Protein 8JYR (pdb70)

Secondary structure (DSSP, 8-state):
--EEE-B--TTPPPS-HHHHHHHHHHHHTT--EEESBEEEES--TT---GGGTT--EESS-EEEES---S----TT--EE--SS-BTTTEEEEEE-------S------TT--EE-S-EEEEE--TT--SGGG--GGGTB-TT-S---EEE----SSPPPPPPTTSGGG-BSSSSGGGB---/--EEEE---EEE-TT--EEEEEEEESS-GGGS-EEEEEE-TTS-EEEEEEE-TTT--EEE-GGGBTTEEEEEEGGGTEEEEEE-S--GGG-EEEEEEEEETTTTTEEEEE---EEEEE--PPPBPPEEEEE----SSEEEEEEEEEEEBSS--EEEEGGGTB-TTEEEPPPEEETTEEEEEEEEEEEGGGTTTS--EEEEEEGGGTEEEEEE-----/-PPEEEE-SEEEEETTS-EEEEEEESS--EETTEE-EEEEEE-TTS--EEEEETTTEEPTTS-TTEEEEEETTEEEEEESS--GGG-EEEEEEE-SSSS-EE---EEEEEE---B--EEEEEPPPHHHHHHTEEEEEEEEEEEBSS--EEEEEETTEEE-TTEEEEEPPPPTTT--EEEEEEEEEEHHHHTT--EEEEEEE-TT-SSPEEEEEE-

Radius of gyration: 31.45 Å; Cα contacts (8 Å, |Δi|>4): 1665; chains: 3; bounding box: 67×98×58 Å

Foldseek 3Di:
DAEFEADDCAADDDPDLVVVLVVLLVGQQVHAEYAYEAEAECAEQVRDQVSNQNHAEYAAAYHAEHYQHAAHRQLNHAEQANPDADVSAARYAHYQAAPVGGFHQFHNNLRHQEYAEHEYHHYNTANYPQPVQAPCVRHYDPNHPSHDYDHDPHHDDDADFADPCAPSSHFRHNDPSTHHDD/DWAWAKDAAAEAEAQAKDKIKIAIDDDQLQVWKKWKWWAAPPGDIGTAWIFRQPPTDIGGDPVCVPQWDWHDDNVRSMIMIMGGNDDQVRFTWMKMFTQDVVVVRDRDYIYPTYGYGHHPADFDAWDKDWAADDPDFKDKTKIKTWFGDDDDKDKDKPVPPQDPQKDKDDWDDDPRGTITMMMHMDTVVCPPVPKIKMWMGDVVVPDIDIDIHDHDD/DKAWAKPPQEDEEAAQDKDKIKIFIPWFLDDPNFRQKWKWWAAPPGDTDTAAGRFFHGDPPHDPLWGKDDGIGMIMIMRGRDALQRQTWMKMWGPSDVDIDIYPIYGYQYDDDFDFWDKDKDWADPVQVVVFKTKIKMKGDFGPDPDKDKWKAFQNHTDDPQKDKDKDRQDSHRRGIMMMIMHMDTSVVVVVTFKIKMWMDDPVDPGTDIDIGTD

Organism: Homo sapiens (NCBI:txid9606)

B-factor: mean 38.2, std 12.33, range [20.76, 114.98]

Sequence (614 aa):
TQVCTGTDMKLRLPASPETHLDMLRHLYQGCQVVQGNLELTYLPTNASLSFLQDIQEVQGYVLIAHNQVRQVPLQRLRIVRGTQLFEDNYALAVLDNGDSPGGLRELQLRSLTEILKGGVLIQRNPQLCYQDTILWKDIFHKNNQLALTLIDTNRSRACHPCSPMCKGSRCWGESSEDCQSLEIQLQQSGPELVKPGASVKVSCKASGYAFTSYNMYWVKQSHGKSLEWIGYIDPKHGGTSYNQKFKGKATMTVDKSSNTANMHLNSLTSEDSAVYYCARMNYGSGYAMDYWGQGTSVTVSSAKTTPPSVYPLAPQTNSMVTLGCLVKGYFPEPVTVTWNSGSLSSGVHTFPAVLQSDLYTLSSSVTVPSSTWPSETVTCNVAHPASSTKVDKKIVPRDNIVLTQSPASLAVSLGQRATISCRASESVDSYGNSFMHWYQQKPGQPPKLLIFLASNLESGVPPRFSGSGSRTDFTLTIDPVEADDAATYYCQQNNEDLRTFGGGTKLEIKRADAAPTVSIFPPSSEQLTSGGASVVCFLNNFYPKDINVKWKIDGSERQNGVLNSWTDQDSKDSTYSMSSTLTLTKDEYERHNSYTCEATHKTSTSPIVKSFNR

Solvent-accessible surface area: 26521 Å² total; per-residue (Å²): 128,94,78,15,94,17,21,94,42,89,66,166,122,26,102,33,114,126,83,12,42,47,71,0,91,132,51,0,102,21,0,47,18,0,88,13,2,0,0,0,0,66,2,60,63,127,14,80,9,75,6,0,87,48,0,60,18,0,51,0,2,1,0,4,0,60,0,51,7,66,116,3,31,2,51,112,1,110,6,2,75,4,102,87,25,7,60,89,4,0,0,2,0,0,4,37,0,8,162,120,89,17,0,2,100,33,8,28,3,68,38,3,52,60,0,18,29,0,0,0,0,0,22,125,4,25,18,0,1,11,2,80,30,9,54,16,139,77,4,25,53,117,20,1,0,4,15,0,38,54,41,33,56,117,71,87,51,98,44,118,109,14,13,141,154,10,178,60,74,67,0,3,0,86,36,62,118,1,32,10,66,109,177,31,109,10,114,6,35,40,79,60,57,16,125,73,56,43,69,11,109,0,24,0,104,2,52,54,40,61,9,44,61,60,1,0,0,0,0,20,21,12,186,82,127,28,5,49,5,0,0,0,4,1,0,87,43,22,0,25,9,58,15,117,149,10,142,56,44,3,63,7,53,36,59,104,113,38,62,16,0,14,0,69,0,50,73,4,53,78,126,8,38,8,43,2,9,0,0,12,0,28,49,67,12,4,25,0,0,14,76,27,0,79,13,1,52,3,31,11,23,80,15,170,60,42,65,19,51,16,20,14,2,15,28,143,142,80,90,99,3,10,0,0,0,2,0,54,15,0,4,8,62,55,18,76,22,45,2,42,98,39,96,35,94,89,38,45,32,60,2,64,24,43,88,106,107,80,67,32,22,15,3,0,0,0,35,6,59,35,90,38,15,81,93,103,77,4,27,0,6,1,21,0,87,53,27,107,49,139,65,96,50,108,1,82,70,86,191,126,0,87,11,78,19,45,56,77,76,32,50,10,36,96,53,98,146,0,63,0,19,0,118,12,76,60,46,0,41,17,114,87,56,17,4,0,0,0,0,9,16,39,59,88,93,36,3,91,4,1,0,34,32,4,73,62,66,31,109,76,10,52,117,36,7,57,10,63,41,47,161,52,72,0,31,0,15,0,58,55,1,79,19,59,1,8,0,20,0,11,0,0,0,0,4,24,25,42,3,27,21,0,58,11,0,80,1,49,0,78,81,77,62,22,51,8,81,10,22,10,2,25,12,10,82,62,6,40,115,82,35,19,0,1,0,0,0,0,0,4,55,0,0,22,88,121,32,75,32,75,4,48,13,71,64,73,79,71,134,118,45,35,60,63,11,81,22,80,23,54,44,171,54,3,7,16,1,2,4,0,11,0,50,9,83,62,99,48,8,88,175,71,73,34,0,12,0,23,2,58,10,149,52,53,143,72,55,52,72,78,60,20,106,129

Structure (mmCIF, N/CA/C/O backbone):
data_8JYR
#
_entry.id   8JYR
#
_cell.length_a   53.979
_cell.length_b   112.291
_cell.length_c   60.537
_cell.angle_alpha   90.000
_cell.angle_beta   90.761
_cell.angle_gamma   90.000
#
_symmetry.space_group_name_H-M   'P 1 21 1'
#
loop_
_entity.id
_entity.type
_entity.pdbx_description
1 polymer 'Receptor tyrosine-protein kinase erbB-2'
2 polymer 'H2Mab-119 VH-CH1'
3 polymer 'H2Mab-119 light chain'
4 non-polymer 2-acetamido-2-deoxy-beta-D-glucopyranose
5 water water
#
loop_
_atom_site.group_PDB
_atom_site.id
_atom_site.type_symbol
_atom_site.label_atom_id
_atom_site.label_alt_id
_atom_site.label_comp_id
_atom_site.label_asym_id
_atom_site.label_entity_id
_atom_site.label_seq_id
_atom_site.pdbx_PDB_ins_code
_atom_site.Cartn_x
_atom_site.Cartn_y
_atom_site.Cartn_z
_atom_site.occupancy
_atom_site.B_iso_or_equiv
_atom_site.auth_seq_id
_atom_site.auth_comp_id
_atom_site.auth_asym_id
_atom_site.auth_atom_id
_atom_site.pdbx_PDB_model_num
ATOM 1 N N . THR A 1 1 ? -23.98382 9.76169 -15.08377 1.000 68.79420 23 THR A N 1
ATOM 2 C CA . THR A 1 1 ? -23.12026 8.94217 -15.90480 1.000 52.47580 23 THR A CA 1
ATOM 3 C C . THR A 1 1 ? -22.33351 7.97246 -15.00698 1.000 56.34031 23 THR A C 1
ATOM 4 O O . THR A 1 1 ? -22.34922 8.10186 -13.78257 1.000 54.77510 23 THR A O 1
ATOM 8 N N . GLN A 1 2 ? -21.65441 7.00267 -15.61773 1.000 48.70048 24 GLN A N 1
ATOM 9 C CA . GLN A 1 2 ? -20.80945 6.07712 -14.87460 1.000 44.24263 24 GLN A CA 1
ATOM 10 C C . GLN A 1 2 ? -19.43830 6.66718 -14.59281 1.000 37.19166 24 GLN A C 1
ATOM 11 O O . GLN A 1 2 ? -18.72838 7.09415 -15.50795 1.000 35.31137 24 GLN A O 1
ATOM 17 N N . VAL A 1 3 ? -19.04996 6.65828 -13.30935 1.000 40.75425 25 VAL A N 1
ATOM 18 C CA . VAL A 1 3 ? -17.77091 7.22720 -12.87947 1.000 38.98633 25 VAL A CA 1
ATOM 19 C C . VAL A 1 3 ? -16.86807 6.09584 -12.42252 1.000 35.81400 25 VAL A C 1
ATOM 20 O O . VAL A 1 3 ? -17.32672 5.04856 -11.95949 1.000 36.05951 25 VAL A O 1
ATOM 24 N N . CYS A 1 4 ? -15.57915 6.33064 -12.54147 1.000 32.15982 26 CYS A N 1
ATOM 25 C CA . CYS A 1 4 ? -14.55719 5.43499 -12.03699 1.000 35.44674 26 CYS A CA 1
ATOM 26 C C . CYS A 1 4 ? -13.45632 6.28659 -11.42898 1.000 42.08776 26 CYS A C 1
ATOM 27 O O . CYS A 1 4 ? -13.37676 7.50241 -11.64477 1.000 34.39357 26 CYS A O 1
ATOM 30 N N . THR A 1 5 ? -12.62548 5.64016 -10.63879 1.000 28.05000 27 THR A N 1
ATOM 31 C CA . THR A 1 5 ? -11.49403 6.29756 -9.99010 1.000 28.24179 27 THR A CA 1
ATOM 32 C C . THR A 1 5 ? -10.27443 6.13712 -10.88833 1.000 41.89200 27 THR A C 1
ATOM 33 O O . THR A 1 5 ? -10.07618 5.07012 -11.47045 1.000 47.69502 27 THR A O 1
ATOM 37 N N . GLY A 1 6 ? -9.43884 7.16757 -10.97679 1.000 30.19211 28 GLY A N 1
ATOM 38 C CA . GLY A 1 6 ? -8.23778 7.08185 -11.79756 1.000 33.75995 28 GLY A CA 1
ATOM 39 C C . GLY A 1 6 ? -7.07641 6.46774 -11.01728 1.000 37.16591 28 GLY A C 1
ATOM 40 O O . GLY A 1 6 ? -7.19899 6.09932 -9.85922 1.000 38.49487 28 GLY A O 1
ATOM 41 N N . THR A 1 7 ? -5.90813 6.42973 -11.65086 1.000 32.46425 29 THR A N 1
ATOM 42 C CA . THR A 1 7 ? -4.70196 5.82689 -11.08552 1.000 30.68388 29 THR A CA 1
ATOM 43 C C . THR A 1 7 ? -3.65449 6.89566 -10.78052 1.000 32.16796 29 THR A C 1
ATOM 44 O O . THR A 1 7 ? -3.79107 8.08103 -11.11560 1.000 33.54577 29 THR A O 1
ATOM 48 N N . ASP A 1 8 ? -2.59185 6.49867 -10.10655 1.000 28.37524 30 ASP A N 1
ATOM 49 C CA . ASP A 1 8 ? -1.45893 7.40463 -9.94867 1.000 27.97167 30 ASP A CA 1
ATOM 50 C C . ASP A 1 8 ? -0.14885 6.60301 -10.07919 1.000 29.00630 30 ASP A C 1
ATOM 51 O O . ASP A 1 8 ? 0.72903 6.64333 -9.21673 1.000 35.35923 30 ASP A O 1
ATOM 56 N N . MET A 1 9 ? -0.04704 5.79394 -11.13642 1.000 25.13126 31 MET A N 1
ATOM 57 C CA . MET A 1 9 ? 1.12816 4.94620 -11.35577 1.000 30.72758 31 MET A CA 1
ATOM 58 C C . MET A 1 9 ? 2.26332 5.69564 -12.05811 1.000 31.12670 31 MET A C 1
ATOM 59 O O . MET A 1 9 ? 3.41123 5.23173 -12.00032 1.000 31.77534 31 MET A O 1
ATOM 64 N N . LYS A 1 10 ? 1.95666 6.78399 -12.78109 1.000 28.58092 32 LYS A N 1
ATOM 65 C CA . LYS A 1 10 ? 2.95416 7.55985 -13.55919 1.000 25.96713 32 LYS A CA 1
ATOM 66 C C . LYS A 1 10 ? 3.66496 6.58482 -14.50086 1.000 24.56868 32 LYS A C 1
ATOM 67 O O . LYS A 1 10 ? 2.98425 5.79009 -15.16974 1.000 29.89463 32 LYS A O 1
ATOM 73 N N . LEU A 1 11 ? 5.00046 6.61344 -14.58798 1.000 27.92515 33 LEU A N 1
ATOM 74 C CA . LEU A 1 11 ? 5.72264 5.82795 -15.58259 1.000 30.22919 33 LEU A CA 1
ATOM 75 C C . LEU A 1 11 ? 6.25857 4.50100 -15.04018 1.000 31.58195 33 LEU A C 1
ATOM 76 O O . LEU A 1 11 ? 7.07947 3.87071 -15.69936 1.000 31.22083 33 LEU A O 1
ATOM 81 N N . ARG A 1 12 ? 5.84699 4.06531 -13.84583 1.000 30.55851 34 ARG A N 1
ATOM 82 C CA . ARG A 1 12 ? 6.37102 2.83039 -13.27762 1.000 30.07201 34 ARG A CA 1
ATOM 83 C C . ARG A 1 12 ? 6.03415 1.60865 -14.15388 1.000 29.29630 34 ARG A C 1
ATOM 84 O O . ARG A 1 12 ? 4.94010 1.49307 -14.69504 1.000 30.93886 34 ARG A O 1
ATOM 92 N N . LEU A 1 13 ? 6.97470 0.71658 -14.28626 1.000 32.59866 35 LEU A N 1
ATOM 93 C CA . LEU A 1 13 ? 6.75138 -0.49296 -15.06669 1.000 36.80823 35 LEU A CA 1
ATOM 94 C C . LEU A 1 13 ? 5.77181 -1.38304 -14.29865 1.000 34.04581 35 LEU A C 1
ATOM 95 O O . LEU A 1 13 ? 5.97440 -1.61330 -13.09711 1.000 31.68375 35 LEU A O 1
ATOM 100 N N . PRO A 1 14 ? 4.76090 -1.96288 -14.94629 1.000 34.03126 36 PRO A N 1
ATOM 101 C CA . PRO A 1 14 ? 3.82737 -2.84413 -14.22388 1.000 38.79217 36 PRO A CA 1
ATOM 102 C C . PRO A 1 14 ? 4.48474 -4.13496 -13.74076 1.000 36.16644 36 PRO A C 1
ATOM 103 O O . PRO A 1 14 ? 5.48875 -4.61941 -14.28522 1.000 37.20045 36 PRO A O 1
ATOM 107 N N . ALA A 1 15 ? 3.85143 -4.76209 -12.73110 1.000 38.10630 37 ALA A N 1
ATOM 108 C CA . ALA A 1 15 ? 4.36060 -5.99664 -12.19990 1.000 39.93313 37 ALA A CA 1
ATOM 109 C C . ALA A 1 15 ? 4.22935 -7.14312 -13.20702 1.000 34.21518 37 ALA A C 1
ATOM 110 O O . ALA A 1 15 ? 5.05239 -8.05010 -13.21335 1.000 38.37972 37 ALA A O 1
ATOM 112 N N . SER A 1 16 ? 3.21058 -7.09241 -14.06628 1.000 37.37110 38 SER A N 1
ATOM 113 C CA . SER A 1 16 ? 2.86630 -8.18030 -14.97613 1.000 36.33856 38 SER A CA 1
ATOM 114 C C . SER A 1 16 ? 2.04539 -7.62745 -16.11986 1.000 37.72085 38 SER A C 1
ATOM 115 O O . SER A 1 16 ? 1.12823 -6.83779 -15.86226 1.000 37.12339 38 SER A O 1
ATOM 118 N N . PRO A 1 17 ? 2.32539 -7.99047 -17.37707 1.000 38.30909 39 PRO A N 1
ATOM 119 C CA . PRO A 1 17 ? 1.45140 -7.49771 -18.44778 1.000 39.93755 39 PRO A CA 1
ATOM 120 C C . PRO A 1 17 ? 0.00193 -7.92692 -18.25628 1.000 34.48276 39 PRO A C 1
ATOM 121 O O . PRO A 1 17 ? -0.90228 -7.10089 -18.52473 1.000 38.83039 39 PRO A O 1
ATOM 125 N N . GLU A 1 18 ? -0.23484 -9.17658 -17.81289 1.000 38.96176 40 GLU A N 1
ATOM 126 C CA . GLU A 1 18 ? -1.60424 -9.65263 -17.65544 1.000 42.28663 40 GLU A CA 1
ATOM 127 C C . GLU A 1 18 ? -2.33515 -8.90277 -16.53467 1.000 44.43865 40 GLU A C 1
ATOM 128 O O . GLU A 1 18 ? -3.47676 -8.47313 -16.72113 1.000 44.10440 40 GLU A O 1
ATOM 134 N N . THR A 1 19 ? -1.71047 -8.75781 -15.35119 1.000 40.46514 41 THR A N 1
ATOM 135 C CA . THR A 1 19 ? -2.43246 -8.11610 -14.24771 1.000 39.83336 41 THR A CA 1
ATOM 136 C C . THR A 1 19 ? -2.66367 -6.65277 -14.55051 1.000 41.01382 41 THR A C 1
ATOM 137 O O . THR A 1 19 ? -3.70381 -6.09646 -14.17695 1.000 36.27839 41 THR A O 1
ATOM 141 N N . HIS A 1 20 ? -1.72150 -6.03355 -15.27807 1.000 36.95246 42 HIS A N 1
ATOM 142 C CA . HIS A 1 20 ? -1.84892 -4.66114 -15.72701 1.000 32.40254 42 HIS A CA 1
ATOM 143 C C . HIS A 1 20 ? -3.08175 -4.45170 -16.60837 1.000 34.59912 42 HIS A C 1
ATOM 144 O O . HIS A 1 20 ? -3.91109 -3.56531 -16.34386 1.000 34.19262 42 HIS A O 1
ATOM 151 N N . LEU A 1 21 ? -3.19747 -5.23168 -17.69572 1.000 38.89654 43 LEU A N 1
ATOM 152 C CA . LEU A 1 21 ? -4.32261 -5.01649 -18.59988 1.000 40.06435 43 LEU A CA 1
ATOM 153 C C . LEU A 1 21 ? -5.63247 -5.39419 -17.91864 1.000 38.64723 43 LEU A C 1
ATOM 154 O O . LEU A 1 21 ? -6.63325 -4.68318 -18.06771 1.000 42.61659 43 LEU A O 1
ATOM 159 N N . ASP A 1 22 ? -5.61828 -6.46987 -17.12456 1.000 36.93143 44 ASP A N 1
ATOM 160 C CA . ASP A 1 22 ? -6.80466 -6.84819 -16.35006 1.000 35.23909 44 ASP A CA 1
ATOM 161 C C . ASP A 1 22 ? -7.21339 -5.72307 -15.39629 1.000 42.75865 44 ASP A C 1
ATOM 162 O O . ASP A 1 22 ? -8.40749 -5.45574 -15.21806 1.000 38.71098 44 ASP A O 1
ATOM 167 N N . MET A 1 23 ? -6.24033 -5.05413 -14.77946 1.000 37.43359 45 MET A N 1
ATOM 168 C CA . MET A 1 23 ? -6.60097 -3.97134 -13.86927 1.000 38.25218 45 MET A CA 1
ATOM 169 C C . MET A 1 23 ? -7.22990 -2.82657 -14.64746 1.000 41.16929 45 MET A C 1
ATOM 170 O O . MET A 1 23 ? -8.25646 -2.27662 -14.24712 1.000 34.12293 45 MET A O 1
ATOM 175 N N . LEU A 1 24 ? -6.64777 -2.47243 -15.79510 1.000 34.20790 46 LEU A N 1
ATOM 176 C CA . LEU A 1 24 ? -7.19220 -1.33697 -16.53419 1.000 34.14764 46 LEU A CA 1
ATOM 177 C C . LEU A 1 24 ? -8.57528 -1.67395 -17.09559 1.000 33.93958 46 LEU A C 1
ATOM 178 O O . LEU A 1 24 ? -9.50088 -0.84868 -17.03394 1.000 33.08535 46 LEU A O 1
ATOM 183 N N . ARG A 1 25 ? -8.74764 -2.90268 -17.60543 1.000 33.16206 47 ARG A N 1
ATOM 184 C CA . ARG A 1 25 ? -10.04338 -3.27807 -18.14316 1.000 37.25578 47 ARG A CA 1
ATOM 185 C C . ARG A 1 25 ? -11.11504 -3.22928 -17.06278 1.000 37.22067 47 ARG A C 1
ATOM 186 O O . ARG A 1 25 ? -12.20661 -2.69345 -17.28150 1.000 39.24582 47 ARG A O 1
ATOM 194 N N . HIS A 1 26 ? -10.83958 -3.81043 -15.89295 1.000 36.45051 48 HIS A N 1
ATOM 195 C CA . HIS A 1 26 ? -11.85535 -3.79598 -14.85005 1.000 36.34076 48 HIS A CA 1
ATOM 196 C C . HIS A 1 26 ? -12.12906 -2.39486 -14.32979 1.000 36.07413 48 HIS A C 1
ATOM 197 O O . HIS A 1 26 ? -13.27496 -2.09227 -13.97327 1.000 41.06905 48 HIS A O 1
ATOM 204 N N . LEU A 1 27 ? -11.10685 -1.53321 -14.29290 1.000 33.00894 49 LEU A N 1
ATOM 205 C CA . LEU A 1 27 ? -11.29859 -0.16091 -13.82344 1.000 35.72037 49 LEU A CA 1
ATOM 206 C C . LEU A 1 27 ? -12.16488 0.64512 -14.77520 1.000 41.48925 49 LEU A C 1
ATOM 207 O O . LEU A 1 27 ? -13.12001 1.30050 -14.33349 1.000 36.93164 49 LEU A O 1
ATOM 212 N N . TYR A 1 28 ? -11.90021 0.56303 -16.09940 1.000 31.32290 50 TYR A N 1
ATOM 213 C CA . TYR A 1 28 ? -12.51157 1.50899 -17.00872 1.000 31.15630 50 TYR A CA 1
ATOM 214 C C . TYR A 1 28 ? -13.65679 0.98682 -17.84992 1.000 36.88191 50 TYR A C 1
ATOM 215 O O . TYR A 1 28 ? -14.30211 1.80824 -18.52255 1.000 36.33971 50 TYR A O 1
ATOM 224 N N . GLN A 1 29 ? -13.87933 -0.33069 -17.91176 1.000 36.16884 51 GLN A N 1
ATOM 225 C CA . GLN A 1 29 ? -15.01509 -0.86213 -18.65411 1.000 37.66821 51 GLN A CA 1
ATOM 226 C C . GLN A 1 29 ? -16.29177 -0.11713 -18.29860 1.000 41.96232 51 GLN A C 1
ATOM 227 O O . GLN A 1 29 ? -16.64957 -0.03486 -17.13114 1.000 38.53089 51 GLN A O 1
ATOM 233 N N . GLY A 1 30 ? -16.96589 0.43971 -19.30912 1.000 40.80843 52 GLY A N 1
ATOM 234 C CA . GLY A 1 30 ? -18.18051 1.20923 -19.10993 1.000 38.10963 52 GLY A CA 1
ATOM 235 C C . GLY A 1 30 ? -17.99447 2.59977 -18.51464 1.000 40.66416 52 GLY A C 1
ATOM 236 O O . GLY A 1 30 ? -18.98127 3.33939 -18.38271 1.000 43.93640 52 GLY A O 1
ATOM 237 N N . CYS A 1 31 ? -16.78808 2.96359 -18.12436 1.000 37.20177 53 CYS A N 1
ATOM 238 C CA . CYS A 1 31 ? -16.56346 4.23429 -17.43522 1.000 36.16332 53 CYS A CA 1
ATOM 239 C C . CYS A 1 31 ? -16.71732 5.41554 -18.38970 1.000 34.10085 53 CYS A C 1
ATOM 240 O O . CYS A 1 31 ? -16.19558 5.40566 -19.50874 1.000 33.27142 53 CYS A O 1
ATOM 243 N N . GLN A 1 32 ? -17.39944 6.46180 -17.92246 1.000 35.27400 54 GLN A N 1
ATOM 244 C CA . GLN A 1 32 ? -17.55315 7.69072 -18.70344 1.000 31.56386 54 GLN A CA 1
ATOM 245 C C . GLN A 1 32 ? -16.79482 8.86998 -18.14406 1.000 32.81177 54 GLN A C 1
ATOM 246 O O . GLN A 1 32 ? -16.31556 9.69711 -18.91668 1.000 31.92046 54 GLN A O 1
ATOM 252 N N . VAL A 1 33 ? -16.64866 8.95893 -16.82806 1.000 27.99788 55 VAL A N 1
ATOM 253 C CA . VAL A 1 33 ? -15.96150 10.06246 -16.16553 1.000 29.74838 55 VAL A CA 1
ATOM 254 C C . VAL A 1 33 ? -14.89225 9.45609 -15.26488 1.000 29.47242 55 VAL A C 1
ATOM 255 O O . VAL A 1 33 ? -15.20895 8.70872 -14.33690 1.000 34.06104 55 VAL A O 1
ATOM 259 N N . VAL A 1 34 ? -13.63988 9.81044 -15.51294 1.000 28.61974 56 VAL A N 1
ATOM 260 C CA . VAL A 1 34 ? -12.52513 9.30726 -14.71918 1.000 26.02724 56 VAL A CA 1
ATOM 261 C C . VAL A 1 34 ? -12.25202 10.35262 -13.66017 1.000 29.05442 56 VAL A C 1
ATOM 262 O O . VAL A 1 34 ? -11.84244 11.46981 -13.98212 1.000 27.56475 56 VAL A O 1
ATOM 266 N N . GLN A 1 35 ? -12.50974 10.01207 -12.39257 1.000 24.58771 57 GLN A N 1
ATOM 267 C CA . GLN A 1 35 ? -12.27028 10.94482 -11.28606 1.000 24.35281 57 GLN A CA 1
ATOM 268 C C . GLN A 1 35 ? -10.85002 10.72861 -10.82759 1.000 31.03056 57 GLN A C 1
ATOM 269 O O . GLN A 1 35 ? -10.56468 10.06430 -9.81864 1.000 29.82705 57 GLN A O 1
ATOM 275 N N . GLY A 1 36 ? -9.94268 11.24371 -11.60786 1.000 25.49668 58 GLY A N 1
ATOM 276 C CA . GLY A 1 36 ? -8.55342 10.97879 -11.37544 1.000 28.57499 58 GLY A CA 1
ATOM 277 C C . GLY A 1 36 ? -7.81691 11.01266 -12.68276 1.000 24.47912 58 GLY A C 1
ATOM 278 O O . GLY A 1 36 ? -8.32170 11.56913 -13.68894 1.000 24.92120 58 GLY A O 1
ATOM 279 N N . ASN A 1 37 ? -6.65113 10.38064 -12.67131 1.000 22.31624 59 ASN A N 1
ATOM 280 C CA . ASN A 1 37 ? -5.79789 10.41326 -13.85883 1.000 22.92900 59 ASN A CA 1
ATOM 281 C C . ASN A 1 37 ? -6.03060 9.19519 -14.73938 1.000 26.86568 59 ASN A C 1
ATOM 282 O O . ASN A 1 37 ? -6.19274 8.07637 -14.25066 1.000 26.88944 59 ASN A O 1
ATOM 287 N N . LEU A 1 38 ? -6.07063 9.42856 -16.04456 1.000 20.84039 60 LEU A N 1
ATOM 288 C CA . LEU A 1 38 ? -6.15042 8.32542 -17.02082 1.000 23.32787 60 LEU A CA 1
ATOM 289 C C . LEU A 1 38 ? -4.73123 8.02607 -17.48672 1.000 27.18139 60 LEU A C 1
ATOM 290 O O . LEU A 1 38 ? -4.16774 8.76422 -18.30047 1.000 25.62453 60 LEU A O 1
ATOM 295 N N . GLU A 1 39 ? -4.15254 6.92143 -16.99385 1.000 24.81958 61 GLU A N 1
ATOM 296 C CA . GLU A 1 39 ? -2.77787 6.60620 -17.34434 1.000 25.43259 61 GLU A CA 1
ATOM 297 C C . GLU A 1 39 ? -2.78202 5.30478 -18.13293 1.000 29.02974 61 GLU A C 1
ATOM 298 O O . GLU A 1 39 ? -3.21515 4.26648 -17.62289 1.000 25.40387 61 GLU A O 1
ATOM 304 N N . LEU A 1 40 ? -2.25924 5.34437 -19.33872 1.000 24.35978 62 LEU A N 1
ATOM 305 C CA . LEU A 1 40 ? -2.32436 4.21408 -20.26426 1.000 26.10505 62 LEU A CA 1
ATOM 306 C C . LEU A 1 40 ? -0.88023 3.97530 -20.68684 1.000 28.97952 62 LEU A C 1
ATOM 307 O O . LEU A 1 40 ? -0.31698 4.77338 -21.43701 1.000 25.64574 62 LEU A O 1
ATOM 312 N N . THR A 1 41 ? -0.23386 2.95576 -20.12137 1.000 26.62491 63 THR A N 1
ATOM 313 C CA . THR A 1 41 ? 1.21241 2.81421 -20.25671 1.000 26.27539 63 THR A CA 1
ATOM 314 C C . THR A 1 41 ? 1.58288 1.35526 -20.52738 1.000 31.56606 63 THR A C 1
ATOM 315 O O . THR A 1 41 ? 0.88196 0.42372 -20.10021 1.000 31.68782 63 THR A O 1
ATOM 319 N N . TYR A 1 42 ? 2.70644 1.15968 -21.24753 1.000 26.34251 64 TYR A N 1
ATOM 320 C CA . TYR A 1 42 ? 3.29411 -0.19127 -21.45253 1.000 26.14769 64 TYR A CA 1
ATOM 321 C C . TYR A 1 42 ? 2.34206 -1.18045 -22.12057 1.000 28.19750 64 TYR A C 1
ATOM 322 O O . TYR A 1 42 ? 2.45891 -2.38778 -21.94100 1.000 32.80389 64 TYR A O 1
ATOM 331 N N . LEU A 1 43 ? 1.48970 -0.70186 -22.97594 1.000 30.53055 65 LEU A N 1
ATOM 332 C CA . LEU A 1 43 ? 0.51719 -1.59290 -23.59420 1.000 28.02616 65 LEU A CA 1
ATOM 333 C C . LEU A 1 43 ? 1.07971 -2.15351 -24.91558 1.000 35.21060 65 LEU A C 1
ATOM 334 O O . LEU A 1 43 ? 1.57538 -1.37732 -25.76928 1.000 32.54210 65 LEU A O 1
ATOM 339 N N . PRO A 1 44 ? 1.01903 -3.46218 -25.12586 1.000 33.53965 66 PRO A N 1
ATOM 340 C CA . PRO A 1 44 ? 1.63929 -4.07473 -26.29745 1.000 37.46983 66 PRO A CA 1
ATOM 341 C C . PRO A 1 44 ? 0.71631 -3.94737 -27.50084 1.000 38.07716 66 PRO A C 1
ATOM 342 O O . PRO A 1 44 ? -0.45336 -3.59228 -27.37720 1.000 37.80356 66 PRO A O 1
ATOM 346 N N . THR A 1 45 ? 1.25702 -4.31451 -28.66243 1.000 40.04177 67 THR A N 1
ATOM 347 C CA . THR A 1 45 ? 0.54849 -4.11280 -29.91956 1.000 44.03137 67 THR A CA 1
ATOM 348 C C . THR A 1 45 ? -0.76707 -4.87901 -29.95308 1.000 47.04718 67 THR A C 1
ATOM 349 O O . THR A 1 45 ? -1.73150 -4.41483 -30.57228 1.000 42.74021 67 THR A O 1
ATOM 353 N N . ASN A 1 46 ? -0.83748 -6.05560 -29.32820 1.000 41.57247 68 ASN A N 1
ATOM 354 C CA . ASN A 1 46 ? -2.06082 -6.84068 -29.42824 1.000 43.46688 68 ASN A CA 1
ATOM 355 C C . ASN A 1 46 ? -3.07573 -6.49196 -28.34173 1.000 43.83816 68 ASN A C 1
ATOM 356 O O . ASN A 1 46 ? -4.06430 -7.22555 -28.18494 1.000 46.23161 68 ASN A O 1
ATOM 361 N N . ALA A 1 47 ? -2.83136 -5.44057 -27.55836 1.000 44.03871 69 ALA A N 1
ATOM 362 C CA . ALA A 1 47 ? -3.71859 -5.08095 -26.45915 1.000 39.82851 69 ALA A CA 1
ATOM 363 C C . ALA A 1 47 ? -5.11186 -4.69816 -26.95916 1.000 47.81934 69 ALA A C 1
ATOM 364 O O . ALA A 1 47 ? -5.25430 -3.84574 -27.85015 1.000 42.19221 69 ALA A O 1
ATOM 366 N N . SER A 1 48 ? -6.14079 -5.31809 -26.36318 1.000 42.07258 70 SER A N 1
ATOM 367 C CA . SER A 1 48 ? -7.54222 -4.99189 -26.62601 1.000 41.87761 70 SER A CA 1
ATOM 368 C C . SER A 1 48 ? -7.95861 -3.84779 -25.71545 1.000 43.69894 70 SER A C 1
ATOM 369 O O . SER A 1 48 ? -7.93806 -3.99017 -24.49496 1.000 43.11687 70 SER A O 1
ATOM 372 N N . LEU A 1 49 ? -8.30027 -2.69713 -26.29882 1.000 37.95254 71 LEU A N 1
ATOM 373 C CA . LEU A 1 49 ? -8.52040 -1.49744 -25.48284 1.000 36.09716 71 LEU A CA 1
ATOM 374 C C . LEU A 1 49 ? -9.94099 -0.94574 -25.62071 1.000 33.99995 71 LEU A C 1
ATOM 375 O O . LEU A 1 49 ? -10.19827 0.21392 -25.21570 1.000 34.37797 71 LEU A O 1
ATOM 380 N N . SER A 1 50 ? -10.86994 -1.75694 -26.14180 1.000 38.62117 72 SER A N 1
ATOM 381 C CA . SER A 1 50 ? -12.23500 -1.30466 -26.37323 1.000 46.31357 72 SER A CA 1
ATOM 382 C C . SER A 1 50 ? -12.88964 -0.85844 -25.07467 1.000 44.41970 72 SER A C 1
ATOM 383 O O . SER A 1 50 ? -13.88067 -0.12462 -25.10892 1.000 42.19488 72 SER A O 1
ATOM 386 N N . PHE A 1 51 ? -12.31985 -1.22381 -23.93368 1.000 41.66470 73 PHE A N 1
ATOM 387 C CA . PHE A 1 51 ? -12.95420 -0.84633 -22.68642 1.000 41.63020 73 PHE A CA 1
ATOM 388 C C . PHE A 1 51 ? -12.81408 0.64470 -22.39006 1.000 38.41853 73 PHE A C 1
ATOM 389 O O . PHE A 1 51 ? -13.47086 1.15177 -21.47084 1.000 42.93773 73 PHE A O 1
ATOM 397 N N . LEU A 1 52 ? -11.98570 1.36958 -23.14643 1.000 33.70502 74 LEU A N 1
ATOM 398 C CA . LEU A 1 52 ? -11.83791 2.80727 -22.96250 1.000 35.31776 74 LEU A CA 1
ATOM 399 C C . LEU A 1 52 ? -12.86698 3.63078 -23.72992 1.000 34.27231 74 LEU A C 1
ATOM 400 O O . LEU A 1 52 ? -12.89778 4.86605 -23.56213 1.000 35.06333 74 LEU A O 1
ATOM 405 N N . GLN A 1 53 ? -13.69126 2.99821 -24.56334 1.000 38.69941 75 GLN A N 1
ATOM 406 C CA . GLN A 1 53 ? -14.38333 3.73996 -25.60919 1.000 40.33038 75 GLN A CA 1
ATOM 407 C C . GLN A 1 53 ? -15.51080 4.61333 -25.06977 1.000 46.18341 75 GLN A C 1
ATOM 408 O O . GLN A 1 53 ? -16.02322 5.45569 -25.81205 1.000 40.01035 75 GLN A O 1
ATOM 414 N N . ASP A 1 54 ? -15.89952 4.47187 -23.79581 1.000 38.38508 76 ASP A N 1
ATOM 415 C CA . ASP A 1 54 ? -16.97155 5.31172 -23.28535 1.000 34.16258 76 ASP A CA 1
ATOM 416 C C . ASP A 1 54 ? -16.45716 6.53152 -22.52153 1.000 34.31698 76 ASP A C 1
ATOM 417 O O . ASP A 1 54 ? -17.27736 7.33505 -22.06202 1.000 3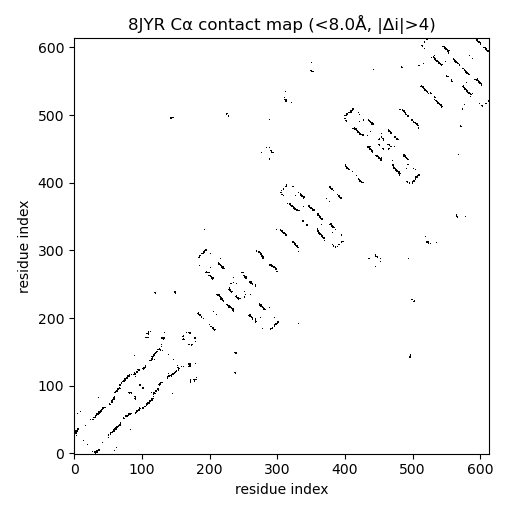6.16665 76 ASP A O 1
ATOM 422 N N . ILE A 1 55 ? -15.14573 6.65413 -22.31812 1.000 30.26445 77 ILE A N 1
ATOM 423 C CA . ILE A 1 55 ? -14.60125 7.76498 -21.53520 1.000 28.14433 77 ILE A CA 1
ATOM 424 C C . ILE A 1 55 ? -14.88462 9.07988 -22.25233 1.000 34.21251 77 ILE A C 1
ATOM 425 O O . ILE A 1 55 ? -14.50962 9.26809 -23.41830 1.000 32.24006 77 ILE A O 1
ATOM 430 N N . GLN A 1 56 ? -15.54235 9.99904 -21.54408 1.000 30.38942 78 GLN A N 1
ATOM 431 C CA . GLN A 1 56 ? -15.88846 11.31227 -22.05424 1.000 30.43486 78 GLN A CA 1
ATOM 432 C C . GLN A 1 56 ? -15.19891 12.43734 -21.29441 1.000 30.37887 78 GLN A C 1
ATOM 433 O O . GLN A 1 56 ? -15.11947 13.56299 -21.80941 1.000 29.58795 78 GLN A O 1
ATOM 439 N N . GLU A 1 57 ? -14.72498 12.16498 -20.07896 1.000 30.21349 79 GLU A N 1
ATOM 440 C CA . GLU A 1 57 ? -14.19245 13.20607 -19.20814 1.000 28.30260 79 GLU A CA 1
ATOM 441 C C . GLU A 1 57 ? -13.11026 12.59412 -18.35332 1.000 27.99552 79 GLU A C 1
ATOM 442 O O . GLU A 1 57 ? -13.24812 11.43538 -17.90441 1.000 25.18480 79 GLU A O 1
ATOM 448 N N . VAL A 1 58 ? -11.99206 13.30448 -18.24377 1.000 26.04703 80 VAL A N 1
ATOM 449 C CA . VAL A 1 58 ? -10.92392 12.95220 -17.28665 1.000 27.32430 80 VAL A CA 1
ATOM 450 C C . VAL A 1 58 ? -10.72146 14.15101 -16.36449 1.000 28.62389 80 VAL A C 1
ATOM 451 O O . VAL A 1 58 ? -10.47613 15.27424 -16.83860 1.000 27.58466 80 VAL A O 1
ATOM 455 N N . GLN A 1 59 ? -10.85458 13.92546 -15.04107 1.000 26.64701 81 GLN A N 1
ATOM 456 C CA . GLN A 1 59 ? -10.76619 15.04016 -14.09920 1.000 26.47385 81 GLN A CA 1
ATOM 457 C C . GLN A 1 59 ? -9.33764 15.41333 -13.80172 1.000 28.47834 81 GLN A C 1
ATOM 458 O O . GLN A 1 59 ? -9.07189 16.57659 -13.48019 1.000 25.74293 81 GLN A O 1
ATOM 464 N N . GLY A 1 60 ? -8.42788 14.44702 -13.87984 1.000 27.04698 82 GLY A N 1
ATOM 465 C CA . GLY A 1 60 ? -7.00808 14.68875 -13.65248 1.000 27.34630 82 GLY A CA 1
ATOM 466 C C . GLY A 1 60 ? -6.29549 14.93100 -14.96685 1.000 28.09425 82 GLY A C 1
ATOM 467 O O . GLY A 1 60 ? -6.75594 15.75201 -15.75574 1.000 26.77129 82 GLY A O 1
ATOM 468 N N . TYR A 1 61 ? -5.21829 14.20973 -15.22021 1.000 22.45141 83 TYR A N 1
ATOM 469 C CA . TYR A 1 61 ? -4.44008 14.33496 -16.45388 1.000 21.13417 83 TYR A CA 1
ATOM 470 C C . TYR A 1 61 ? -4.54075 13.03008 -17.23195 1.000 27.14343 83 TYR A C 1
ATOM 471 O O . TYR A 1 61 ? -4.99126 11.99147 -16.70934 1.000 24.49982 83 TYR A O 1
ATOM 480 N N . VAL A 1 62 ? -4.18229 13.09392 -18.51469 1.000 23.45053 84 VAL A N 1
ATOM 481 C CA . VAL A 1 62 ? -4.09319 11.91503 -19.37639 1.000 23.44878 84 VAL A CA 1
ATOM 482 C C . VAL A 1 62 ? -2.62639 11.69002 -19.65867 1.000 26.19612 84 VAL A C 1
ATOM 483 O O . VAL A 1 62 ? -1.95268 12.59281 -20.15780 1.000 26.64489 84 VAL A O 1
ATOM 487 N N . LEU A 1 63 ? -2.13559 10.49128 -19.38280 1.000 23.38044 85 LEU A N 1
ATOM 488 C CA . LEU A 1 63 ? -0.76196 10.10118 -19.68936 1.000 22.48755 85 LEU A CA 1
ATOM 489 C C . LEU A 1 63 ? -0.81094 8.88122 -20.58470 1.000 23.03247 85 LEU A C 1
ATOM 490 O O . LEU A 1 63 ? -1.40113 7.85245 -20.20631 1.000 24.15327 85 LEU A O 1
ATOM 495 N N . ILE A 1 64 ? -0.21993 8.99878 -21.77165 1.000 21.84151 86 ILE A N 1
ATOM 496 C CA . ILE A 1 64 ? -0.12303 7.87835 -22.72341 1.000 24.92477 86 ILE A CA 1
ATOM 497 C C . ILE A 1 64 ? 1.35817 7.68084 -22.96850 1.000 24.75834 86 ILE A C 1
ATOM 498 O O . ILE A 1 64 ? 1.96934 8.48503 -23.68876 1.000 26.79562 86 ILE A O 1
ATOM 503 N N . ALA A 1 65 ? 1.93448 6.60288 -22.42242 1.000 22.79444 87 ALA A N 1
ATOM 504 C CA . ALA A 1 65 ? 3.39953 6.49602 -22.41724 1.000 25.94872 87 ALA A CA 1
ATOM 505 C C . ALA A 1 65 ? 3.89411 5.06985 -22.54893 1.000 28.53474 87 ALA A C 1
ATOM 506 O O . ALA A 1 65 ? 3.30358 4.15177 -21.99768 1.000 27.04071 87 ALA A O 1
ATOM 508 N N . HIS A 1 66 ? 5.04116 4.90603 -23.22169 1.000 27.17269 88 HIS A N 1
ATOM 509 C CA . HIS A 1 66 ? 5.72340 3.62268 -23.30557 1.000 28.50250 88 HIS A CA 1
ATOM 510 C C . HIS A 1 66 ? 4.84869 2.52174 -23.88358 1.000 29.35373 88 HIS A C 1
ATOM 511 O O . HIS A 1 66 ? 5.06320 1.32937 -23.59847 1.000 30.15405 88 HIS A O 1
ATOM 518 N N . ASN A 1 67 ? 3.90363 2.87991 -24.75312 1.000 28.70495 89 ASN A N 1
ATOM 519 C CA . ASN A 1 67 ? 3.08220 1.87145 -25.41695 1.000 28.87983 89 ASN A CA 1
ATOM 520 C C . ASN A 1 67 ? 3.60080 1.50174 -26.80481 1.000 31.64241 89 ASN A C 1
ATOM 521 O O . ASN A 1 67 ? 4.12719 2.34689 -27.53797 1.000 32.93245 89 ASN A O 1
ATOM 526 N N . GLN A 1 68 ? 3.37706 0.22517 -27.21180 1.000 29.59747 90 GLN A N 1
ATOM 527 C CA . GLN A 1 68 ? 3.59388 -0.15668 -28.60481 1.000 32.01542 90 GLN A CA 1
ATOM 528 C C . GLN A 1 68 ? 2.28460 -0.19198 -29.38004 1.000 32.09635 90 GLN A C 1
ATOM 529 O O . GLN A 1 68 ? 2.29079 -0.24993 -30.61597 1.000 34.44636 90 GLN A O 1
ATOM 535 N N . VAL A 1 69 ? 1.16511 -0.18287 -28.66474 1.000 34.08025 91 VAL A N 1
ATOM 536 C CA . VAL A 1 69 ? -0.12312 -0.26079 -29.33597 1.000 36.14782 91 VAL A CA 1
ATOM 537 C C . VAL A 1 69 ? -0.26724 0.88573 -30.31970 1.000 34.86500 91 VAL A C 1
ATOM 538 O O . VAL A 1 69 ? 0.17407 2.01123 -30.06073 1.000 34.01451 91 VAL A O 1
ATOM 542 N N . ARG A 1 70 ? -0.89324 0.62371 -31.44867 1.000 35.79014 92 ARG A N 1
ATOM 543 C CA . ARG A 1 70 ? -0.84770 1.60819 -32.52965 1.000 35.87823 92 ARG A CA 1
ATOM 544 C C . ARG A 1 70 ? -1.95891 2.63526 -32.45581 1.000 43.47787 92 ARG A C 1
ATOM 545 O O . ARG A 1 70 ? -1.85931 3.68476 -33.10652 1.000 41.74838 92 ARG A O 1
ATOM 553 N N . GLN A 1 71 ? -3.02756 2.32889 -31.73650 1.000 42.36415 93 GLN A N 1
ATOM 554 C CA . GLN A 1 71 ? -4.16020 3.21828 -31.56089 1.000 39.85794 93 GLN A CA 1
ATOM 555 C C . GLN A 1 71 ? -4.62249 3.12315 -30.11777 1.000 40.82563 93 GLN A C 1
ATOM 556 O O . GLN A 1 71 ? -4.59795 2.03181 -29.52647 1.000 39.07651 93 GLN A O 1
ATOM 562 N N . VAL A 1 72 ? -5.11824 4.23913 -29.60808 1.000 37.05157 94 VAL A N 1
ATOM 563 C CA . VAL A 1 72 ? -5.78055 4.30482 -28.29644 1.000 41.19482 94 VAL A CA 1
ATOM 564 C C . VAL A 1 72 ? -7.18002 4.87436 -28.47230 1.000 39.02178 94 VAL A C 1
ATOM 565 O O . VAL A 1 72 ? -7.32999 6.03820 -28.86745 1.000 46.97268 94 VAL A O 1
ATOM 569 N N . PRO A 1 73 ? -8.19952 4.11002 -28.23624 1.000 34.44018 95 PRO A N 1
ATOM 570 C CA . PRO A 1 73 ? -9.54669 4.51575 -28.68027 1.000 42.16617 95 PRO A CA 1
ATOM 571 C C . PRO A 1 73 ? -10.20294 5.48456 -27.69872 1.000 34.56735 95 PRO A C 1
ATOM 572 O O . PRO A 1 73 ? -11.12849 5.12888 -26.95009 1.000 41.72592 95 PRO A O 1
ATOM 576 N N . LEU A 1 74 ? -9.74785 6.73515 -27.72678 1.000 29.87639 96 LEU A N 1
ATOM 577 C CA . LEU A 1 74 ? -10.30209 7.80273 -26.89419 1.000 30.34754 96 LEU A CA 1
ATOM 578 C C . LEU A 1 74 ? -11.07708 8.82718 -27.73256 1.000 29.12515 96 LEU A C 1
ATOM 579 O O . LEU A 1 74 ? -11.08774 10.01474 -27.40968 1.000 31.89269 96 LEU A O 1
ATOM 584 N N . GLN A 1 75 ? -11.77634 8.35665 -28.77724 1.000 31.65631 97 GLN A N 1
ATOM 585 C CA . GLN A 1 75 ? -12.48144 9.26331 -29.69247 1.000 32.98834 97 GLN A CA 1
ATOM 586 C C . GLN A 1 75 ? -13.65708 9.98277 -29.03081 1.000 40.35861 97 GLN A C 1
ATOM 587 O O . GLN A 1 75 ? -14.19954 10.91387 -29.63198 1.000 35.53814 97 GLN A O 1
ATOM 593 N N . ARG A 1 76 ? -14.07623 9.57909 -27.81591 1.000 32.77653 98 ARG A N 1
ATOM 594 C CA . ARG A 1 76 ? -15.20417 10.21313 -27.14813 1.000 33.90454 98 ARG A CA 1
ATOM 595 C C . ARG A 1 76 ? -14.76002 11.17607 -26.05048 1.000 31.04454 98 ARG A C 1
ATOM 596 O O . ARG A 1 76 ? -15.60291 11.84300 -25.44343 1.000 32.16982 98 ARG A O 1
ATOM 604 N N . LEU A 1 77 ? -13.47077 11.26361 -25.78623 1.000 27.93281 99 LEU A N 1
ATOM 605 C CA . LEU A 1 77 ? -12.96456 1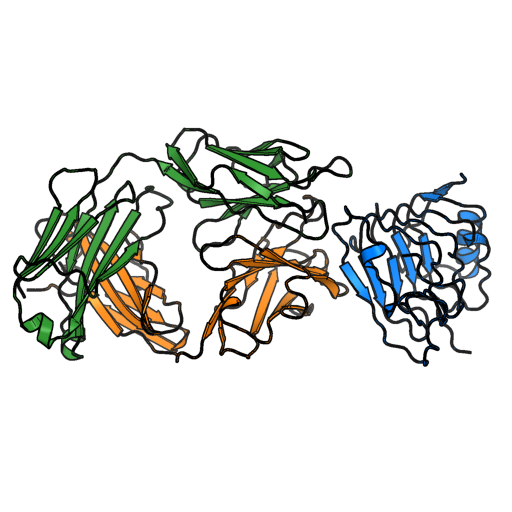2.13397 -24.71851 1.000 28.24061 99 LEU A CA 1
ATOM 606 C C . LEU A 1 77 ? -13.18448 13.60384 -25.06405 1.000 32.86809 99 LEU A C 1
ATOM 607 O O . LEU A 1 77 ? -12.60561 14.11336 -26.03045 1.000 31.84036 99 LEU A O 1
ATOM 612 N N . ARG A 1 78 ? -14.02103 14.29998 -24.27119 1.000 27.21349 100 ARG A N 1
ATOM 613 C CA . ARG A 1 78 ? -14.36471 15.68217 -24.59691 1.000 30.03294 100 ARG A CA 1
ATOM 614 C C . ARG A 1 78 ? -13.61063 16.71057 -23.75236 1.000 26.78310 100 ARG A C 1
ATOM 615 O O . ARG A 1 78 ? -13.34267 17.83494 -24.22344 1.000 29.95482 100 ARG A O 1
ATOM 623 N N . ILE A 1 79 ? -13.21130 16.35582 -22.53522 1.000 30.44232 101 ILE A N 1
ATOM 624 C CA . ILE A 1 79 ? -12.66600 17.37662 -21.64095 1.000 31.35520 101 ILE A CA 1
ATOM 625 C C . ILE A 1 79 ? -11.66356 16.71958 -20.72057 1.000 28.99332 101 ILE A C 1
ATOM 626 O O . ILE A 1 79 ? -11.87556 15.58300 -20.25906 1.000 27.99064 101 ILE A O 1
ATOM 631 N N . VAL A 1 80 ? -10.56383 17.42461 -20.47369 1.000 26.70991 102 VAL A N 1
ATOM 632 C CA . VAL A 1 80 ? -9.58461 17.03822 -19.44982 1.000 23.85674 102 VAL A CA 1
ATOM 633 C C . VAL A 1 80 ? -9.53135 18.21117 -18.49424 1.000 25.70126 102 VAL A C 1
ATOM 634 O O . VAL A 1 80 ? -9.20361 19.32727 -18.92502 1.000 25.30471 102 VAL A O 1
ATOM 638 N N . ARG A 1 81 ? -9.87603 17.96704 -17.21918 1.000 24.41726 103 ARG A N 1
ATOM 639 C CA . ARG A 1 81 ? -10.00413 19.09085 -16.26804 1.000 25.76425 103 ARG A CA 1
ATOM 640 C C . ARG A 1 81 ? -8.67051 19.52712 -15.66788 1.000 29.59784 103 ARG A C 1
ATOM 641 O O . ARG A 1 81 ? -8.52577 20.69133 -15.25944 1.000 28.33959 103 ARG A O 1
ATOM 649 N N . GLY A 1 82 ? -7.71842 18.61972 -15.55745 1.000 28.46300 104 GLY A N 1
ATOM 650 C CA . GLY A 1 82 ? -6.39027 18.95078 -15.08176 1.000 26.07984 104 GLY A CA 1
ATOM 651 C C . GLY A 1 82 ? -6.37356 19.30753 -13.62201 1.000 27.89326 104 GLY A C 1
ATOM 652 O O . GLY A 1 82 ? -5.55902 20.14121 -13.20085 1.000 27.47467 104 GLY A O 1
ATOM 653 N N . THR A 1 83 ? -7.27878 18.73231 -12.81318 1.000 27.74901 105 THR A N 1
ATOM 654 C CA . THR A 1 83 ? -7.23361 19.15856 -11.42013 1.000 26.94533 105 THR A CA 1
ATOM 655 C C . THR A 1 83 ? -5.98127 18.61948 -10.74589 1.000 33.05801 105 THR A C 1
ATOM 656 O O . THR A 1 83 ? -5.52640 19.17978 -9.73667 1.000 33.06922 105 THR A O 1
ATOM 660 N N . GLN A 1 84 ? -5.44658 17.52131 -11.25868 1.000 27.14073 106 GLN A N 1
ATOM 661 C CA . GLN A 1 84 ? -4.09496 17.04363 -11.01067 1.000 29.11363 106 GLN A CA 1
ATOM 662 C C . GLN A 1 84 ? -3.36097 17.07746 -12.33600 1.000 26.76499 106 GLN A C 1
ATOM 663 O O . GLN A 1 84 ? -3.94450 16.80034 -13.39998 1.000 25.83315 106 GLN A O 1
ATOM 669 N N . LEU A 1 85 ? -2.05185 17.32391 -12.28891 1.000 25.43385 107 LEU A N 1
ATOM 670 C CA . LEU A 1 85 ? -1.31249 17.45819 -13.53607 1.000 24.09146 107 LEU A CA 1
ATOM 671 C C . LEU A 1 85 ? -0.03024 16.62441 -13.53125 1.000 23.85072 107 LEU A C 1
ATOM 672 O O . LEU A 1 85 ? 0.62300 16.42421 -12.49248 1.000 27.23476 107 LEU A O 1
ATOM 677 N N . PHE A 1 86 ? 0.33460 16.12433 -14.71143 1.000 24.51430 108 PHE A N 1
ATOM 678 C CA . PHE A 1 86 ? 1.57417 15.35236 -14.80483 1.000 26.54335 108 PHE A CA 1
ATOM 679 C C . PHE A 1 86 ? 2.76394 16.28820 -14.61557 1.000 26.73093 108 PHE A C 1
ATOM 680 O O . PHE A 1 86 ? 2.89927 17.30900 -15.31707 1.000 24.82868 108 PHE A O 1
ATOM 688 N N . GLU A 1 87 ? 3.62715 15.97418 -13.64534 1.000 26.31534 109 GLU A N 1
ATOM 689 C CA . GLU A 1 87 ? 4.72750 16.83690 -13.24339 1.000 28.74585 109 GLU A CA 1
ATOM 690 C C . GLU A 1 87 ? 4.22072 18.20891 -12.82617 1.000 27.37486 109 GLU A C 1
ATOM 691 O O . GLU A 1 87 ? 4.97610 19.17302 -12.83357 1.000 26.31969 109 GLU A O 1
ATOM 697 N N . ASP A 1 88 ? 2.93975 18.29863 -12.45112 1.000 24.53531 110 ASP A N 1
ATOM 698 C CA . ASP A 1 88 ? 2.26354 19.51787 -12.00221 1.000 24.30279 110 ASP A CA 1
ATOM 699 C C . ASP A 1 88 ? 2.13786 20.54231 -13.11209 1.000 26.11238 110 ASP A C 1
ATOM 700 O O . ASP A 1 88 ? 1.76207 21.67798 -12.82298 1.000 27.07338 110 ASP A O 1
ATOM 705 N N . ASN A 1 89 ? 2.34731 20.13363 -14.38284 1.000 25.42833 111 ASN A N 1
ATOM 706 C CA . ASN A 1 89 ? 2.32279 21.06205 -15.51257 1.000 27.08269 111 ASN A CA 1
ATOM 707 C C . ASN A 1 89 ? 1.40055 20.60552 -16.63277 1.000 24.13934 111 ASN A C 1
ATOM 708 O O . ASN A 1 89 ? 0.82499 21.45911 -17.33701 1.000 25.45035 111 ASN A O 1
ATOM 713 N N . TYR A 1 90 ? 1.27581 19.29592 -16.88438 1.000 26.94607 112 TYR A N 1
ATOM 714 C CA . TYR A 1 90 ? 0.71904 18.86442 -18.17540 1.000 28.29881 112 TYR A CA 1
ATOM 715 C C . TYR A 1 90 ? -0.57788 18.08102 -17.98622 1.000 24.64778 112 TYR A C 1
ATOM 716 O O . TYR A 1 90 ? -0.64824 17.14490 -17.19628 1.000 25.13390 112 TYR A O 1
ATOM 725 N N . ALA A 1 91 ? -1.61095 18.48373 -18.71452 1.000 21.65490 113 ALA A N 1
ATOM 726 C CA . ALA A 1 91 ? -2.88432 17.79984 -18.68008 1.000 20.96193 113 ALA A CA 1
ATOM 727 C C . ALA A 1 91 ? -2.90183 16.63127 -19.66742 1.000 22.86560 113 ALA A C 1
ATOM 728 O O . ALA A 1 91 ? -3.63984 15.67026 -19.43524 1.000 24.90001 113 ALA A O 1
ATOM 730 N N . LEU A 1 92 ? -2.07009 16.69481 -20.71973 1.000 24.87815 114 LEU A N 1
ATOM 731 C CA . LEU A 1 92 ? -1.96770 15.61860 -21.71359 1.000 25.65985 114 LEU A CA 1
ATOM 732 C C . LEU A 1 92 ? -0.49126 15.38405 -21.96717 1.000 22.92577 114 LEU A C 1
ATOM 733 O O . LEU A 1 92 ? 0.22943 16.31422 -22.34403 1.000 24.37081 114 LEU A O 1
ATOM 738 N N . ALA A 1 93 ? -0.03308 14.16563 -21.69035 1.000 23.69737 115 ALA A N 1
ATOM 739 C CA . ALA A 1 93 ? 1.37562 13.84501 -21.85723 1.000 21.10717 115 ALA A CA 1
ATOM 740 C C . ALA A 1 93 ? 1.43025 12.56643 -22.65424 1.000 23.59568 115 ALA A C 1
ATOM 741 O O . ALA A 1 93 ? 0.89752 11.53962 -22.22135 1.000 23.92433 115 ALA A O 1
ATOM 743 N N . VAL A 1 94 ? 2.04510 12.64349 -23.82722 1.000 23.64372 116 VAL A N 1
ATOM 744 C CA . VAL A 1 94 ? 2.13752 11.51471 -24.75933 1.000 23.46322 116 VAL A CA 1
ATOM 745 C C . VAL A 1 94 ? 3.60799 11.26946 -25.00664 1.000 26.76562 116 VAL A C 1
ATOM 746 O O . VAL A 1 94 ? 4.25088 12.01842 -25.75098 1.000 28.04407 116 VAL A O 1
ATOM 750 N N . LEU A 1 95 ? 4.14340 10.20832 -24.42748 1.000 23.59967 117 LEU A N 1
ATOM 751 C CA . LEU A 1 95 ? 5.58579 10.03270 -24.30863 1.000 26.21152 117 LEU A CA 1
ATOM 752 C C . LEU A 1 95 ? 6.06630 8.66425 -24.70582 1.000 30.39480 117 LEU A C 1
ATOM 753 O O . LEU A 1 95 ? 5.50826 7.66002 -24.26380 1.000 31.95362 117 LEU A O 1
ATOM 758 N N . ASP A 1 96 ? 7.14510 8.61425 -25.50304 1.000 27.14972 118 ASP A N 1
ATOM 759 C CA . ASP A 1 96 ? 7.90664 7.36753 -25.70387 1.000 31.76602 118 ASP A CA 1
ATOM 760 C C . ASP A 1 96 ? 7.03953 6.20124 -26.16358 1.000 29.68624 118 ASP A C 1
ATOM 761 O O . ASP A 1 96 ? 7.23304 5.05128 -25.73572 1.000 31.07923 118 ASP A O 1
ATOM 766 N N . ASN A 1 97 ? 6.10932 6.45850 -27.07830 1.000 29.35078 119 ASN A N 1
ATOM 767 C CA . ASN A 1 97 ? 5.26134 5.39483 -27.63157 1.000 32.61221 119 ASN A CA 1
ATOM 768 C C . ASN A 1 97 ? 5.86207 4.89983 -28.95958 1.000 32.27958 119 ASN A C 1
ATOM 769 O O . ASN A 1 97 ? 5.74788 5.56237 -29.98148 1.000 36.16619 119 ASN A O 1
ATOM 774 N N . GLY A 1 98 ? 6.52866 3.77270 -28.91739 1.000 37.63059 120 GLY A N 1
ATOM 775 C CA . GLY A 1 98 ? 7.26224 3.21788 -30.03310 1.000 44.57780 120 GLY A CA 1
ATOM 776 C C . GLY A 1 98 ? 8.51036 2.53302 -29.52609 1.000 60.36670 120 GLY A C 1
ATOM 777 O O . GLY A 1 98 ? 8.71926 2.39385 -28.32219 1.000 69.43514 120 GLY A O 1
ATOM 778 N N . ASP A 1 99 ? 9.33859 2.08109 -30.45933 1.000 69.80894 121 ASP A N 1
ATOM 779 C CA . ASP A 1 99 ? 10.63435 1.46026 -30.14196 1.000 76.36008 121 ASP A CA 1
ATOM 780 C C . ASP A 1 99 ? 10.50663 0.26425 -29.21016 1.000 68.03762 121 ASP A C 1
ATOM 781 O O . ASP A 1 99 ? 10.05866 -0.79555 -29.62243 1.000 84.48337 121 ASP A O 1
ATOM 786 N N . SER A 1 111 ? 5.22771 -4.56735 -39.06249 1.000 74.09890 133 SER A N 1
ATOM 787 C CA . SER A 1 111 ? 4.88833 -3.16819 -38.90348 1.000 61.12622 133 SER A CA 1
ATOM 788 C C . SER A 1 111 ? 5.46405 -2.60614 -37.60049 1.000 62.72992 133 SER A C 1
ATOM 789 O O . SER A 1 111 ? 5.27707 -3.21119 -36.53301 1.000 61.98877 133 SER A O 1
ATOM 792 N N . PRO A 1 112 ? 6.15904 -1.46007 -37.68020 1.000 55.44536 134 PRO A N 1
ATOM 793 C CA . PRO A 1 112 ? 6.66805 -0.80492 -36.45316 1.000 52.02340 134 PRO A CA 1
ATOM 794 C C . PRO A 1 112 ? 5.58657 -0.60394 -35.40208 1.000 54.77795 134 PRO A C 1
ATOM 795 O O . PRO A 1 112 ? 4.44355 -0.27252 -35.72505 1.000 45.94006 134 PRO A O 1
ATOM 799 N N . GLY A 1 113 ? 5.96995 -0.76525 -34.11129 1.000 47.65019 135 GLY A N 1
ATOM 800 C CA . GLY A 1 113 ? 5.07645 -0.41346 -33.04319 1.000 46.92880 135 GLY A CA 1
ATOM 801 C C . GLY A 1 113 ? 5.04682 1.09397 -32.78474 1.000 46.39247 135 GLY A C 1
ATOM 802 O O . GLY A 1 113 ? 5.92544 1.86997 -33.17812 1.000 44.81304 135 GLY A O 1
ATOM 803 N N . GLY A 1 114 ? 3.99900 1.53330 -32.09588 1.000 39.16899 136 GLY A N 1
ATOM 804 C CA . GLY A 1 114 ? 3.95348 2.91556 -31.67294 1.000 34.70338 136 GLY A CA 1
ATOM 805 C C . GLY A 1 114 ? 2.70463 3.60802 -32.16598 1.000 35.55112 136 GLY A C 1
ATOM 806 O O . GLY A 1 114 ? 2.28237 3.36174 -33.31023 1.000 35.75757 136 GLY A O 1
ATOM 807 N N . LEU A 1 115 ? 2.14853 4.48215 -31.31622 1.000 34.70215 137 LEU A N 1
ATOM 808 C CA . LEU A 1 115 ? 0.95249 5.28788 -31.61399 1.000 30.92214 137 LEU A CA 1
ATOM 809 C C . LEU A 1 115 ? 1.06606 6.02308 -32.95263 1.000 31.46646 137 LEU A C 1
ATOM 810 O O . LEU A 1 115 ? 2.01835 6.74725 -33.18144 1.000 31.75806 137 LEU A O 1
ATOM 815 N N . ARG A 1 116 ? 0.10634 5.78047 -33.86096 1.000 33.46961 138 ARG A N 1
ATOM 816 C CA . ARG A 1 116 ? 0.16792 6.42512 -35.17805 1.000 33.23195 138 ARG A CA 1
ATOM 817 C C . ARG A 1 116 ? -0.57636 7.76279 -35.23821 1.000 32.84128 138 ARG A C 1
ATOM 818 O O . ARG A 1 116 ? -0.13513 8.68126 -35.93773 1.000 33.91009 138 ARG A O 1
ATOM 826 N N . GLU A 1 117 ? -1.70841 7.89369 -34.53259 1.000 31.01632 139 GLU A N 1
ATOM 827 C CA . GLU A 1 117 ? -2.48594 9.13034 -34.50261 1.000 30.93380 139 GLU A CA 1
ATOM 828 C C . GLU A 1 117 ? -3.07988 9.23862 -33.11508 1.000 36.82966 139 GLU A C 1
ATOM 829 O O . GLU A 1 117 ? -3.38275 8.21569 -32.48365 1.000 35.25870 139 GLU A O 1
ATOM 835 N N . LEU A 1 118 ? -3.31893 10.47352 -32.68057 1.000 36.47288 140 LEU A N 1
ATOM 836 C CA . LEU A 1 118 ? -3.98089 10.66732 -31.38484 1.000 34.06674 140 LEU A CA 1
ATOM 837 C C . LEU A 1 118 ? -5.46588 10.36857 -31.46391 1.000 38.42565 140 LEU A C 1
ATOM 838 O O . LEU A 1 118 ? -6.01929 9.72948 -30.56754 1.000 34.34607 140 LEU A O 1
ATOM 843 N N . GLN A 1 119 ? -6.14189 10.84598 -32.51467 1.000 38.19667 141 GLN A N 1
ATOM 844 C CA . GLN A 1 119 ? -7.55524 10.52680 -32.77262 1.000 33.36388 141 GLN A CA 1
ATOM 845 C C . GLN A 1 119 ? -8.46482 11.04240 -31.65410 1.000 34.30578 141 GLN A C 1
ATOM 846 O O . GLN A 1 119 ? -9.50632 10.44653 -31.36060 1.000 36.76336 141 GLN A O 1
ATOM 852 N N . LEU A 1 120 ? -8.08719 12.17121 -31.07035 1.000 32.10125 142 LEU A N 1
ATOM 853 C CA . LEU A 1 120 ? -8.86701 12.80508 -30.00862 1.000 35.02821 142 LEU A CA 1
ATOM 854 C C . LEU A 1 120 ? -9.94160 13.71575 -30.61096 1.000 30.10667 142 LEU A C 1
ATOM 855 O O . LEU A 1 120 ? -10.02911 14.90151 -30.31158 1.000 28.09545 142 LEU A O 1
ATOM 860 N N . ARG A 1 121 ? -10.77224 13.08691 -31.45282 1.000 32.90762 143 ARG A N 1
ATOM 861 C CA . ARG A 1 121 ? -11.76551 13.79719 -32.25985 1.000 37.12212 143 ARG A CA 1
ATOM 862 C C . ARG A 1 121 ? -12.71030 14.63672 -31.42586 1.000 42.29147 143 ARG A C 1
ATOM 863 O O . ARG A 1 121 ? -13.21281 15.64952 -31.91033 1.000 35.81866 143 ARG A O 1
ATOM 871 N N . SER A 1 122 ? -13.04732 14.20055 -30.20343 1.000 37.84487 144 SER A N 1
ATOM 872 C CA . SER A 1 122 ? -14.00168 14.95970 -29.39887 1.000 32.36960 144 SER A CA 1
ATOM 873 C C . SER A 1 122 ? -13.35996 15.91979 -28.41853 1.000 26.21064 144 SER A C 1
ATOM 874 O O . SER A 1 122 ? -14.08323 16.63745 -27.72397 1.000 32.77407 144 SER A O 1
ATOM 877 N N . LEU A 1 123 ? -12.04091 16.01802 -28.36857 1.000 25.72406 145 LEU A N 1
ATOM 878 C CA . LEU A 1 123 ? -11.41542 16.80890 -27.32187 1.000 25.97469 145 LEU A CA 1
ATOM 879 C C . LEU A 1 123 ? -11.57520 18.29666 -27.61604 1.000 35.84087 145 LEU A C 1
ATOM 880 O O . LEU A 1 123 ? -10.98018 18.80559 -28.56872 1.000 36.13170 145 LEU A O 1
ATOM 885 N N . THR A 1 124 ? -12.33872 19.00437 -26.79357 1.000 29.42490 146 THR A N 1
ATOM 886 C CA . THR A 1 124 ? -12.51194 20.41599 -27.06169 1.000 27.94989 146 THR A CA 1
ATOM 887 C C . THR A 1 124 ? -12.06953 21.30569 -25.93052 1.000 37.38062 146 THR A C 1
ATOM 888 O O . THR A 1 124 ? -11.99598 22.51849 -26.13008 1.000 33.87421 146 THR A O 1
ATOM 892 N N . GLU A 1 125 ? -11.77380 20.75811 -24.75827 1.000 31.51599 147 GLU A N 1
ATOM 893 C CA . GLU A 1 125 ? -11.43103 21.61581 -23.63076 1.000 28.20416 147 GLU A CA 1
ATOM 894 C C . GLU A 1 125 ? -10.37872 20.94992 -22.76525 1.000 28.69679 147 GLU A C 1
ATOM 895 O O . GLU A 1 125 ? -10.52013 19.78452 -22.38357 1.000 27.61585 147 GLU A O 1
ATOM 901 N N . ILE A 1 126 ? -9.33372 21.69327 -22.46028 1.000 29.63818 148 ILE A N 1
ATOM 902 C CA . ILE A 1 126 ? -8.41182 21.35469 -21.37636 1.000 23.19279 148 ILE A CA 1
ATOM 903 C C . ILE A 1 126 ? -8.49169 22.51471 -20.38623 1.000 27.63171 148 ILE A C 1
ATOM 904 O O . ILE A 1 126 ? -8.07969 23.63512 -20.71918 1.000 25.39173 148 ILE A O 1
ATOM 909 N N . LEU A 1 127 ? -8.97472 22.24551 -19.15765 1.000 25.07380 149 LEU A N 1
ATOM 910 C CA . LEU A 1 127 ? -9.25681 23.38021 -18.26133 1.000 31.01158 149 LEU A CA 1
ATOM 911 C C . LEU A 1 127 ? -8.00787 23.90646 -17.55809 1.000 26.87852 149 LEU A C 1
ATOM 912 O O . LEU A 1 127 ? -7.91161 25.11645 -17.25680 1.000 25.66070 149 LEU A O 1
ATOM 917 N N . LYS A 1 128 ? -7.05460 23.03885 -17.27652 1.000 24.30584 150 LYS A N 1
ATOM 918 C CA . LYS A 1 128 ? -5.83197 23.38402 -16.56634 1.000 24.29352 150 LYS A CA 1
ATOM 919 C C . LYS A 1 128 ? -4.73616 22.50842 -17.09451 1.000 22.56561 150 LYS A C 1
ATOM 920 O O . LYS A 1 128 ? -4.95102 21.29900 -17.27831 1.000 24.81791 150 LYS A O 1
ATOM 926 N N . GLY A 1 129 ? -3.56248 23.10461 -17.26575 1.000 23.70681 151 GLY A N 1
ATOM 927 C CA . GLY A 1 129 ? -2.34999 22.39996 -17.62535 1.000 20.75903 151 GLY A CA 1
ATOM 928 C C . GLY A 1 129 ? -2.15037 22.32420 -19.12915 1.000 23.44611 151 GLY A C 1
ATOM 929 O O . GLY A 1 129 ? -3.02474 22.66024 -19.94297 1.000 24.70693 151 GLY A O 1
ATOM 930 N N . GLY A 1 130 ? -0.97568 21.81906 -19.50556 1.000 23.28245 152 GLY A N 1
ATOM 931 C CA . GLY A 1 130 ? -0.49156 21.96664 -20.86444 1.000 21.02159 152 GLY A CA 1
ATOM 932 C C . GLY A 1 130 ? -0.42686 20.63855 -21.60404 1.000 24.08200 152 GLY A C 1
ATOM 933 O O . GLY A 1 130 ? -1.01173 19.63159 -21.18980 1.000 22.34675 152 GLY A O 1
ATOM 934 N N . VAL A 1 131 ? 0.33014 20.63186 -22.70510 1.000 21.49883 153 VAL A N 1
ATOM 935 C CA . VAL A 1 131 ? 0.42448 19.45039 -23.57256 1.000 21.40293 153 VAL A CA 1
ATOM 936 C C . VAL A 1 131 ? 1.88926 19.15970 -23.81511 1.000 24.54801 153 VAL A C 1
ATOM 937 O O . VAL A 1 131 ? 2.63407 20.04795 -24.25649 1.000 24.89594 153 VAL A O 1
ATOM 941 N N . LEU A 1 132 ? 2.30561 17.92680 -23.53062 1.000 22.14703 154 LEU A N 1
ATOM 942 C CA . LEU A 1 132 ? 3.68015 17.46720 -23.70949 1.000 21.69666 154 LEU A CA 1
ATOM 943 C C . LEU A 1 132 ? 3.63071 16.24295 -24.59956 1.000 23.27514 154 LEU A C 1
ATOM 944 O O . LEU A 1 132 ? 3.01241 15.24893 -24.21706 1.000 22.91438 154 LEU A O 1
ATOM 949 N N . ILE A 1 133 ? 4.25874 16.31547 -25.78429 1.000 22.01226 155 ILE A N 1
ATOM 950 C CA . ILE A 1 133 ? 4.26648 15.18166 -26.75268 1.000 22.83288 155 ILE A CA 1
ATOM 951 C C . ILE A 1 133 ? 5.70378 14.97466 -27.19489 1.000 27.62472 155 ILE A C 1
ATOM 952 O O . ILE A 1 133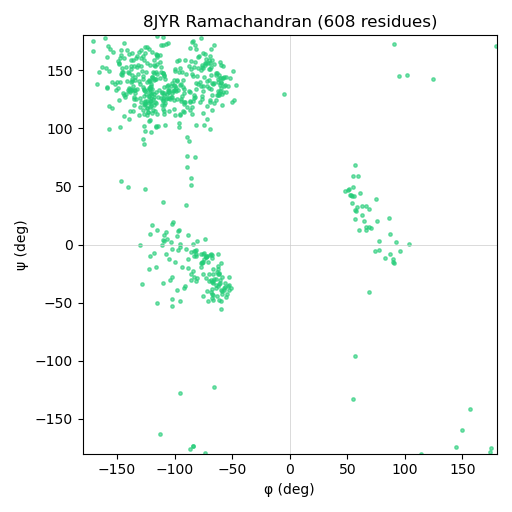 ? 6.28512 15.85916 -27.82865 1.000 26.07549 155 ILE A O 1
ATOM 957 N N . GLN A 1 134 ? 6.30891 13.84550 -26.79680 1.000 26.56947 156 GLN A N 1
ATOM 958 C CA . GLN A 1 134 ? 7.75128 13.60903 -26.96481 1.000 29.66633 156 GLN A CA 1
ATOM 959 C C . GLN A 1 134 ? 8.02743 12.18657 -27.41038 1.000 29.26147 156 GLN A C 1
ATOM 960 O O . GLN A 1 134 ? 7.48377 11.24712 -26.81558 1.000 27.78436 156 GLN A O 1
ATOM 966 N N . ARG A 1 135 ? 8.88869 12.03210 -28.40960 1.000 26.82225 157 ARG A N 1
ATOM 967 C CA . ARG A 1 135 ? 9.52459 10.73508 -28.73912 1.000 29.13187 157 ARG A CA 1
ATOM 968 C C . ARG A 1 135 ? 8.49144 9.64929 -29.07938 1.000 29.60391 157 ARG A C 1
ATOM 969 O O . ARG A 1 135 ? 8.45846 8.55656 -28.48317 1.000 29.48515 157 ARG A O 1
ATOM 977 N N . ASN A 1 136 ? 7.70052 9.93474 -30.11602 1.000 26.05573 158 ASN A N 1
ATOM 978 C CA . ASN A 1 136 ? 6.66455 9.03903 -30.62655 1.000 25.15025 158 ASN A CA 1
ATOM 979 C C . ASN A 1 136 ? 6.96588 8.89642 -32.10642 1.000 28.67828 158 ASN A C 1
ATOM 980 O O . ASN A 1 136 ? 6.45099 9.67949 -32.90735 1.000 28.72280 158 ASN A O 1
ATOM 985 N N . PRO A 1 137 ? 7.84071 7.95597 -32.50177 1.000 30.00795 159 PRO A N 1
ATOM 986 C CA . PRO A 1 137 ? 8.38914 7.98362 -33.87525 1.000 29.97776 159 PRO A CA 1
ATOM 987 C C . PRO A 1 137 ? 7.39703 7.59766 -34.95507 1.000 30.64391 159 PRO A C 1
ATOM 988 O O . PRO A 1 137 ? 7.69892 7.80600 -36.13742 1.000 32.81201 159 PRO A O 1
ATOM 992 N N . GLN A 1 138 ? 6.22044 7.08614 -34.62395 1.000 27.87717 160 GLN A N 1
ATOM 993 C CA . GLN A 1 138 ? 5.23672 6.80505 -35.66980 1.000 26.73391 160 GLN A CA 1
ATOM 994 C C . GLN A 1 138 ? 4.05103 7.75981 -35.61641 1.000 28.13299 160 GLN A C 1
ATOM 995 O O . GLN A 1 138 ? 3.07643 7.56297 -36.36033 1.000 31.96720 160 GLN A O 1
ATOM 1001 N N . LEU A 1 139 ? 4.08980 8.74650 -34.72616 1.000 25.17488 161 LEU A N 1
ATOM 1002 C CA . LEU A 1 139 ? 2.95730 9.64644 -34.51696 1.000 26.14872 161 LEU A CA 1
ATOM 1003 C C . LEU A 1 139 ? 2.91578 10.80072 -35.52350 1.000 25.23856 161 LEU A C 1
ATOM 1004 O O . LEU A 1 139 ? 3.91464 11.49790 -35.74995 1.000 28.93061 161 LEU A O 1
ATOM 1009 N N . CYS A 1 140 ? 1.76054 10.94162 -36.20714 1.000 30.74036 162 CYS A N 1
ATOM 1010 C CA . CYS A 1 140 ? 1.51805 11.96678 -37.22030 1.000 27.87819 162 CYS A CA 1
ATOM 1011 C C . CYS A 1 140 ? 0.42210 12.90226 -36.71478 1.000 29.96799 162 CYS A C 1
ATOM 1012 O O . CYS A 1 140 ? -0.38813 12.50928 -35.86290 1.000 29.82315 162 CYS A O 1
ATOM 1015 N N . TYR A 1 141 ? 0.40517 14.13677 -37.22356 1.000 33.30275 163 TYR A N 1
ATOM 1016 C CA . TYR A 1 141 ? -0.65294 15.16034 -37.10737 1.000 31.47129 163 TYR A CA 1
ATOM 1017 C C . TYR A 1 141 ? -0.63525 15.97442 -35.83672 1.000 31.92906 163 TYR A C 1
ATOM 1018 O O . TYR A 1 141 ? -1.38241 16.97534 -35.76053 1.000 31.84254 163 TYR A O 1
ATOM 1027 N N . GLN A 1 142 ? 0.14276 15.60656 -34.80803 1.000 29.67247 164 GLN A N 1
ATOM 1028 C CA . GLN A 1 142 ? 0.05665 16.34207 -33.56155 1.000 32.29860 164 GLN A CA 1
ATOM 1029 C C . GLN A 1 142 ? 0.48084 17.79830 -33.72542 1.000 34.31552 164 GLN A C 1
ATOM 1030 O O . GLN A 1 142 ? 0.01613 18.62776 -32.96142 1.000 35.35522 164 GLN A O 1
ATOM 1036 N N . ASP A 1 143 ? 1.29301 18.12079 -34.74553 1.000 37.65047 165 ASP A N 1
ATOM 1037 C CA . ASP A 1 143 ? 1.70175 19.48478 -35.06396 1.000 42.16892 165 ASP A CA 1
ATOM 1038 C C . ASP A 1 143 ? 0.61053 20.30714 -35.74747 1.000 48.06258 165 ASP A C 1
ATOM 1039 O O . ASP A 1 143 ? 0.73257 21.54312 -35.81228 1.000 44.42364 165 ASP A O 1
ATOM 1044 N N . THR A 1 144 ? -0.44006 19.66701 -36.26249 1.000 29.57446 166 THR A N 1
ATOM 1045 C CA . THR A 1 144 ? -1.46537 20.39856 -37.01324 1.000 34.39295 166 THR A CA 1
ATOM 1046 C C . THR A 1 144 ? -2.56534 20.94593 -36.09413 1.000 34.80223 166 THR A C 1
ATOM 1047 O O . THR A 1 144 ? -3.33863 21.81851 -36.50184 1.000 35.10706 166 THR A O 1
ATOM 1051 N N . ILE A 1 145 ? -2.61187 20.50296 -34.86474 1.000 32.56714 167 ILE A N 1
ATOM 1052 C CA . ILE A 1 145 ? -3.67310 20.89581 -33.93957 1.000 34.63718 167 ILE A CA 1
ATOM 1053 C C . ILE A 1 145 ? -3.43476 22.32061 -33.43874 1.000 32.98854 167 ILE A C 1
ATOM 1054 O O . ILE A 1 145 ? -2.33081 22.66933 -33.01790 1.000 33.56596 167 ILE A O 1
ATOM 1059 N N . LEU A 1 146 ? -4.49673 23.10244 -33.40352 1.000 31.94537 168 LEU A N 1
ATOM 1060 C CA . LEU A 1 146 ? -4.47257 24.43780 -32.79913 1.000 37.20189 168 LEU A CA 1
ATOM 1061 C C . LEU A 1 146 ? -4.78859 24.25812 -31.31012 1.000 36.62769 168 LEU A C 1
ATOM 1062 O O . LEU A 1 146 ? -5.94306 24.30638 -30.85775 1.000 31.65297 168 LEU A O 1
ATOM 1067 N N . TRP A 1 147 ? -3.74849 24.04043 -30.52448 1.000 30.72683 169 TRP A N 1
ATOM 1068 C CA . TRP A 1 147 ? -3.98569 23.79620 -29.10202 1.000 33.46163 169 TRP A CA 1
ATOM 1069 C C . TRP A 1 147 ? -4.63024 24.98019 -28.40394 1.000 36.10527 169 TRP A C 1
ATOM 1070 O O . TRP A 1 147 ? -5.34820 24.76809 -27.42320 1.000 32.08618 169 TRP A O 1
ATOM 1081 N N . LYS A 1 148 ? -4.44516 26.21495 -28.91011 1.000 32.82758 170 LYS A N 1
ATOM 1082 C CA . LYS A 1 148 ? -5.06646 27.36895 -28.24557 1.000 37.44882 170 LYS A CA 1
ATOM 1083 C C . LYS A 1 148 ? -6.58807 27.29215 -28.28503 1.000 34.07585 170 LYS A C 1
ATOM 1084 O O . LYS A 1 148 ? -7.25880 27.84255 -27.41259 1.000 36.21052 170 LYS A O 1
ATOM 1090 N N . ASP A 1 149 ? -7.16802 26.66005 -29.32442 1.000 35.00286 171 ASP A N 1
ATOM 1091 C CA . ASP A 1 149 ? -8.62582 26.49959 -29.34364 1.000 34.04790 171 ASP A CA 1
ATOM 1092 C C . ASP A 1 149 ? -9.12636 25.48931 -28.32015 1.000 30.10894 171 ASP A C 1
ATOM 1093 O O . ASP A 1 149 ? -10.33034 25.48745 -28.03718 1.000 36.47974 171 ASP A O 1
ATOM 1098 N N . ILE A 1 150 ? -8.23585 24.66812 -27.76935 1.000 25.79782 172 ILE A N 1
ATOM 1099 C CA . ILE A 1 150 ? -8.60339 23.62595 -26.79967 1.000 26.95031 172 ILE A CA 1
ATOM 1100 C C . ILE A 1 150 ? -8.37690 24.08542 -25.37416 1.000 30.80892 172 ILE A C 1
ATOM 1101 O O . ILE A 1 150 ? -9.19475 23.79257 -24.50866 1.000 29.22247 172 ILE A O 1
ATOM 1106 N N . PHE A 1 151 ? -7.29281 24.80875 -25.11948 1.000 28.22659 173 PHE A N 1
ATOM 1107 C CA . PHE A 1 151 ? -7.08505 25.32837 -23.77383 1.000 29.75014 173 PHE A CA 1
ATOM 1108 C C . PHE A 1 151 ? -8.23402 26.26748 -23.41492 1.000 26.51721 173 PHE A C 1
ATOM 1109 O O . PHE A 1 151 ? -8.59189 27.16462 -24.18036 1.000 27.19204 173 PHE A O 1
ATOM 1117 N N . HIS A 1 152 ? -8.82043 26.05004 -22.25213 1.000 27.51836 174 HIS A N 1
ATOM 1118 C CA . HIS A 1 152 ? -9.84746 26.93097 -21.74019 1.000 26.82858 174 HIS A CA 1
ATOM 1119 C C . HIS A 1 152 ? -9.31355 28.34367 -21.40616 1.000 28.62689 174 HIS A C 1
ATOM 1120 O O . HIS A 1 152 ? -8.13169 28.57225 -21.14310 1.000 27.45192 174 HIS A O 1
ATOM 1127 N N . LYS A 1 153 ? -10.21189 29.30923 -21.42101 1.000 25.88356 175 LYS A N 1
ATOM 1128 C CA . LYS A 1 153 ? -9.77220 30.70480 -21.19697 1.000 31.11347 175 LYS A CA 1
ATOM 1129 C C . LYS A 1 153 ? -9.11269 30.88642 -19.82641 1.000 28.61133 175 LYS A C 1
ATOM 1130 O O . LYS A 1 153 ? -8.16040 31.70040 -19.72649 1.000 28.19572 175 LYS A O 1
ATOM 1136 N N . ASN A 1 154 ? -9.51239 30.10998 -18.80518 1.000 24.85605 176 ASN A N 1
ATOM 1137 C CA . ASN A 1 154 ? -8.91237 30.27778 -17.47423 1.000 26.54679 176 ASN A CA 1
ATOM 1138 C C . ASN A 1 154 ? -7.78295 29.30888 -17.21389 1.000 29.16928 176 ASN A C 1
ATOM 1139 O O . ASN A 1 154 ? -7.34553 29.14676 -16.04448 1.000 28.50947 176 ASN A O 1
ATOM 1144 N N . ASN A 1 155 ? -7.30232 28.63056 -18.25466 1.000 28.11906 177 ASN A N 1
ATOM 1145 C CA . ASN A 1 155 ? -6.14331 27.73773 -18.14322 1.000 25.93377 177 ASN A CA 1
ATOM 1146 C C . ASN A 1 155 ? -4.87049 28.57637 -18.21297 1.000 26.36259 177 ASN A C 1
ATOM 1147 O O . ASN A 1 155 ? -4.45906 28.99860 -19.31720 1.000 25.19595 177 ASN A O 1
ATOM 1152 N N . GLN A 1 156 ? -4.21912 28.81709 -17.04017 1.000 22.28219 178 GLN A N 1
ATOM 1153 C CA . GLN A 1 156 ? -3.01370 29.65099 -17.00469 1.000 27.16674 178 GLN A CA 1
ATOM 1154 C C . GLN A 1 156 ? -1.75551 28.79336 -16.92066 1.000 27.04077 178 GLN A C 1
ATOM 1155 O O . GLN A 1 156 ? -0.68429 29.29626 -16.57483 1.000 26.94626 178 GLN A O 1
ATOM 1161 N N . LEU A 1 157 ? -1.86221 27.50451 -17.28005 1.000 23.06338 179 LEU A N 1
ATOM 1162 C CA . LEU A 1 157 ? -0.69080 26.64774 -17.46641 1.000 23.98995 179 LEU A CA 1
ATOM 1163 C C . LEU A 1 157 ? -0.82282 26.06088 -18.86076 1.000 26.74445 179 LEU A C 1
ATOM 1164 O O . LEU A 1 157 ? -0.69915 24.84553 -19.04335 1.000 29.00115 179 LEU A O 1
ATOM 1169 N N . ALA A 1 158 ? -1.11256 26.91087 -19.83499 1.000 25.26452 180 ALA A N 1
ATOM 1170 C CA . ALA A 1 158 ? -1.33460 26.41457 -21.20076 1.000 27.09328 180 ALA A CA 1
ATOM 1171 C C . ALA A 1 158 ? -0.01659 26.27907 -21.96019 1.000 34.43599 180 ALA A C 1
ATOM 1172 O O . ALA A 1 158 ? 0.13928 26.77622 -23.07834 1.000 31.49240 180 ALA A O 1
ATOM 1174 N N . LEU A 1 159 ? 0.94891 25.60835 -21.37970 1.000 28.87692 181 LEU A N 1
ATOM 1175 C CA . LEU A 1 159 ? 2.23060 25.51348 -22.05378 1.000 27.90922 181 LEU A CA 1
ATOM 1176 C C . LEU A 1 159 ? 2.27420 24.26374 -22.95611 1.000 24.99607 181 LEU A C 1
ATOM 1177 O O . LEU A 1 159 ? 1.45955 23.34627 -22.84301 1.000 24.53891 181 LEU A O 1
ATOM 1182 N N . THR A 1 160 ? 3.17866 24.28213 -23.93163 1.000 24.89145 182 THR A N 1
ATOM 1183 C CA . THR A 1 160 ? 3.22434 23.19550 -24.89265 1.000 27.90674 182 THR A CA 1
ATOM 1184 C C . THR A 1 160 ? 4.65741 22.85036 -25.20904 1.000 26.60061 182 THR A C 1
ATOM 1185 O O . THR A 1 160 ? 5.52891 23.71710 -25.29482 1.000 25.35134 182 THR A O 1
ATOM 1189 N N . LEU A 1 161 ? 4.86688 21.57577 -25.48906 1.000 25.61821 183 LEU A N 1
ATOM 1190 C CA . LEU A 1 161 ? 6.08646 21.12482 -26.15396 1.000 27.13694 183 LEU A CA 1
ATOM 1191 C C . LEU A 1 161 ? 5.62719 19.98782 -27.04825 1.000 27.95430 183 LEU A C 1
ATOM 1192 O O . LEU A 1 161 ? 5.20458 18.94011 -26.53073 1.000 25.63426 183 LEU A O 1
ATOM 1197 N N . ILE A 1 162 ? 5.65566 20.19969 -28.35858 1.000 26.03708 184 ILE A N 1
ATOM 1198 C CA . ILE A 1 162 ? 5.14640 19.21958 -29.31925 1.000 25.28587 184 ILE A CA 1
ATOM 1199 C C . ILE A 1 162 ? 6.33844 18.76211 -30.15241 1.000 32.18887 184 ILE A C 1
ATOM 1200 O O . ILE A 1 162 ? 6.76691 19.46920 -31.07987 1.000 31.47799 184 ILE A O 1
ATOM 1205 N N . ASP A 1 163 ? 6.86960 17.57720 -29.85213 1.000 31.81256 185 ASP A N 1
ATOM 1206 C CA . ASP A 1 163 ? 7.95581 16.99756 -30.65278 1.000 31.55886 185 ASP A CA 1
ATOM 1207 C C . ASP A 1 163 ? 7.34410 16.40828 -31.91662 1.000 35.08653 185 ASP A C 1
ATOM 1208 O O . ASP A 1 163 ? 6.41374 15.60512 -31.82395 1.000 31.37186 185 ASP A O 1
ATOM 1213 N N . THR A 1 164 ? 7.81372 16.86384 -33.07600 1.000 31.37387 186 THR A N 1
ATOM 1214 C CA . THR A 1 164 ? 7.30162 16.34351 -34.35213 1.000 35.88072 186 THR A CA 1
ATOM 1215 C C .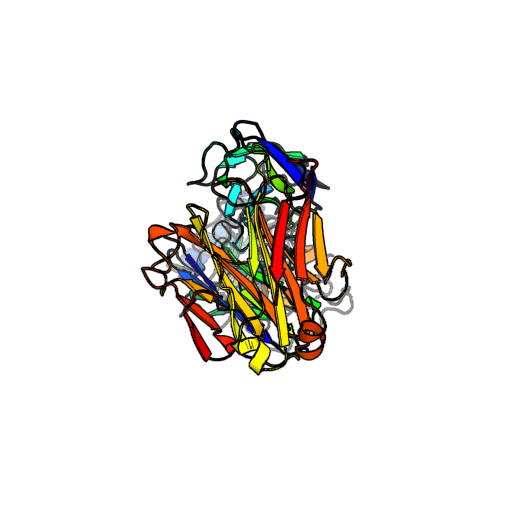 THR A 1 164 ? 8.27929 15.42647 -35.05055 1.000 34.28738 186 THR A C 1
ATOM 1216 O O . THR A 1 164 ? 8.00048 15.01712 -36.19745 1.000 35.58676 186 THR A O 1
ATOM 1220 N N . ASN A 1 165 ? 9.41737 15.10081 -34.43321 1.000 32.72565 187 ASN A N 1
ATOM 1221 C CA . ASN A 1 165 ? 10.33763 14.14012 -35.07969 1.000 33.63009 187 ASN A CA 1
ATOM 1222 C C . ASN A 1 165 ? 9.64777 12.80241 -35.29030 1.000 35.96952 187 ASN A C 1
ATOM 1223 O O . ASN A 1 165 ? 9.03559 12.24938 -34.36990 1.000 34.10216 187 ASN A O 1
ATOM 1228 N N . ARG A 1 166 ? 9.76184 12.24502 -36.48779 1.000 28.93119 188 ARG A N 1
ATOM 1229 C CA . ARG A 1 166 ? 9.13036 10.95246 -36.69186 1.000 32.46788 188 ARG A CA 1
ATOM 1230 C C . ARG A 1 166 ? 9.86762 10.21331 -37.79852 1.000 30.52066 188 ARG A C 1
ATOM 1231 O O . ARG A 1 166 ? 10.66489 10.78466 -38.56850 1.000 32.65106 188 ARG A O 1
ATOM 1239 N N . SER A 1 167 ? 9.58196 8.91671 -37.88052 1.000 29.04980 189 SER A N 1
ATOM 1240 C CA . SER A 1 167 ? 10.26924 7.98327 -38.76473 1.000 33.92504 189 SER A CA 1
ATOM 1241 C C . SER A 1 167 ? 9.42484 7.53843 -39.95151 1.000 35.82519 189 SER A C 1
ATOM 1242 O O . SER A 1 167 ? 9.79117 6.58486 -40.65749 1.000 42.17173 189 SER A O 1
ATOM 1245 N N . ARG A 1 168 ? 8.28673 8.17444 -40.18040 1.000 35.69962 190 ARG A N 1
ATOM 1246 C CA . ARG A 1 168 ? 7.48791 7.88306 -41.36460 1.000 36.90704 190 ARG A CA 1
ATOM 1247 C C . ARG A 1 168 ? 6.97087 9.18880 -41.94654 1.000 42.93069 190 ARG A C 1
ATOM 1248 O O . ARG A 1 168 ? 6.89212 10.20067 -41.25998 1.000 40.24499 190 ARG A O 1
ATOM 1256 N N . ALA A 1 169 ? 6.61416 9.16478 -43.22132 1.000 45.34581 191 ALA A N 1
ATOM 1257 C CA . ALA A 1 169 ? 6.05502 10.35104 -43.86629 1.000 39.33008 191 ALA A CA 1
ATOM 1258 C C . ALA A 1 169 ? 4.54425 10.37149 -43.62825 1.000 47.34249 191 ALA A C 1
ATOM 1259 O O . ALA A 1 169 ? 3.86941 9.34992 -43.80738 1.000 55.92758 191 ALA A O 1
ATOM 1261 N N . CYS A 1 170 ? 4.00548 11.50026 -43.18250 1.000 42.07591 192 CYS A N 1
ATOM 1262 C CA . CYS A 1 170 ? 2.56816 11.58576 -42.92194 1.000 41.79432 192 CYS A CA 1
ATOM 1263 C C . CYS A 1 170 ? 1.84258 11.98353 -44.19448 1.000 44.41865 192 CYS A C 1
ATOM 1264 O O . CYS A 1 170 ? 2.24210 12.94645 -44.85091 1.000 52.32518 192 CYS A O 1
ATOM 1267 N N . HIS A 1 171 ? 0.77630 11.25743 -44.52107 1.000 43.11787 193 HIS A N 1
ATOM 1268 C CA . HIS A 1 171 ? -0.15224 11.72185 -45.54531 1.000 46.98788 193 HIS A CA 1
ATOM 1269 C C . HIS A 1 171 ? -0.80206 13.02320 -45.05948 1.000 49.18063 193 HIS A C 1
ATOM 1270 O O . HIS A 1 171 ? -0.96858 13.22096 -43.85992 1.000 39.27105 193 HIS A O 1
ATOM 1277 N N . PRO A 1 172 ? -1.13253 13.95698 -45.95300 1.000 48.14878 194 PRO A N 1
ATOM 1278 C CA . PRO A 1 172 ? -1.78340 15.20247 -45.50571 1.000 45.76741 194 PRO A CA 1
ATOM 1279 C C . PRO A 1 172 ? -3.10859 14.93507 -44.79218 1.000 42.22090 194 PRO A C 1
ATOM 1280 O O . PRO A 1 172 ? -3.77570 13.91701 -45.01106 1.000 42.93091 194 PRO A O 1
ATOM 1284 N N . CYS A 1 173 ? -3.49193 15.86724 -43.92055 1.000 42.23084 195 CYS A N 1
ATOM 1285 C CA . CYS A 1 173 ? -4.85597 15.85682 -43.40777 1.000 38.82901 195 CYS A CA 1
ATOM 1286 C C . CYS A 1 173 ? -5.82978 15.72740 -44.57319 1.000 43.42353 195 CYS A C 1
ATOM 1287 O O . CYS A 1 173 ? -5.54993 16.17252 -45.69577 1.000 39.85474 195 CYS A O 1
ATOM 1290 N N . SER A 1 174 ? -6.96590 15.08293 -44.30609 1.000 39.68061 196 SER A N 1
ATOM 1291 C CA . SER A 1 174 ? -8.02798 15.01461 -45.30004 1.000 42.03560 196 SER A CA 1
ATOM 1292 C C . SER A 1 174 ? -8.26562 16.39282 -45.91219 1.000 41.68854 196 SER A C 1
ATOM 1293 O O . SER A 1 174 ? -8.30773 17.39950 -45.18597 1.000 40.08725 196 SER A O 1
ATOM 1296 N N . PRO A 1 175 ? -8.44720 16.48135 -47.22746 1.000 43.40425 197 PRO A N 1
ATOM 1297 C CA . PRO A 1 175 ? -8.81288 17.77487 -47.81999 1.000 43.34557 197 PRO A CA 1
ATOM 1298 C C . PRO A 1 175 ? -10.13982 18.28684 -47.31565 1.000 43.62450 197 PRO A C 1
ATOM 1299 O O . PRO A 1 175 ? -10.52653 19.40677 -47.66591 1.000 43.94731 197 PRO A O 1
ATOM 1303 N N . MET A 1 176 ? -10.89559 17.48569 -46.55821 1.000 44.86236 198 MET A N 1
ATOM 1304 C CA . MET A 1 176 ? -12.13774 18.01331 -46.02156 1.000 44.92183 198 MET A CA 1
ATOM 1305 C C . MET A 1 176 ? -11.88013 18.92264 -44.83859 1.000 42.82874 198 MET A C 1
ATOM 1306 O O . MET A 1 176 ? -12.77973 19.67475 -44.44008 1.000 48.18574 198 MET A O 1
ATOM 1311 N N . CYS A 1 177 ? -10.67800 18.86839 -44.26571 1.000 40.84005 199 CYS A N 1
ATOM 1312 C CA . CYS A 1 177 ? -10.43417 19.48924 -42.96291 1.000 39.21924 199 CYS A CA 1
ATOM 1313 C C . CYS A 1 177 ? -10.11985 20.96408 -43.13029 1.000 52.44140 199 CYS A C 1
ATOM 1314 O O . CYS A 1 177 ? -9.13638 21.32236 -43.78680 1.000 45.91843 199 CYS A O 1
ATOM 1317 N N . LYS A 1 178 ? -10.90405 21.80443 -42.45210 1.000 52.15569 200 LYS A N 1
ATOM 1318 C CA . LYS A 1 178 ? -10.61243 23.22775 -42.38804 1.000 58.88790 200 LYS A CA 1
ATOM 1319 C C . LYS A 1 178 ? -9.25626 23.49923 -41.76107 1.000 47.50572 200 LYS A C 1
ATOM 1320 O O . LYS A 1 178 ? -8.88322 22.88228 -40.75630 1.000 52.00946 200 LYS A O 1
ATOM 1326 N N . GLY A 1 179 ? -8.50007 24.39914 -42.40504 1.000 50.97973 201 GLY A N 1
ATOM 1327 C CA . GLY A 1 179 ? -7.17310 24.77192 -41.94997 1.000 47.66277 201 GLY A CA 1
ATOM 1328 C C . GLY A 1 179 ? -6.16971 23.63708 -41.87985 1.000 48.94318 201 GLY A C 1
ATOM 1329 O O . GLY A 1 179 ? -5.10471 23.82202 -41.29066 1.000 43.91488 201 GLY A O 1
ATOM 1330 N N . SER A 1 180 ? -6.47314 22.46951 -42.47044 1.000 41.03887 202 SER A N 1
ATOM 1331 C CA . SER A 1 180 ? -5.54334 21.32550 -42.44388 1.000 39.89914 202 SER A CA 1
ATOM 1332 C C . SER A 1 180 ? -5.10531 20.97014 -41.03539 1.000 37.17229 202 SER A C 1
ATOM 1333 O O . SER A 1 180 ? -3.94148 20.65476 -40.78185 1.000 42.48935 202 SER A O 1
ATOM 1336 N N . ARG A 1 181 ? -6.07049 20.98034 -40.12916 1.000 36.55603 203 ARG A N 1
ATOM 1337 C CA . ARG A 1 181 ? -5.89469 20.61518 -38.72999 1.000 37.47214 203 ARG A CA 1
ATOM 1338 C C . ARG A 1 181 ? -6.66404 19.32379 -38.49767 1.000 37.49956 203 ARG A C 1
ATOM 1339 O O . ARG A 1 181 ? -7.86556 19.26856 -38.77012 1.000 36.11913 203 ARG A O 1
ATOM 1347 N N . CYS A 1 182 ? -5.99641 18.29854 -37.97403 1.000 33.06800 204 CYS A N 1
ATOM 1348 C CA . CYS A 1 182 ? -6.64841 17.01507 -37.86445 1.000 33.44129 204 CYS A CA 1
ATOM 1349 C C . CYS A 1 182 ? -5.96750 16.15145 -36.80904 1.000 33.61856 204 CYS A C 1
ATOM 1350 O O . CYS A 1 182 ? -4.84298 16.41335 -36.38018 1.000 34.18206 204 CYS A O 1
ATOM 1353 N N . TRP A 1 183 ? -6.70083 15.14505 -36.37160 1.000 34.60911 205 TRP A N 1
ATOM 1354 C CA . TRP A 1 183 ? -6.21618 14.18310 -35.40943 1.000 33.14344 205 TRP A CA 1
ATOM 1355 C C . TRP A 1 183 ? -5.83734 12.86073 -36.04811 1.000 37.86869 205 TRP A C 1
ATOM 1356 O O . TRP A 1 183 ? -5.60707 11.87951 -35.32522 1.000 38.68247 205 TRP A O 1
ATOM 1367 N N . GLY A 1 184 ? -5.94219 12.75819 -37.35720 1.000 33.27945 206 GLY A N 1
ATOM 1368 C CA . GLY A 1 184 ? -5.64320 11.53009 -38.05476 1.000 34.32468 206 GLY A CA 1
ATOM 1369 C C . GLY A 1 184 ? -6.01955 11.76833 -39.49814 1.000 35.79862 206 GLY A C 1
ATOM 1370 O O . GLY A 1 184 ? -6.46638 12.85653 -39.85023 1.000 35.97935 206 GLY A O 1
ATOM 1371 N N . GLU A 1 185 ? -5.84550 10.71225 -40.32290 1.000 37.65066 207 GLU A N 1
ATOM 1372 C CA . GLU A 1 185 ? -5.94041 10.84337 -41.77953 1.000 40.03353 207 GLU A CA 1
ATOM 1373 C C . GLU A 1 185 ? -7.37049 10.97252 -42.29302 1.000 46.12312 207 GLU A C 1
ATOM 1374 O O . GLU A 1 185 ? -7.58068 11.51111 -43.39416 1.000 43.44064 207 GLU A O 1
ATOM 1380 N N . SER A 1 186 ? -8.33738 10.45650 -41.54388 1.000 40.58828 208 SER A N 1
ATOM 1381 C CA . SER A 1 186 ? -9.74148 10.36484 -41.94141 1.000 55.33246 208 SER A CA 1
ATOM 1382 C C . SER A 1 186 ? -10.41304 11.73784 -42.03432 1.000 52.36583 208 SER A C 1
ATOM 1383 O O . SER A 1 186 ? -10.08643 12.66203 -41.29978 1.000 41.70531 208 SER A O 1
ATOM 1386 N N . SER A 1 187 ? -11.44426 11.83719 -42.88295 1.000 49.95875 209 SER A N 1
ATOM 1387 C CA . SER A 1 187 ? -12.25725 13.05581 -42.82943 1.000 49.13636 209 SER A CA 1
ATOM 1388 C C . SER A 1 187 ? -13.03627 13.18188 -41.51105 1.000 45.38472 209 SER A C 1
ATOM 1389 O O . SER A 1 187 ? -13.42149 14.28931 -41.14299 1.000 50.56861 209 SER A O 1
ATOM 1392 N N . GLU A 1 188 ? -13.27018 12.08730 -40.77676 1.000 46.24306 210 GLU A N 1
ATOM 1393 C CA . GLU A 1 188 ? -13.87975 12.23039 -39.44994 1.000 47.51689 210 GLU A CA 1
ATOM 1394 C C . GLU A 1 188 ? -12.91299 12.77879 -38.40400 1.000 47.06801 210 GLU A C 1
ATOM 1395 O O . GLU A 1 188 ? -13.35713 13.09874 -37.29199 1.000 42.56580 210 GLU A O 1
ATOM 1401 N N . ASP A 1 189 ? -11.62071 12.92495 -38.72892 1.000 43.78345 211 ASP A N 1
ATOM 1402 C CA . ASP A 1 189 ? -10.59692 13.31828 -37.75769 1.000 38.61744 211 ASP A CA 1
ATOM 1403 C C . ASP A 1 189 ? -10.25638 14.80009 -37.79343 1.000 37.76271 211 ASP A C 1
ATOM 1404 O O . ASP A 1 189 ? -9.31663 15.22195 -37.11434 1.000 38.53661 211 ASP A O 1
ATOM 1409 N N . CYS A 1 190 ? -10.98792 15.60802 -38.55132 1.000 39.36460 212 CYS A N 1
ATOM 1410 C CA . CYS A 1 190 ? -10.71729 17.03889 -38.54786 1.000 39.06382 212 CYS A CA 1
ATOM 1411 C C . CYS A 1 190 ? -10.90520 17.65150 -37.14888 1.000 39.99196 212 CYS A C 1
ATOM 1412 O O . CYS A 1 190 ? -11.79551 17.26412 -36.38078 1.000 39.00990 212 CYS A O 1
ATOM 1415 N N . GLN A 1 191 ? -10.05677 18.60652 -36.82236 1.000 38.70338 213 GLN A N 1
ATOM 1416 C CA . GLN A 1 191 ? -10.20699 19.29419 -35.54051 1.000 36.44429 213 GLN A CA 1
ATOM 1417 C C . GLN A 1 191 ? -11.47029 20.14916 -35.56796 1.000 47.54622 213 GLN A C 1
ATOM 1418 O O . GLN A 1 191 ? -11.63495 20.99384 -36.45133 1.000 42.66409 213 GLN A O 1
ATOM 1424 N N . SER A 1 192 ? -12.37672 19.90289 -34.62147 1.000 51.13990 214 SER A N 1
ATOM 1425 C CA . SER A 1 192 ? -13.56000 20.74352 -34.43842 1.000 65.38583 214 SER A CA 1
ATOM 1426 C C . SER A 1 192 ? -13.11320 22.07306 -33.83395 1.000 60.99119 214 SER A C 1
ATOM 1427 O O . SER A 1 192 ? -12.73637 22.12441 -32.65963 1.000 69.11881 214 SER A O 1
ATOM 1430 N N . LEU A 1 193 ? -13.14817 23.14337 -34.63230 1.000 61.31798 215 LEU A N 1
ATOM 1431 C CA . LEU A 1 193 ? -12.62112 24.44998 -34.21151 1.000 73.50350 215 LEU A CA 1
ATOM 1432 C C . LEU A 1 193 ? -13.71865 25.47185 -33.89501 1.000 69.78575 215 LEU A C 1
ATOM 1433 O O . LEU A 1 193 ? -14.68271 25.17166 -33.18741 1.000 71.39797 215 LEU A O 1
ATOM 1438 N N . GLU B 2 1 ? 18.81870 29.89517 1.04330 1.000 58.53213 1 GLU H N 1
ATOM 1439 C CA . GLU B 2 1 ? 17.80843 30.82984 0.54441 1.000 52.20133 1 GLU H CA 1
ATOM 1440 C C . GLU B 2 1 ? 17.74448 30.75638 -0.98584 1.000 49.61977 1 GLU H C 1
ATOM 1441 O O . GLU B 2 1 ? 18.74357 30.43367 -1.63915 1.000 50.08808 1 GLU H O 1
ATOM 1447 N N . ILE B 2 2 ? 16.57197 31.04581 -1.55072 1.000 44.00021 2 ILE H N 1
ATOM 1448 C CA . ILE B 2 2 ? 16.41006 31.01786 -3.00689 1.000 39.43857 2 ILE H CA 1
ATOM 1449 C C . ILE B 2 2 ? 17.06011 32.24837 -3.61904 1.000 39.83845 2 ILE H C 1
ATOM 1450 O O . ILE B 2 2 ? 16.84702 33.38436 -3.16075 1.000 38.94737 2 ILE H O 1
ATOM 1455 N N . GLN B 2 3 ? 17.86503 32.03902 -4.67484 1.000 32.61604 3 GLN H N 1
ATOM 1456 C CA . GLN B 2 3 ? 18.46183 33.15981 -5.39697 1.000 31.71015 3 GLN H CA 1
ATOM 1457 C C . GLN B 2 3 ? 18.38154 32.90437 -6.89344 1.000 34.93810 3 GLN H C 1
ATOM 1458 O O . GLN B 2 3 ? 18.58252 31.77666 -7.35509 1.000 34.06247 3 GLN H O 1
ATOM 1464 N N . LEU B 2 4 ? 18.13969 33.96887 -7.65059 1.000 32.25691 4 LEU H N 1
ATOM 1465 C CA . LEU B 2 4 ? 18.15512 33.87962 -9.10892 1.000 33.11931 4 LEU H CA 1
ATOM 1466 C C . LEU B 2 4 ? 19.17667 34.89850 -9.58026 1.000 33.54892 4 LEU H C 1
ATOM 1467 O O . LEU B 2 4 ? 18.99954 36.10174 -9.36409 1.000 33.38192 4 LEU H O 1
ATOM 1472 N N . GLN B 2 5 ? 20.26448 34.42327 -10.17001 1.000 31.82215 5 GLN H N 1
ATOM 1473 C CA . GLN B 2 5 ? 21.39375 35.28964 -10.50971 1.000 33.07788 5 GLN H CA 1
ATOM 1474 C C . GLN B 2 5 ? 21.46701 35.47430 -12.02438 1.000 35.96953 5 GLN H C 1
ATOM 1475 O O . GLN B 2 5 ? 21.76770 34.52872 -12.75040 1.000 31.30834 5 GLN H O 1
ATOM 1481 N N . GLN B 2 6 ? 21.25143 36.71168 -12.49064 1.000 34.12207 6 GLN H N 1
ATOM 1482 C CA . GLN B 2 6 ? 21.19631 36.96935 -13.92199 1.000 34.13913 6 GLN H CA 1
ATOM 1483 C C . GLN B 2 6 ? 22.55478 37.44433 -14.41146 1.000 34.50560 6 GLN H C 1
ATOM 1484 O O . GLN B 2 6 ? 23.39762 37.90825 -13.63053 1.000 32.98461 6 GLN H O 1
ATOM 1490 N N . SER B 2 7 ? 22.76622 37.29645 -15.71559 1.000 30.61991 7 SER H N 1
ATOM 1491 C CA . SER B 2 7 ? 24.01058 37.75069 -16.31662 1.000 35.21682 7 SER H CA 1
ATOM 1492 C C . SER B 2 7 ? 24.02212 39.28178 -16.39189 1.000 34.22190 7 SER H C 1
ATOM 1493 O O . SER B 2 7 ? 22.99375 39.96292 -16.18482 1.000 34.00666 7 SER H O 1
ATOM 1496 N N . GLY B 2 8 ? 25.21803 39.82764 -16.61021 1.000 31.77454 8 GLY H N 1
ATOM 1497 C CA . GLY B 2 8 ? 25.45295 41.25931 -16.45066 1.000 33.37754 8 GLY H CA 1
ATOM 1498 C C . GLY B 2 8 ? 24.91375 42.05041 -17.61984 1.000 37.38940 8 GLY H C 1
ATOM 1499 O O . GLY B 2 8 ? 24.35163 41.50890 -18.57626 1.000 35.36339 8 GLY H O 1
ATOM 1500 N N . PRO B 2 9 ? 25.03831 43.37747 -17.52949 1.000 38.11365 9 PRO H N 1
ATOM 1501 C CA . PRO B 2 9 ? 24.45351 44.23549 -18.56850 1.000 37.41671 9 PRO H CA 1
ATOM 1502 C C . PRO B 2 9 ? 25.11611 44.01315 -19.92839 1.000 38.32316 9 PRO H C 1
ATOM 1503 O O . PRO B 2 9 ? 26.32199 43.74704 -20.03121 1.000 36.45798 9 PRO H O 1
ATOM 1507 N N . GLU B 2 10 ? 24.31426 44.13251 -20.98356 1.000 31.81453 10 GLU H N 1
ATOM 1508 C CA . GLU B 2 10 ? 24.76327 43.79266 -22.32413 1.000 36.39721 10 GLU H CA 1
ATOM 1509 C C . GLU B 2 10 ? 24.63592 44.98940 -23.25093 1.000 39.93272 10 GLU H C 1
ATOM 1510 O O . GLU B 2 10 ? 23.59473 45.66112 -23.24527 1.000 36.80403 10 GLU H O 1
ATOM 1516 N N . LEU B 2 11 ? 25.67760 45.25855 -24.03967 1.000 33.92169 11 LEU H N 1
ATOM 1517 C CA . LEU B 2 11 ? 25.60791 46.22682 -25.12951 1.000 36.52360 11 LEU H CA 1
ATOM 1518 C C . LEU B 2 11 ? 25.61062 45.41726 -26.41196 1.000 43.75610 11 LEU H C 1
ATOM 1519 O O . LEU B 2 11 ? 26.51148 44.59524 -26.60973 1.000 41.58523 11 LEU H O 1
ATOM 1524 N N . VAL B 2 12 ? 24.61053 45.63744 -27.26420 1.000 34.99172 12 VAL H N 1
ATOM 1525 C CA . VAL B 2 12 ? 24.47105 44.87154 -28.49979 1.000 38.27543 12 VAL H CA 1
ATOM 1526 C C . VAL B 2 12 ? 24.17467 45.82788 -29.64244 1.000 48.10101 12 VAL H C 1
ATOM 1527 O O . VAL B 2 12 ? 23.47642 46.83187 -29.46927 1.000 43.32256 12 VAL H O 1
ATOM 1531 N N . LYS B 2 13 ? 24.71951 45.51901 -30.81545 1.000 47.13116 13 LYS H N 1
ATOM 1532 C CA . LYS B 2 13 ? 24.46848 46.33218 -31.99530 1.000 51.12473 13 LYS H CA 1
ATOM 1533 C C . LYS B 2 13 ? 23.08336 46.02389 -32.56417 1.000 50.53452 13 LYS H C 1
ATOM 1534 O O . LYS B 2 13 ? 22.57435 44.90503 -32.41616 1.000 49.52977 13 LYS H O 1
ATOM 1540 N N . PRO B 2 14 ? 22.45108 47.01091 -33.19281 1.000 49.48118 14 PRO H N 1
ATOM 1541 C CA . PRO B 2 14 ? 21.17784 46.76631 -33.88680 1.000 48.56263 14 PRO H CA 1
ATOM 1542 C C . PRO B 2 14 ? 21.29087 45.61409 -34.88724 1.000 51.75900 14 PRO H C 1
ATOM 1543 O O . PRO B 2 14 ? 22.26904 45.51620 -35.61750 1.000 51.08462 14 PRO H O 1
ATOM 1547 N N . GLY B 2 15 ? 20.27499 44.73974 -34.89332 1.000 55.32449 15 GLY H N 1
ATOM 1548 C CA . GLY B 2 15 ? 20.22438 43.57017 -35.76064 1.000 55.34753 15 GLY H CA 1
ATOM 1549 C C . GLY B 2 15 ? 20.83446 42.32153 -35.15889 1.000 58.63028 15 GLY H C 1
ATOM 1550 O O . GLY B 2 15 ? 20.56079 41.21452 -35.63922 1.000 52.27354 15 GLY H O 1
ATOM 1551 N N . ALA B 2 16 ? 21.62543 42.46373 -34.09738 1.000 50.30219 16 ALA H N 1
ATOM 1552 C CA . ALA B 2 16 ? 22.29514 41.31471 -33.51216 1.000 54.92633 16 ALA H CA 1
ATOM 1553 C C . ALA B 2 16 ? 21.34658 40.62243 -32.54691 1.000 51.27349 16 ALA H C 1
ATOM 1554 O O . ALA B 2 16 ? 20.18313 41.00747 -32.40844 1.000 49.31541 16 ALA H O 1
ATOM 1556 N N . SER B 2 17 ? 21.87309 39.63124 -31.82723 1.000 50.14110 17 SER H N 1
ATOM 1557 C CA . SER B 2 17 ? 21.13872 38.85383 -30.83140 1.000 44.13238 17 SER H CA 1
ATOM 1558 C C . SER B 2 17 ? 21.87552 38.88796 -29.50249 1.000 44.01832 17 SER H C 1
ATOM 1559 O O . SER B 2 17 ? 23.05738 39.21911 -29.44446 1.000 50.53100 17 SER H O 1
ATOM 1562 N N . VAL B 2 18 ? 21.17603 38.49340 -28.42881 1.000 39.08744 18 VAL H N 1
ATOM 1563 C CA . VAL B 2 18 ? 21.76395 38.50298 -27.10133 1.000 44.15415 18 VAL H CA 1
ATOM 1564 C C . VAL B 2 18 ? 21.19730 37.33015 -26.31160 1.000 36.85915 18 VAL H C 1
ATOM 1565 O O . VAL B 2 18 ? 20.01538 36.98554 -26.43081 1.000 40.57021 18 VAL H O 1
ATOM 1569 N N . LYS B 2 19 ? 22.02592 36.75040 -25.44964 1.000 42.58210 19 LYS H N 1
ATOM 1570 C CA . LYS B 2 19 ? 21.57500 35.70528 -24.52135 1.000 37.96710 19 LYS H CA 1
ATOM 1571 C C . LYS B 2 19 ? 21.59723 36.22991 -23.07888 1.000 38.09353 19 LYS H C 1
ATOM 1572 O O . LYS B 2 19 ? 22.65500 36.63332 -22.58187 1.000 48.18177 19 LYS H O 1
ATOM 1578 N N . VAL B 2 20 ? 20.42684 36.23321 -22.42406 1.000 32.80668 20 VAL H N 1
ATOM 1579 C CA . VAL B 2 20 ? 20.27077 36.61690 -21.01143 1.000 35.02026 20 VAL H CA 1
ATOM 1580 C C . VAL B 2 20 ? 20.11971 35.33040 -20.20585 1.000 32.42640 20 VAL H C 1
ATOM 1581 O O . VAL B 2 20 ? 19.26842 34.49833 -20.53096 1.000 33.86893 20 VAL H O 1
ATOM 1585 N N . SER B 2 21 ? 20.94754 35.15803 -19.17272 1.000 31.08986 21 SER H N 1
ATOM 1586 C CA . SER B 2 21 ? 20.95308 33.92582 -18.38370 1.000 35.67221 21 SER H CA 1
ATOM 1587 C C . SER B 2 21 ? 20.44562 34.21320 -16.97435 1.000 34.54146 21 SER H C 1
ATOM 1588 O O . SER B 2 21 ? 20.53020 35.33974 -16.47024 1.000 30.70267 21 SER H O 1
ATOM 1591 N N . CYS B 2 22 ? 19.96090 33.14869 -16.32625 1.000 28.88907 22 CYS H N 1
ATOM 1592 C CA . CYS B 2 22 ? 19.30236 33.23509 -15.02759 1.000 31.06576 22 CYS H CA 1
ATOM 1593 C C . CYS B 2 22 ? 19.63845 31.94002 -14.29022 1.000 34.41801 22 CYS H C 1
ATOM 1594 O O . CYS B 2 22 ? 19.06495 30.89388 -14.60135 1.000 32.66809 22 CYS H O 1
ATOM 1597 N N . LYS B 2 23 ? 20.59130 32.00128 -13.37404 1.000 32.24326 23 LYS H N 1
ATOM 1598 C CA . LYS B 2 23 ? 21.03943 30.80869 -12.65427 1.000 38.47095 23 LYS H CA 1
ATOM 1599 C C . LYS B 2 23 ? 20.27395 30.69496 -11.34106 1.000 37.44858 23 LYS H C 1
ATOM 1600 O O . LYS B 2 23 ? 20.32111 31.62420 -10.50142 1.000 32.82790 23 LYS H O 1
ATOM 1606 N N . ALA B 2 24 ? 19.59595 29.55223 -11.14751 1.000 34.37413 24 ALA H N 1
ATOM 1607 C CA . ALA B 2 24 ? 18.73467 29.33754 -9.99592 1.000 36.50301 24 ALA H CA 1
ATOM 1608 C C . ALA B 2 24 ? 19.50287 28.55639 -8.94883 1.000 36.37767 24 ALA H C 1
ATOM 1609 O O . ALA B 2 24 ? 20.26273 27.64213 -9.28234 1.000 37.56422 24 ALA H O 1
ATOM 1611 N N . SER B 2 25 ? 19.31585 28.92084 -7.67779 1.000 34.76657 25 SER H N 1
ATOM 1612 C CA . SER B 2 25 ? 19.85083 28.10090 -6.59932 1.000 38.92633 25 SER H CA 1
ATOM 1613 C C . SER B 2 25 ? 18.90655 28.19533 -5.40770 1.000 37.06772 25 SER H C 1
ATOM 1614 O O . SER B 2 25 ? 18.10913 29.14053 -5.30126 1.000 38.63932 25 SER H O 1
ATOM 1617 N N . GLY B 2 26 ? 19.01814 27.21087 -4.49598 1.000 40.12425 26 GLY H N 1
ATOM 1618 C CA . GLY B 2 26 ? 18.24389 27.17537 -3.25955 1.000 38.80758 26 GLY H CA 1
ATOM 1619 C C . GLY B 2 26 ? 16.93623 26.39966 -3.33162 1.000 48.83237 26 GLY H C 1
ATOM 1620 O O . GLY B 2 26 ? 16.19602 26.35520 -2.34061 1.000 38.87357 26 GLY H O 1
ATOM 1621 N N . TYR B 2 27 ? 16.62588 25.79324 -4.46899 1.000 38.25087 27 TYR H N 1
ATOM 1622 C CA . TYR B 2 27 ? 15.41896 25.00033 -4.65177 1.000 38.96647 27 TYR H CA 1
ATOM 1623 C C . TYR B 2 27 ? 15.65189 24.04559 -5.82180 1.000 39.05020 27 TYR H C 1
ATOM 1624 O O . TYR B 2 27 ? 16.64284 24.15875 -6.53891 1.000 38.64965 27 TYR H O 1
ATOM 1633 N N . ALA B 2 28 ? 14.71718 23.11256 -6.01724 1.000 36.26375 28 ALA H N 1
ATOM 1634 C CA . ALA B 2 28 ? 14.78047 22.17439 -7.15114 1.000 34.86499 28 ALA H CA 1
ATOM 1635 C C . ALA B 2 28 ? 14.41168 22.87647 -8.45727 1.000 32.07159 28 ALA H C 1
ATOM 1636 O O . ALA B 2 28 ? 13.23650 23.13507 -8.74872 1.000 34.81525 28 ALA H O 1
ATOM 1638 N N . PHE B 2 29 ? 15.42703 23.19105 -9.26121 1.000 33.99864 29 PHE H N 1
ATOM 1639 C CA . PHE B 2 29 ? 15.22002 23.99093 -10.46762 1.000 33.52923 29 PHE H CA 1
ATOM 1640 C C . PHE B 2 29 ? 14.14298 23.40217 -11.39293 1.000 33.95465 29 PHE H C 1
ATOM 1641 O O . PHE B 2 29 ? 13.32406 24.13952 -11.95329 1.000 31.32138 29 PHE H O 1
ATOM 1649 N N . THR B 2 30 ? 14.14322 22.08460 -11.59068 1.000 33.03059 30 THR H N 1
ATOM 1650 C CA . THR B 2 30 ? 13.17638 21.51629 -12.53680 1.000 29.40658 30 THR H CA 1
ATOM 1651 C C . THR B 2 30 ? 11.78425 21.32737 -11.95135 1.000 33.75117 30 THR H C 1
ATOM 1652 O O . THR B 2 30 ? 10.91256 20.75996 -12.62707 1.000 36.19365 30 THR H O 1
ATOM 1656 N N . SER B 2 31 ? 11.55100 21.73378 -10.70161 1.000 28.97356 31 SER H N 1
ATOM 1657 C CA . SER B 2 31 ? 10.23341 21.59820 -10.09377 1.000 30.02858 31 SER H CA 1
ATOM 1658 C C . SER B 2 31 ? 9.36252 22.85263 -10.19335 1.000 34.60288 31 SER H C 1
ATOM 1659 O O . SER B 2 31 ? 8.22558 22.82547 -9.67179 1.000 30.92547 31 SER H O 1
ATOM 1662 N N . TYR B 2 32 ? 9.87609 23.94835 -10.77192 1.000 29.09986 32 TYR H N 1
ATOM 1663 C CA . TYR B 2 32 ? 9.12701 25.18674 -10.90495 1.000 29.92588 32 TYR H CA 1
ATOM 1664 C C . TYR B 2 32 ? 9.31756 25.81253 -12.27906 1.000 28.42060 32 TYR H C 1
ATOM 1665 O O . TYR B 2 32 ? 10.42513 25.83810 -12.83300 1.000 26.16604 32 TYR H O 1
ATOM 1674 N N . ASN B 2 33 ? 8.23988 26.35885 -12.81589 1.000 25.89417 33 ASN H N 1
ATOM 1675 C CA . ASN B 2 33 ? 8.36877 27.10139 -14.06513 1.000 22.40319 33 ASN H CA 1
ATOM 1676 C C . ASN B 2 33 ? 9.06926 28.43347 -13.82464 1.000 25.80021 33 ASN H C 1
ATOM 1677 O O . ASN B 2 33 ? 9.08780 28.96845 -12.69666 1.000 24.90580 33 ASN H O 1
ATOM 1682 N N . MET B 2 34 ? 9.67799 28.96430 -14.89812 1.000 23.37748 34 MET H N 1
ATOM 1683 C CA . MET B 2 34 ? 10.44005 30.20543 -14.83228 1.000 23.43559 34 MET H CA 1
ATOM 1684 C C . MET B 2 34 ? 9.78782 31.18552 -15.79179 1.000 24.95676 34 MET H C 1
ATOM 1685 O O . MET B 2 34 ? 9.61847 30.87409 -16.97870 1.000 25.20645 34 MET H O 1
ATOM 1690 N N . TYR B 2 35 ? 9.38975 32.34979 -15.23894 1.000 23.51630 35 TYR H N 1
ATOM 1691 C CA . TYR B 2 35 ? 8.84244 33.44834 -16.01176 1.000 27.02015 35 TYR H CA 1
ATOM 1692 C C . TYR B 2 35 ? 9.95257 34.32244 -16.54957 1.000 27.11146 35 TYR H C 1
ATOM 1693 O O . TYR B 2 35 ? 11.02143 34.45110 -15.94903 1.000 23.20884 35 TYR H O 1
ATOM 1702 N N . TRP B 2 36 ? 9.68228 34.93756 -17.68895 1.000 23.53326 36 TRP H N 1
ATOM 1703 C CA . TRP B 2 36 ? 10.53979 36.01984 -18.17503 1.000 26.06104 36 TRP H CA 1
ATOM 1704 C C . TRP B 2 36 ? 9.70181 37.28075 -18.35793 1.000 25.92272 36 TRP H C 1
ATOM 1705 O O . TRP B 2 36 ? 8.55924 37.19847 -18.80546 1.000 24.99063 36 TRP H O 1
ATOM 1716 N N . VAL B 2 37 ? 10.26066 38.45690 -18.02286 1.000 24.05532 37 VAL H N 1
ATOM 1717 C CA . VAL B 2 37 ? 9.48246 39.68595 -17.94495 1.000 25.47838 37 VAL H CA 1
ATOM 1718 C C . VAL B 2 37 ? 10.34699 40.82462 -18.49901 1.000 28.09984 37 VAL H C 1
ATOM 1719 O O . VAL B 2 37 ? 11.56243 40.82221 -18.30196 1.000 27.62369 37 VAL H O 1
ATOM 1723 N N . LYS B 2 38 ? 9.74659 41.76046 -19.24811 1.000 26.80751 38 LYS H N 1
ATOM 1724 C CA . LYS B 2 38 ? 10.47661 42.88961 -19.79563 1.000 22.89298 38 LYS H CA 1
ATOM 1725 C C . LYS B 2 38 ? 10.03648 44.14921 -19.06121 1.000 29.42999 38 LYS H C 1
ATOM 1726 O O . LYS B 2 38 ? 8.84115 44.32052 -18.79422 1.000 28.03147 38 LYS H O 1
ATOM 1732 N N . GLN B 2 39 ? 10.96183 45.09395 -18.84001 1.000 26.50703 39 GLN H N 1
ATOM 1733 C CA . GLN B 2 39 ? 10.57820 46.42080 -18.36788 1.000 23.99388 39 GLN H CA 1
ATOM 1734 C C . GLN B 2 39 ? 11.41858 47.44772 -19.08294 1.000 26.89088 39 GLN H C 1
ATOM 1735 O O . GLN B 2 39 ? 12.59540 47.61261 -18.74938 1.000 30.06605 39 GLN H O 1
ATOM 1741 N N . SER B 2 40 ? 10.79992 48.18502 -20.00198 1.000 31.15892 40 SER H N 1
ATOM 1742 C CA . SER B 2 40 ? 11.44193 49.35358 -20.58784 1.000 33.59873 40 SER H CA 1
ATOM 1743 C C . SER B 2 40 ? 11.57194 50.46197 -19.54877 1.000 35.96449 40 SER H C 1
ATOM 1744 O O . SER B 2 40 ? 10.78957 50.54962 -18.60765 1.000 36.12365 40 SER H O 1
ATOM 1747 N N . HIS B 2 41 ? 12.54324 51.34992 -19.77093 1.000 34.55657 41 HIS H N 1
ATOM 1748 C CA . HIS B 2 41 ? 12.82857 52.37941 -18.78725 1.000 39.52038 41 HIS H CA 1
ATOM 1749 C C . HIS B 2 41 ? 11.60516 53.25584 -18.51727 1.000 44.51223 41 HIS H C 1
ATOM 1750 O O . HIS B 2 41 ? 10.97009 53.77294 -19.44529 1.000 42.98981 41 HIS H O 1
ATOM 1757 N N . GLY B 2 42 ? 11.27848 53.41724 -17.23463 1.000 41.29488 42 GLY H N 1
ATOM 1758 C CA . GLY B 2 42 ? 10.12500 54.20334 -16.84527 1.000 45.67318 42 GLY H CA 1
ATOM 1759 C C . GLY B 2 42 ? 8.78041 53.63226 -17.24451 1.000 48.07477 42 GLY H C 1
ATOM 1760 O O . GLY B 2 42 ? 7.78000 54.35457 -17.17758 1.000 49.33025 42 GLY H O 1
ATOM 1761 N N . LYS B 2 43 ? 8.71637 52.37742 -17.68123 1.000 40.77663 43 LYS H N 1
ATOM 1762 C CA . LYS B 2 43 ? 7.47031 51.77920 -18.14769 1.000 34.40021 43 LYS H CA 1
ATOM 1763 C C . LYS B 2 43 ? 7.07385 50.63264 -17.22122 1.000 35.63825 43 LYS H C 1
ATOM 1764 O O . LYS B 2 43 ? 7.78492 50.25899 -16.27848 1.000 35.62863 43 LYS H O 1
ATOM 1770 N N . SER B 2 44 ? 5.95153 50.01990 -17.54322 1.000 32.21911 44 SER H N 1
ATOM 1771 C CA . SER B 2 44 ? 5.47393 48.92105 -16.71316 1.000 35.79368 44 SER H CA 1
ATOM 1772 C C . SER B 2 44 ? 6.13904 47.59933 -17.10515 1.000 32.15284 44 SER H C 1
ATOM 1773 O O . SER B 2 44 ? 6.89290 47.48476 -18.06779 1.000 32.96649 44 SER H O 1
ATOM 1776 N N . LEU B 2 45 ? 5.83471 46.58698 -16.32426 1.000 28.82020 45 LEU H N 1
ATOM 1777 C CA . LEU B 2 45 ? 6.30892 45.24167 -16.52709 1.000 27.60255 45 LEU H CA 1
ATOM 1778 C C . LEU B 2 45 ? 5.45982 44.53782 -17.58168 1.000 26.91911 45 LEU H C 1
ATOM 1779 O O . LEU B 2 45 ? 4.25004 44.77613 -17.69337 1.000 30.27729 45 LEU H O 1
ATOM 1784 N N . GLU B 2 46 ? 6.11742 43.78786 -18.45096 1.000 27.10301 46 GLU H N 1
ATOM 1785 C CA . GLU B 2 46 ? 5.42561 43.04768 -19.50068 1.000 29.67669 46 GLU H CA 1
ATOM 1786 C C . GLU B 2 46 ? 5.83635 41.58841 -19.43973 1.000 30.21938 46 GLU H C 1
ATOM 1787 O O . GLU B 2 46 ? 7.03829 41.28201 -19.43744 1.000 28.11198 46 GLU H O 1
ATOM 1793 N N . TRP B 2 47 ? 4.84831 40.69183 -19.49908 1.000 24.97006 47 TRP H N 1
ATOM 1794 C CA . TRP B 2 47 ? 5.13236 39.26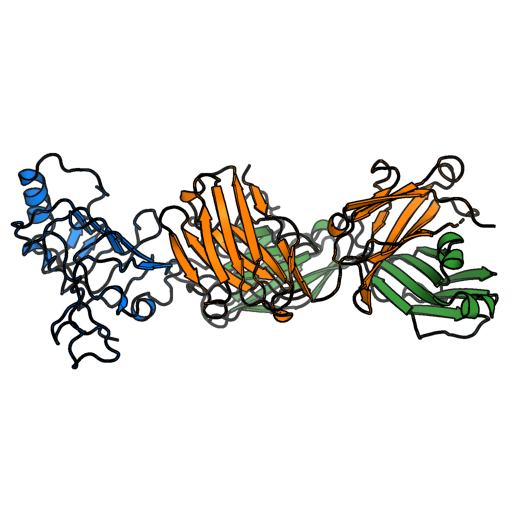175 -19.50738 1.000 25.49124 47 TRP H CA 1
ATOM 1795 C C . TRP B 2 47 ? 5.63126 38.79432 -20.88188 1.000 28.70012 47 TRP H C 1
ATOM 1796 O O . TRP B 2 47 ? 4.97289 39.03712 -21.90945 1.000 26.21292 47 TRP H O 1
ATOM 1807 N N . ILE B 2 48 ? 6.76746 38.09662 -20.90660 1.000 25.41980 48 ILE H N 1
ATOM 1808 C CA . ILE B 2 48 ? 7.29811 37.54843 -22.16570 1.000 27.29415 48 ILE H CA 1
ATOM 1809 C C . ILE B 2 48 ? 6.85637 36.09430 -22.34326 1.000 25.25780 48 ILE H C 1
ATOM 1810 O O . ILE B 2 48 ? 6.40453 35.70089 -23.41917 1.000 27.08606 48 ILE H O 1
ATOM 1815 N N . GLY B 2 49 ? 7.02484 35.28250 -21.31020 1.000 24.65086 49 GLY H N 1
ATOM 1816 C CA . GLY B 2 49 ? 6.66332 33.86878 -21.44365 1.000 21.88453 49 GLY H CA 1
ATOM 1817 C C . GLY B 2 49 ? 7.06452 33.14610 -20.17940 1.000 24.51861 49 GLY H C 1
ATOM 1818 O O . GLY B 2 49 ? 7.54443 33.74908 -19.22834 1.000 24.52120 49 GLY H O 1
ATOM 1819 N N . TYR B 2 50 ? 6.88743 31.81836 -20.18435 1.000 22.09096 50 TYR H N 1
ATOM 1820 C CA . TYR B 2 50 ? 7.41609 31.02038 -19.07331 1.000 23.44208 50 TYR H CA 1
ATOM 1821 C C . TYR B 2 50 ? 7.78790 29.65485 -19.64212 1.000 25.22352 50 TYR H C 1
ATOM 1822 O O . TYR B 2 50 ? 7.28607 29.23078 -20.69258 1.000 23.09931 50 TYR H O 1
ATOM 1831 N N . ILE B 2 51 ? 8.68094 28.96158 -18.94278 1.000 23.26573 51 ILE H N 1
ATOM 1832 C CA . ILE B 2 51 ? 9.17387 27.67781 -19.40493 1.000 22.18299 51 ILE H CA 1
ATOM 1833 C C . ILE B 2 51 ? 9.22511 26.71239 -18.23296 1.000 25.62738 51 ILE H C 1
ATOM 1834 O O . ILE B 2 51 ? 9.50066 27.11043 -17.08549 1.000 23.14299 51 ILE H O 1
ATOM 1839 N N . ASP B 2 52 ? 8.96208 25.44584 -18.53916 1.000 25.71750 52 ASP H N 1
ATOM 1840 C CA . ASP B 2 52 ? 9.15136 24.32631 -17.61768 1.000 25.37000 52 ASP H CA 1
ATOM 1841 C C . ASP B 2 52 ? 10.55113 23.76938 -17.83920 1.000 28.79900 52 ASP H C 1
ATOM 1842 O O . ASP B 2 52 ? 10.80530 23.16576 -18.88932 1.000 28.32580 52 ASP H O 1
ATOM 1847 N N . PRO B 2 53 ? 11.45577 23.87952 -16.87397 1.000 26.63594 53 PRO H N 1
ATOM 1848 C CA . PRO B 2 53 ? 12.80628 23.35831 -17.08666 1.000 29.10766 53 PRO H CA 1
ATOM 1849 C C . PRO B 2 53 ? 12.88859 21.84858 -17.20525 1.000 28.35715 53 PRO H C 1
ATOM 1850 O O . PRO B 2 53 ? 13.81945 21.35454 -17.85060 1.000 30.31017 53 PRO H O 1
ATOM 1854 N N . LYS B 2 54 A 11.95170 21.07768 -16.63811 1.000 29.39842 53 LYS H N 1
ATOM 1855 C CA . LYS B 2 54 A 12.13252 19.62546 -16.62186 1.000 24.77978 53 LYS H CA 1
ATOM 1856 C C . LYS B 2 54 A 11.97659 19.01050 -18.02106 1.000 29.63852 53 LYS H C 1
ATOM 1857 O O . LYS B 2 54 A 12.78897 18.18846 -18.43676 1.000 33.38083 53 LYS H O 1
ATOM 1863 N N . HIS B 2 55 ? 10.90666 19.37148 -18.72370 1.000 29.41213 54 HIS H N 1
ATOM 1864 C CA . HIS B 2 55 ? 10.60704 18.82008 -20.04048 1.000 33.81232 54 HIS H CA 1
ATOM 1865 C C . HIS B 2 55 ? 10.59828 19.84295 -21.16304 1.000 30.96236 54 HIS H C 1
ATOM 1866 O O . HIS B 2 55 ? 10.46517 19.44048 -22.33256 1.000 35.57183 54 HIS H O 1
ATOM 1873 N N . GLY B 2 56 ? 10.71526 21.13743 -20.86046 1.000 31.69335 55 GLY H N 1
ATOM 1874 C CA . GLY B 2 56 ? 10.86985 22.19326 -21.85678 1.000 31.55968 55 GLY H CA 1
ATOM 1875 C C . GLY B 2 56 ? 9.59070 22.77137 -22.42006 1.000 33.71322 55 GLY H C 1
ATOM 1876 O O . GLY B 2 56 ? 9.65945 23.51254 -23.41781 1.000 29.97417 55 GLY H O 1
ATOM 1877 N N . GLY B 2 57 ? 8.42293 22.43194 -21.85520 1.000 28.32980 56 GLY H N 1
ATOM 1878 C CA . GLY B 2 57 ? 7.20229 23.09567 -22.28070 1.000 28.65675 56 GLY H CA 1
ATOM 1879 C C . GLY B 2 57 ? 7.32631 24.60815 -22.14194 1.000 27.20931 56 GLY H C 1
ATOM 1880 O O . GLY B 2 57 ? 7.97283 25.13857 -21.22733 1.000 25.49517 56 GLY H O 1
ATOM 1881 N N . THR B 2 58 ? 6.71095 25.33648 -23.08229 1.000 24.03396 57 THR H N 1
ATOM 1882 C CA . THR B 2 58 ? 6.80077 26.78653 -23.04339 1.000 23.05204 57 THR H CA 1
ATOM 1883 C C . THR B 2 58 ? 5.46477 27.42939 -23.35727 1.000 29.85617 57 THR H C 1
ATOM 1884 O O . THR B 2 58 ? 4.63311 26.87832 -24.08808 1.000 25.33132 57 THR H O 1
ATOM 1888 N N . SER B 2 59 ? 5.30090 28.64359 -22.83374 1.000 25.16670 58 SER H N 1
ATOM 1889 C CA . SER B 2 59 ? 4.17095 29.46628 -23.21519 1.000 26.57840 58 SER H CA 1
ATOM 1890 C C . SER B 2 59 ? 4.69608 30.87032 -23.46728 1.000 27.02202 58 SER H C 1
ATOM 1891 O O . SER B 2 59 ? 5.39215 31.43290 -22.62549 1.000 26.64923 58 SER H O 1
ATOM 1894 N N . TYR B 2 60 ? 4.39895 31.41755 -24.63784 1.000 25.55016 59 TYR H N 1
ATOM 1895 C CA . TYR B 2 60 ? 4.88775 32.75080 -24.98189 1.000 25.76309 59 TYR H CA 1
ATOM 1896 C C . TYR B 2 60 ? 3.73955 33.73463 -25.07827 1.000 31.68500 59 TYR H C 1
ATOM 1897 O O . TYR B 2 60 ? 2.67501 33.41890 -25.62715 1.000 27.18438 59 TYR H O 1
ATOM 1906 N N . ASN B 2 61 ? 3.99918 34.96404 -24.63332 1.000 28.57801 60 ASN H N 1
ATOM 1907 C CA . ASN B 2 61 ? 3.15326 36.07912 -25.04749 1.000 31.58883 60 ASN H CA 1
ATOM 1908 C C . ASN B 2 61 ? 3.26573 36.22824 -26.55713 1.000 29.49176 60 ASN H C 1
ATOM 1909 O O . ASN B 2 61 ? 4.37166 36.28292 -27.10278 1.000 32.39897 60 ASN H O 1
ATOM 1914 N N . GLN B 2 62 ? 2.12859 36.28075 -27.24855 1.000 29.97684 61 GLN H N 1
ATOM 1915 C CA . GLN B 2 62 ? 2.16301 36.44273 -28.70128 1.000 35.72977 61 GLN H CA 1
ATOM 1916 C C . GLN B 2 62 ? 3.00412 37.63482 -29.14573 1.000 40.58293 61 GLN H C 1
ATOM 1917 O O . GLN B 2 62 ? 3.64155 37.59535 -30.20500 1.000 38.91807 61 GLN H O 1
ATOM 1923 N N . LYS B 2 63 ? 2.99843 38.70202 -28.36275 1.000 35.52819 62 LYS H N 1
ATOM 1924 C CA . LYS B 2 63 ? 3.76228 39.91888 -28.67277 1.000 41.03003 62 LYS H CA 1
ATOM 1925 C C . LYS B 2 63 ? 5.25703 39.64028 -28.79371 1.000 37.71085 62 LYS H C 1
ATOM 1926 O O . LYS B 2 63 ? 5.96373 40.37381 -29.50095 1.000 45.63681 62 LYS H O 1
ATOM 1932 N N . PHE B 2 64 ? 5.75966 38.61972 -28.09580 1.000 34.17009 63 PHE H N 1
ATOM 1933 C CA . PHE B 2 64 ? 7.17714 38.29580 -28.09773 1.000 35.95391 63 PHE H CA 1
ATOM 1934 C C . PHE B 2 64 ? 7.48873 37.01517 -28.84986 1.000 36.86437 63 PHE H C 1
ATOM 1935 O O . PHE B 2 64 ? 8.65256 36.61103 -28.90444 1.000 38.54194 63 PHE H O 1
ATOM 1943 N N . LYS B 2 65 ? 6.51458 36.44183 -29.54083 1.000 37.45765 64 LYS H N 1
ATOM 1944 C CA . LYS B 2 65 ? 6.79293 35.22371 -30.28568 1.000 46.78069 64 LYS H CA 1
ATOM 1945 C C . LYS B 2 65 ? 7.76954 35.55387 -31.40931 1.000 45.26474 64 LYS H C 1
ATOM 1946 O O . LYS B 2 65 ? 7.51034 36.42669 -32.24812 1.000 50.07506 64 LYS H O 1
ATOM 1952 N N . GLY B 2 66 ? 8.92234 34.89564 -31.41600 1.000 48.07170 65 GLY H N 1
ATOM 1953 C CA . GLY B 2 66 ? 9.85266 35.13045 -32.50212 1.000 43.84888 65 GLY H CA 1
ATOM 1954 C C . GLY B 2 66 ? 10.80744 36.29165 -32.29225 1.000 46.65139 65 GLY H C 1
ATOM 1955 O O . GLY B 2 66 ? 11.68540 36.51202 -33.14761 1.000 51.39381 65 GLY H O 1
ATOM 1956 N N . LYS B 2 67 ? 10.61481 37.08385 -31.23885 1.000 39.21113 66 LYS H N 1
ATOM 1957 C CA . LYS B 2 67 ? 11.62685 37.97603 -30.68925 1.000 43.48560 66 LYS H CA 1
ATOM 1958 C C . LYS B 2 67 ? 12.41414 37.27346 -29.58546 1.000 37.14045 66 LYS H C 1
ATOM 1959 O O . LYS B 2 67 ? 13.62954 37.44046 -29.48993 1.000 44.56055 66 LYS H O 1
ATOM 1965 N N . ALA B 2 68 ? 11.74402 36.46058 -28.78461 1.000 33.66696 67 ALA H N 1
ATOM 1966 C CA . ALA B 2 68 ? 12.31923 35.80074 -27.62428 1.000 30.64531 67 ALA H CA 1
ATOM 1967 C C . ALA B 2 68 ? 12.22084 34.28942 -27.81644 1.000 36.00986 67 ALA H C 1
ATOM 1968 O O . ALA B 2 68 ? 11.25081 33.80054 -28.41334 1.000 36.67219 67 ALA H O 1
ATOM 1970 N N . THR B 2 69 ? 13.24578 33.56474 -27.34002 1.000 33.50086 68 THR H N 1
ATOM 1971 C CA . THR B 2 69 ? 13.23833 32.09125 -27.32290 1.000 29.61560 68 THR H CA 1
ATOM 1972 C C . THR B 2 69 ? 13.71596 31.68879 -25.94685 1.000 34.86376 68 THR H C 1
ATOM 1973 O O . THR B 2 69 ? 14.77377 32.15520 -25.50952 1.000 35.78169 68 THR H O 1
ATOM 1977 N N . MET B 2 70 ? 12.93455 30.88076 -25.24125 1.000 32.16320 69 MET H N 1
ATOM 1978 C CA . MET B 2 70 ? 13.32140 30.43602 -23.91290 1.000 28.86528 69 MET H CA 1
ATOM 1979 C C . MET B 2 70 ? 13.90899 29.02536 -23.98331 1.000 29.77665 69 MET H C 1
ATOM 1980 O O . MET B 2 70 ? 13.34856 28.12640 -24.62954 1.000 30.83404 69 MET H O 1
ATOM 1985 N N . THR B 2 71 ? 15.01138 28.81309 -23.27411 1.000 32.15569 70 THR H N 1
ATOM 1986 C CA . THR B 2 71 ? 15.63209 27.48254 -23.20795 1.000 34.23892 70 THR H CA 1
ATOM 1987 C C . THR B 2 71 ? 16.12376 27.27735 -21.78173 1.000 29.92065 70 THR H C 1
ATOM 1988 O O . THR B 2 71 ? 16.14444 28.22193 -20.96868 1.000 33.49877 70 THR H O 1
ATOM 1992 N N . VAL B 2 72 ? 16.48660 26.02314 -21.44634 1.000 32.16991 71 VAL H N 1
ATOM 1993 C CA . VAL B 2 72 ? 17.13965 25.78359 -20.16224 1.000 36.54684 71 VAL H CA 1
ATOM 1994 C C . VAL B 2 72 ? 18.37593 24.91340 -20.36861 1.000 36.09454 71 VAL H C 1
ATOM 1995 O O . VAL B 2 72 ? 18.48999 24.14610 -21.32915 1.000 36.77338 71 VAL H O 1
ATOM 1999 N N . ASP B 2 73 ? 19.31317 25.04956 -19.45055 1.000 40.50154 72 ASP H N 1
ATOM 2000 C CA . ASP B 2 73 ? 20.46554 24.17461 -19.31958 1.000 40.74462 72 ASP H CA 1
ATOM 2001 C C . ASP B 2 73 ? 20.41002 23.56426 -17.92135 1.000 45.12079 72 ASP H C 1
ATOM 2002 O O . ASP B 2 73 ? 20.87334 24.17330 -16.95294 1.000 42.33439 72 ASP H O 1
ATOM 2007 N N . LYS B 2 74 ? 19.86293 22.35172 -17.82768 1.000 44.86489 73 LYS H N 1
ATOM 2008 C CA . LYS B 2 74 ? 19.64216 21.71538 -16.53089 1.000 42.77945 73 LYS H CA 1
ATOM 2009 C C . LYS B 2 74 ? 20.93839 21.46048 -15.76732 1.000 50.74176 73 LYS H C 1
ATOM 2010 O O . LYS B 2 74 ? 20.96074 21.57868 -14.53465 1.000 55.58292 73 LYS H O 1
ATOM 2016 N N . SER B 2 75 ? 22.02104 21.11452 -16.46097 1.000 43.93002 74 SER H N 1
ATOM 2017 C CA . SER B 2 75 ? 23.26460 20.79922 -15.77447 1.000 48.48468 74 SER H CA 1
ATOM 2018 C C . SER B 2 75 ? 23.80948 21.97825 -14.96353 1.000 51.55561 74 SER H C 1
ATOM 2019 O O . SER B 2 75 ? 24.55070 21.77110 -13.99398 1.000 60.09634 74 SER H O 1
ATOM 2022 N N . SER B 2 76 ? 23.46825 23.21061 -15.34607 1.000 52.42629 75 SER H N 1
ATOM 2023 C CA . SER B 2 76 ? 23.94559 24.40294 -14.66678 1.000 52.01590 75 SER H CA 1
ATOM 2024 C C . SER B 2 76 ? 22.80633 25.16861 -14.00404 1.000 49.28452 75 SER H C 1
ATOM 2025 O O . SER B 2 76 ? 22.99007 26.33085 -13.64267 1.000 49.98288 75 SER H O 1
ATOM 2028 N N . ASN B 2 77 ? 21.62495 24.55964 -13.89067 1.000 45.52439 76 ASN H N 1
ATOM 2029 C CA . ASN B 2 77 ? 20.46853 25.18074 -13.25513 1.000 37.92697 76 ASN H CA 1
ATOM 2030 C C . ASN B 2 77 ? 20.17868 26.56105 -13.83248 1.000 42.31526 76 ASN H C 1
ATOM 2031 O O . ASN B 2 77 ? 19.94450 27.53678 -13.09760 1.000 35.23689 76 ASN H O 1
ATOM 2036 N N . THR B 2 78 ? 20.25918 26.68833 -15.15511 1.000 36.69570 77 THR H N 1
ATOM 2037 C CA . THR B 2 78 ? 20.18102 28.00428 -15.77804 1.000 36.05116 77 THR H CA 1
ATOM 2038 C C . THR B 2 78 ? 19.02147 28.03821 -16.75744 1.000 31.66072 77 THR H C 1
ATOM 2039 O O . THR B 2 78 ? 18.84591 27.11198 -17.55375 1.000 35.71304 77 THR H O 1
ATOM 2043 N N . ALA B 2 79 ? 18.22902 29.09708 -16.68184 1.000 34.72460 78 ALA H N 1
ATOM 2044 C CA . ALA B 2 79 ? 17.28605 29.40941 -17.73329 1.000 32.12514 78 ALA H CA 1
ATOM 2045 C C . ALA B 2 79 ? 17.89812 30.50918 -18.58947 1.000 27.73520 78 ALA H C 1
ATOM 2046 O O . ALA B 2 79 ? 18.44707 31.49313 -18.05936 1.000 31.09467 78 ALA H O 1
ATOM 2048 N N . ASN B 2 80 ? 17.69051 30.41295 -19.89185 1.000 30.73189 79 ASN H N 1
ATOM 2049 C CA . ASN B 2 80 ? 18.23078 31.39985 -20.81768 1.000 33.78649 79 ASN H CA 1
ATOM 2050 C C . ASN B 2 80 ? 17.10975 31.96969 -21.65648 1.000 36.70260 79 ASN H C 1
ATOM 2051 O O . ASN B 2 80 ? 16.13976 31.28839 -21.97006 1.000 32.75508 79 ASN H O 1
ATOM 2056 N N . MET B 2 81 ? 17.26189 33.22418 -22.03756 1.000 36.72044 80 MET H N 1
ATOM 2057 C CA . MET B 2 81 ? 16.37005 33.87886 -22.98049 1.000 31.83122 80 MET H CA 1
ATOM 2058 C C . MET B 2 81 ? 17.20228 34.52621 -24.06495 1.000 36.17568 80 MET H C 1
ATOM 2059 O O . MET B 2 81 ? 18.10513 35.29907 -23.76092 1.000 38.82525 80 MET H O 1
ATOM 2064 N N . HIS B 2 82 ? 16.93988 34.13526 -25.31649 1.000 35.08269 81 HIS H N 1
ATOM 2065 C CA . HIS B 2 82 ? 17.63641 34.65839 -26.48139 1.000 40.03197 81 HIS H CA 1
ATOM 2066 C C . HIS B 2 82 ? 16.73594 35.69984 -27.11196 1.000 41.47994 81 HIS H C 1
ATOM 2067 O O . HIS B 2 82 ? 15.56724 35.42516 -27.41992 1.000 41.91031 81 HIS H O 1
ATOM 2074 N N . LEU B 2 83 ? 17.25947 36.90147 -27.27929 1.000 37.34654 82 LEU H N 1
ATOM 2075 C CA . LEU B 2 83 ? 16.53050 37.92758 -27.99424 1.000 39.25832 82 LEU H CA 1
ATOM 2076 C C . LEU B 2 83 ? 17.19205 38.10334 -29.35591 1.000 40.83087 82 LEU H C 1
ATOM 2077 O O . LEU B 2 83 ? 18.41333 38.23749 -29.43921 1.000 44.20989 82 LEU H O 1
ATOM 2082 N N . ASN B 2 84 A 16.41402 38.06303 -30.43284 1.000 42.18016 82 ASN H N 1
ATOM 2083 C CA . ASN B 2 84 A 17.01606 38.15162 -31.74536 1.000 40.91933 82 ASN H CA 1
ATOM 2084 C C . ASN B 2 84 A 16.56361 39.40903 -32.48405 1.000 42.61659 82 ASN H C 1
ATOM 2085 O O . ASN B 2 84 A 15.55505 40.02950 -32.12934 1.000 45.16792 82 ASN H O 1
ATOM 2090 N N . SER B 2 85 B 17.30793 39.73898 -33.54864 1.000 45.06398 82 SER H N 1
ATOM 2091 C CA . SER B 2 85 B 16.95995 40.82264 -34.47049 1.000 51.59304 82 SER H CA 1
ATOM 2092 C C . SER B 2 85 B 16.75040 42.15214 -33.73386 1.000 45.52607 82 SER H C 1
ATOM 2093 O O . SER B 2 85 B 15.77077 42.86893 -33.96963 1.000 47.58731 82 SER H O 1
ATOM 2096 N N . LEU B 2 86 C 17.70849 42.50617 -32.86898 1.000 47.91606 82 LEU H N 1
ATOM 2097 C CA . LEU B 2 86 C 17.45069 43.53862 -31.87364 1.000 46.65916 82 LEU H CA 1
ATOM 2098 C C . LEU B 2 86 C 17.31422 44.94018 -32.46134 1.000 45.29596 82 LEU H C 1
ATOM 2099 O O . LEU B 2 86 C 18.01748 45.33706 -33.39277 1.000 48.39198 82 LEU H O 1
ATOM 2104 N N . THR B 2 87 ? 16.38720 45.69541 -31.89379 1.000 43.77516 83 THR H N 1
ATOM 2105 C CA . THR B 2 87 ? 16.16399 47.07829 -32.25128 1.000 38.87806 83 THR H CA 1
ATOM 2106 C C . THR B 2 87 ? 16.24967 47.93024 -30.98829 1.000 44.81059 83 THR H C 1
ATOM 2107 O O . THR B 2 87 ? 16.26685 47.41450 -29.88242 1.000 41.77106 83 THR H O 1
ATOM 2111 N N . SER B 2 88 ? 16.27105 49.25601 -31.20723 1.000 44.53392 84 SER H N 1
ATOM 2112 C CA . SER B 2 88 ? 16.23124 50.22837 -30.11510 1.000 50.47437 84 SER H CA 1
ATOM 2113 C C . SER B 2 88 ? 15.08259 49.94448 -29.13609 1.000 45.41336 84 SER H C 1
ATOM 2114 O O . SER B 2 88 ? 15.23096 50.08841 -27.91056 1.000 40.13867 84 SER H O 1
ATOM 2117 N N . GLU B 2 89 ? 13.93234 49.51258 -29.65000 1.000 51.19365 85 GLU H N 1
ATOM 2118 C CA . GLU B 2 89 ? 12.77722 49.24085 -28.79841 1.000 50.22400 85 GLU H CA 1
ATOM 2119 C C . GLU B 2 89 ? 12.95843 48.00555 -27.90008 1.000 45.62330 85 GLU H C 1
ATOM 2120 O O . GLU B 2 89 ? 12.14675 47.80545 -26.98563 1.000 42.94905 85 GLU H O 1
ATOM 2126 N N . ASP B 2 90 ? 14.01782 47.20984 -28.09998 1.000 37.24530 86 ASP H N 1
ATOM 2127 C CA . ASP B 2 90 ? 14.36766 46.06894 -27.26059 1.000 39.21680 86 ASP H CA 1
ATOM 2128 C C . ASP B 2 90 ? 15.28789 46.45180 -26.11782 1.000 33.02475 86 ASP H C 1
ATOM 2129 O O . ASP B 2 90 ? 15.56325 45.61293 -25.24707 1.000 33.13935 86 ASP H O 1
ATOM 2134 N N . SER B 2 91 ? 15.72341 47.70806 -26.06426 1.000 30.83580 87 SER H N 1
ATOM 2135 C CA . SER B 2 91 ? 16.55377 48.14095 -24.94544 1.000 34.82155 87 SER H CA 1
ATOM 2136 C C . SER B 2 91 ? 15.66303 48.22381 -23.71208 1.000 31.66506 87 SER H C 1
ATOM 2137 O O . SER B 2 91 ? 14.64644 48.93684 -23.71870 1.000 34.14124 87 SER H O 1
ATOM 2140 N N . ALA B 2 92 ? 15.99131 47.43131 -22.70307 1.000 32.74833 88 ALA H N 1
ATOM 2141 C CA . ALA B 2 92 ? 15.11426 47.27638 -21.55862 1.000 35.94424 88 ALA H CA 1
ATOM 2142 C C . ALA B 2 92 ? 15.86833 46.49668 -20.49732 1.000 31.47985 88 ALA H C 1
ATOM 2143 O O . ALA B 2 92 ? 16.96489 45.95617 -20.72947 1.000 28.06271 88 ALA H O 1
ATOM 2145 N N . VAL B 2 93 ? 15.22147 46.36718 -19.34171 1.000 29.11102 89 VAL H N 1
ATOM 2146 C CA . VAL B 2 93 ? 15.67226 45.42653 -18.34190 1.000 27.09976 89 VAL H CA 1
ATOM 2147 C C . VAL B 2 93 ? 14.81809 44.17037 -18.48190 1.000 25.38417 89 VAL H C 1
ATOM 2148 O O . VAL B 2 93 ? 13.58211 44.24849 -18.57257 1.000 25.29020 89 VAL H O 1
ATOM 2152 N N . TYR B 2 94 ? 15.46516 43.02686 -18.50516 1.000 24.67136 90 TYR H N 1
ATOM 2153 C CA . TYR B 2 94 ? 14.80291 41.73895 -18.62088 1.000 23.11694 90 TYR H CA 1
ATOM 2154 C C . TYR B 2 94 ? 14.96357 41.01370 -17.30129 1.000 26.04679 90 TYR H C 1
ATOM 2155 O O . TYR B 2 94 ? 16.09436 40.85584 -16.82334 1.000 30.23102 90 TYR H O 1
ATOM 2164 N N . TYR B 2 95 ? 13.85098 40.49250 -16.75605 1.000 25.94916 91 TYR H N 1
ATOM 2165 C CA . TYR B 2 95 ? 13.86400 39.75901 -15.49967 1.000 24.63006 91 TYR H CA 1
ATOM 2166 C C . TYR B 2 95 ? 13.44523 38.30258 -15.71918 1.000 25.87783 91 TYR H C 1
ATOM 2167 O O . TYR B 2 95 ? 12.55567 37.99957 -16.53208 1.000 26.18330 91 TYR H O 1
ATOM 2176 N N . CYS B 2 96 ? 14.08223 37.40507 -14.98849 1.000 22.95027 92 CYS H N 1
ATOM 2177 C CA . CYS B 2 96 ? 13.52995 36.07327 -14.74313 1.000 27.11731 92 CYS H CA 1
ATOM 2178 C C . CYS B 2 96 ? 12.88358 36.07234 -13.35939 1.000 30.61398 92 CYS H C 1
ATOM 2179 O O . CYS B 2 96 ? 13.26906 36.85126 -12.46466 1.000 24.37735 92 CYS H O 1
ATOM 2182 N N . ALA B 2 97 ? 11.85505 35.23294 -13.20547 1.000 25.16399 93 ALA H N 1
ATOM 2183 C CA . ALA B 2 97 ? 11.16187 35.13833 -11.92860 1.000 24.71193 93 ALA H CA 1
ATOM 2184 C C . ALA B 2 97 ? 10.52280 33.75172 -11.81831 1.000 23.62218 93 ALA H C 1
ATOM 2185 O O . ALA B 2 97 ? 9.94413 33.21857 -12.76655 1.000 23.94668 93 ALA H O 1
ATOM 2187 N N . ARG B 2 98 ? 10.59574 33.19613 -10.62732 1.000 21.94896 94 ARG H N 1
ATOM 2188 C CA . ARG B 2 98 ? 10.05910 31.86573 -10.40461 1.000 21.12666 94 ARG H CA 1
ATOM 2189 C C . ARG B 2 98 ? 8.52957 31.93001 -10.29362 1.000 25.48662 94 ARG H C 1
ATOM 2190 O O . ARG B 2 98 ? 7.96311 32.84936 -9.67864 1.000 24.46132 94 ARG H O 1
ATOM 2198 N N . MET B 2 99 ? 7.86617 30.98292 -10.95371 1.000 24.50596 95 MET H N 1
ATOM 2199 C CA . MET B 2 99 ? 6.43353 30.75321 -10.78482 1.000 21.05152 95 MET H CA 1
ATOM 2200 C C . MET B 2 99 ? 6.14582 29.87481 -9.57452 1.000 25.81001 95 MET H C 1
ATOM 2201 O O . MET B 2 99 ? 6.69417 28.79401 -9.47879 1.000 27.08864 95 MET H O 1
ATOM 2206 N N . ASN B 2 100 ? 5.24554 30.30733 -8.69049 1.000 25.66296 96 ASN H N 1
ATOM 2207 C CA . ASN B 2 100 ? 4.88063 29.49882 -7.53102 1.000 26.78504 96 ASN H CA 1
ATOM 2208 C C . ASN B 2 100 ? 3.46247 28.95838 -7.70721 1.000 27.55223 96 ASN H C 1
ATOM 2209 O O . ASN B 2 100 ? 2.49319 29.73121 -7.66672 1.000 27.32528 96 ASN H O 1
ATOM 2214 N N . TYR B 2 101 ? 3.32920 27.63257 -7.86961 1.000 26.76991 97 TYR H N 1
ATOM 2215 C CA . TYR B 2 101 ? 2.00254 27.04966 -8.07735 1.000 26.45036 97 TYR H CA 1
ATOM 2216 C C . TYR B 2 101 ? 1.07109 27.33151 -6.90860 1.000 26.88140 97 TYR H C 1
ATOM 2217 O O . TYR B 2 101 ? -0.08108 27.74598 -7.10931 1.000 32.28017 97 TYR H O 1
ATOM 2226 N N . GLY B 2 102 ? 1.55323 27.09070 -5.68483 1.000 25.75244 98 GLY H N 1
ATOM 2227 C CA . GLY B 2 102 ? 0.68438 27.18318 -4.51330 1.000 33.30521 98 GLY H CA 1
ATOM 2228 C C . GLY B 2 102 ? 0.19828 28.59290 -4.26928 1.000 33.02603 98 GLY H C 1
ATOM 2229 O O . GLY B 2 102 ? -0.89302 28.80454 -3.70985 1.000 33.94298 98 GLY H O 1
ATOM 2230 N N . SER B 2 103 ? 0.99807 29.57154 -4.65812 1.000 29.58149 99 SER H N 1
ATOM 2231 C CA . SER B 2 103 ? 0.65330 30.97670 -4.52182 1.000 26.59807 99 SER H CA 1
ATOM 2232 C C . SER B 2 103 ? -0.06599 31.52366 -5.74434 1.000 28.17412 99 SER H C 1
ATOM 2233 O O . SER B 2 103 ? 0.08784 32.72718 -6.05274 1.000 27.90074 99 SER H O 1
ATOM 2236 N N . GLY B 2 104 ? -0.88439 30.70872 -6.40143 1.000 27.13151 100 GLY H N 1
ATOM 2237 C CA . GLY B 2 104 ? -1.67817 31.22960 -7.51952 1.000 27.38529 100 GLY H CA 1
ATOM 2238 C C . GLY B 2 104 ? -0.85704 31.65615 -8.70813 1.000 25.39283 100 GLY H C 1
ATOM 2239 O O . GLY B 2 104 ? -1.24767 32.60270 -9.43188 1.000 25.73512 100 GLY H O 1
ATOM 2240 N N . TYR B 2 105 A 0.25849 30.96464 -8.94387 1.000 26.62326 100 TYR H N 1
ATOM 2241 C CA . TYR B 2 105 A 1.18050 31.23408 -10.05343 1.000 25.40185 100 TYR H CA 1
ATOM 2242 C C . TYR B 2 105 A 1.85084 32.60962 -9.93322 1.000 26.89326 100 TYR H C 1
ATOM 2243 O O . TYR B 2 105 A 2.42976 33.10169 -10.90683 1.000 25.72108 100 TYR H O 1
ATOM 2252 N N . ALA B 2 106 B 1.89227 33.21387 -8.73070 1.000 26.05047 100 ALA H N 1
ATOM 2253 C CA . ALA B 2 106 B 2.62011 34.45243 -8.50394 1.000 23.31448 100 ALA H CA 1
ATOM 2254 C C . ALA B 2 106 B 4.11843 34.28360 -8.80415 1.000 28.23407 100 ALA H C 1
ATOM 2255 O O . ALA B 2 106 B 4.66846 33.18737 -8.80447 1.000 25.55657 100 ALA H O 1
ATOM 2257 N N . MET B 2 107 C 4.77296 35.42103 -9.09704 1.000 24.89985 100 MET H N 1
ATOM 2258 C CA . MET B 2 107 C 6.22011 35.52548 -9.31662 1.000 24.75667 100 MET H CA 1
ATOM 2259 C C . MET B 2 107 C 6.87578 35.79818 -7.96885 1.000 23.59583 100 MET H C 1
ATOM 2260 O O . MET B 2 107 C 6.98648 36.93683 -7.53064 1.000 24.79947 100 MET H O 1
ATOM 2265 N N . ASP B 2 108 ? 7.30217 34.74492 -7.26956 1.000 25.91278 101 ASP H N 1
ATOM 2266 C CA . ASP B 2 108 ? 7.67202 34.92505 -5.87767 1.000 21.16835 101 ASP H CA 1
ATOM 2267 C C . ASP B 2 108 ? 9.14714 35.19548 -5.60078 1.000 24.78897 101 ASP H C 1
ATOM 2268 O O . ASP B 2 108 ? 9.44631 35.77289 -4.53149 1.000 26.10475 101 ASP H O 1
ATOM 2273 N N . TYR B 2 109 ? 10.05500 34.87983 -6.51728 1.000 26.40704 102 TYR H N 1
ATOM 2274 C CA . TYR B 2 109 ? 11.48437 35.20997 -6.43791 1.000 24.75472 102 TYR H CA 1
ATOM 2275 C C . TYR B 2 109 ? 11.91364 35.74883 -7.77694 1.000 28.34719 102 TYR H C 1
ATOM 2276 O O . TYR B 2 109 ? 11.50173 35.21986 -8.80223 1.000 26.23684 102 TYR H O 1
ATOM 2285 N N . TRP B 2 110 ? 12.64953 36.87411 -7.77731 1.000 26.43907 103 TRP H N 1
ATOM 2286 C CA . TRP B 2 110 ? 13.05311 37.52168 -9.03076 1.000 25.81685 103 TRP H CA 1
ATOM 2287 C C . TRP B 2 110 ? 14.56068 37.57378 -9.14666 1.000 24.66637 103 TRP H C 1
ATOM 2288 O O . TRP B 2 110 ? 15.25962 37.76610 -8.14595 1.000 28.70163 103 TRP H O 1
ATOM 2299 N N . GLY B 2 111 ? 15.07437 37.40325 -10.35007 1.000 25.06627 104 GLY H N 1
ATOM 2300 C CA . GLY B 2 111 ? 16.44984 37.78593 -10.60996 1.000 25.58237 104 GLY H CA 1
ATOM 2301 C C . GLY B 2 111 ? 16.62591 39.30955 -10.48745 1.000 28.98629 104 GLY H C 1
ATOM 2302 O O . GLY B 2 111 ? 15.66647 40.07182 -10.35750 1.000 28.45952 104 GLY H O 1
ATOM 2303 N N . GLN B 2 112 ? 17.88343 39.75807 -10.54405 1.000 25.59967 105 GLN H N 1
ATOM 2304 C CA . GLN B 2 112 ? 18.17310 41.20762 -10.35651 1.000 24.83526 105 GLN H CA 1
ATOM 2305 C C . GLN B 2 112 ? 17.99242 42.04139 -11.60207 1.000 30.63128 105 GLN H C 1
ATOM 2306 O O . GLN B 2 112 ? 18.06147 43.29457 -11.51663 1.000 30.46712 105 GLN H O 1
ATOM 2312 N N . GLY B 2 113 ? 17.71027 41.40995 -12.73775 1.000 28.92570 106 GLY H N 1
ATOM 2313 C CA . GLY B 2 113 ? 17.45946 42.11837 -13.99516 1.000 25.90731 106 GLY H CA 1
ATOM 2314 C C . GLY B 2 113 ? 18.73560 42.19821 -14.80548 1.000 27.42771 106 GLY H C 1
ATOM 2315 O O . GLY B 2 113 ? 19.83302 42.26566 -14.24904 1.000 29.52014 106 GLY H O 1
ATOM 2316 N N . THR B 2 114 ? 18.59727 42.12046 -16.11946 1.000 28.08047 107 THR H N 1
ATOM 2317 C CA . THR B 2 114 ? 19.70607 42.31302 -17.03850 1.000 29.87139 107 THR H CA 1
ATOM 2318 C C . THR B 2 114 ? 19.34313 43.47054 -17.94606 1.000 31.66245 107 THR H C 1
ATOM 2319 O O . THR B 2 114 ? 18.37672 43.38070 -18.72630 1.000 28.77138 107 THR H O 1
ATOM 2323 N N . SER B 2 115 ? 20.15155 44.52416 -17.88967 1.000 29.09444 108 SER H N 1
ATOM 2324 C CA . SER B 2 115 ? 19.92346 45.70611 -18.71743 1.000 31.03444 108 SER H CA 1
ATOM 2325 C C . SER B 2 115 ? 20.55777 45.50249 -20.08332 1.000 34.12024 108 SER H C 1
ATOM 2326 O O . SER B 2 115 ? 21.77645 45.33454 -20.16743 1.000 35.36248 108 SER H O 1
ATOM 2329 N N . VAL B 2 116 ? 19.74908 45.51527 -21.14699 1.000 30.15769 109 VAL H N 1
ATOM 2330 C CA . VAL B 2 116 ? 20.23443 45.36751 -22.50522 1.000 34.16469 109 VAL H CA 1
ATOM 2331 C C . VAL B 2 116 ? 20.14489 46.74071 -23.15496 1.000 33.25059 109 VAL H C 1
ATOM 2332 O O . VAL B 2 116 ? 19.06761 47.33341 -23.17798 1.000 31.38417 109 VAL H O 1
ATOM 2336 N N . THR B 2 117 ? 21.26043 47.21888 -23.71666 1.000 31.60171 110 THR H N 1
ATOM 2337 C CA . THR B 2 117 ? 21.34063 48.44433 -24.50791 1.000 30.72920 110 THR H CA 1
ATOM 2338 C C . THR B 2 117 ? 21.60050 48.05864 -25.96121 1.000 36.32365 110 THR H C 1
ATOM 2339 O O . THR B 2 117 ? 22.63625 47.47116 -26.26384 1.000 40.05663 110 THR H O 1
ATOM 2343 N N . VAL B 2 118 ? 20.66446 48.36983 -26.83422 1.000 34.70281 111 VAL H N 1
ATOM 2344 C CA . VAL B 2 118 ? 20.81605 48.14908 -28.27269 1.000 36.14997 111 VAL H CA 1
ATOM 2345 C C . VAL B 2 118 ? 21.32352 49.44206 -28.93462 1.000 40.83133 111 VAL H C 1
ATOM 2346 O O . VAL B 2 118 ? 20.56971 50.41096 -29.07363 1.000 44.16053 111 VAL H O 1
ATOM 2350 N N . SER B 2 119 ? 22.56602 49.45198 -29.43953 1.000 39.83866 112 SER H N 1
ATOM 2351 C CA . SER B 2 119 ? 23.15748 50.68922 -29.94594 1.000 40.36123 112 SER H CA 1
ATOM 2352 C C . SER B 2 119 ? 24.40311 50.41188 -30.78174 1.000 47.26657 112 SER H C 1
ATOM 2353 O O . SER B 2 119 ? 25.12960 49.44495 -30.52402 1.000 48.27726 112 SER H O 1
ATOM 2356 N N . SER B 2 120 ? 24.63700 51.28987 -31.78242 1.000 48.63338 113 SER H N 1
ATOM 2357 C CA . SER B 2 120 ? 25.84922 51.34429 -32.61520 1.000 49.13267 113 SER H CA 1
ATOM 2358 C C . SER B 2 120 ? 27.00630 52.11331 -31.97747 1.000 48.14519 113 SER H C 1
ATOM 2359 O O . SER B 2 120 ? 28.12376 52.03381 -32.49475 1.000 56.05558 113 SER H O 1
ATOM 2362 N N . ALA B 2 121 ? 26.78532 52.82749 -30.86967 1.000 49.26740 114 ALA H N 1
ATOM 2363 C CA . ALA B 2 121 ? 27.82302 53.67043 -30.27556 1.000 56.18365 114 ALA H CA 1
ATOM 2364 C C . ALA B 2 121 ? 28.96626 52.83629 -29.69065 1.000 44.76069 114 ALA H C 1
ATOM 2365 O O . ALA B 2 121 ? 28.77081 51.72981 -29.18023 1.000 50.54419 114 ALA H O 1
ATOM 2367 N N . LYS B 2 122 ? 30.17715 53.38665 -29.77936 1.000 49.30450 115 LYS H N 1
ATOM 2368 C CA . LYS B 2 122 ? 31.35983 52.66999 -29.32222 1.000 54.96571 115 LYS H CA 1
ATOM 2369 C C . LYS B 2 122 ? 31.56936 52.83485 -27.81361 1.000 51.17913 115 LYS H C 1
ATOM 2370 O O . LYS B 2 122 ? 31.31118 53.89789 -27.22975 1.000 49.36466 115 LYS H O 1
ATOM 2376 N N . THR B 2 123 ? 32.07631 51.76481 -27.21175 1.000 53.11636 116 THR H N 1
ATOM 2377 C CA . THR B 2 123 ? 32.50169 51.77428 -25.82302 1.000 48.64403 116 THR H CA 1
ATOM 2378 C C . THR B 2 123 ? 33.63608 52.75955 -25.62722 1.000 45.39175 116 THR H C 1
ATOM 2379 O O . THR B 2 123 ? 34.59032 52.79067 -26.41229 1.000 41.48818 116 THR H O 1
ATOM 2383 N N . THR B 2 124 ? 33.50827 53.60373 -24.59152 1.000 45.96264 117 THR H N 1
ATOM 2384 C CA . THR B 2 124 ? 34.40147 54.72535 -24.32992 1.000 44.88846 117 THR H CA 1
ATOM 2385 C C . THR B 2 124 ? 34.54188 54.85194 -22.81667 1.000 34.46947 117 THR H C 1
ATOM 2386 O O . THR B 2 124 ? 33.55251 54.78137 -22.13019 1.000 32.96495 117 THR H O 1
ATOM 2390 N N . PRO B 2 125 ? 35.76563 54.91161 -22.29711 1.000 39.42753 118 PRO H N 1
ATOM 2391 C CA . PRO B 2 125 ? 35.92249 55.04805 -20.85572 1.000 37.32049 118 PRO H CA 1
ATOM 2392 C C . PRO B 2 125 ? 35.56436 56.45266 -20.41739 1.000 38.42091 118 PRO H C 1
ATOM 2393 O O . PRO B 2 125 ? 35.69526 57.41091 -21.19363 1.000 37.22851 118 PRO H O 1
ATOM 2397 N N . PRO B 2 126 ? 35.18935 56.63126 -19.15564 1.000 37.31109 119 PRO H N 1
ATOM 2398 C CA . PRO B 2 126 ? 34.93542 58.00134 -18.68697 1.000 36.24383 119 PRO H CA 1
ATOM 2399 C C . PRO B 2 126 ? 36.20215 58.78145 -18.42525 1.000 38.92594 119 PRO H C 1
ATOM 2400 O O . PRO B 2 126 ? 37.27551 58.22610 -18.18577 1.000 36.94213 119 PRO H O 1
ATOM 2404 N N . SER B 2 127 ? 36.07125 60.10435 -18.53137 1.000 35.05849 120 SER H N 1
ATOM 2405 C CA . SER B 2 127 ? 37.01819 61.04655 -17.94466 1.000 36.97500 120 SER H CA 1
ATOM 2406 C C . SER B 2 127 ? 36.47841 61.36698 -16.56090 1.000 33.45541 120 SER H C 1
ATOM 2407 O O . SER B 2 127 ? 35.28225 61.61795 -16.42212 1.000 35.39471 120 SER H O 1
ATOM 2410 N N . VAL B 2 128 ? 37.33691 61.33915 -15.54223 1.000 32.73772 121 VAL H N 1
ATOM 2411 C CA . VAL B 2 128 ? 36.89449 61.54063 -14.17094 1.000 29.65907 121 VAL H CA 1
ATOM 2412 C C . VAL B 2 128 ? 37.55503 62.81502 -13.61866 1.000 29.64144 121 VAL H C 1
ATOM 2413 O O . VAL B 2 128 ? 38.78896 62.94237 -13.60819 1.000 30.79166 121 VAL H O 1
ATOM 2417 N N . TYR B 2 129 ? 36.73090 63.75231 -13.17771 1.000 30.03264 122 TYR H N 1
ATOM 2418 C CA . TYR B 2 129 ? 37.18438 65.06357 -12.80908 1.000 33.16358 122 TYR H CA 1
ATOM 2419 C C . TYR B 2 129 ? 36.83401 65.33390 -11.36238 1.000 29.95875 122 TYR H C 1
ATOM 2420 O O . TYR B 2 129 ? 35.67159 65.16259 -10.97389 1.000 29.35054 122 TYR H O 1
ATOM 2429 N N . PRO B 2 130 ? 37.75409 65.88016 -10.58724 1.000 36.22957 123 PRO H N 1
ATOM 2430 C CA . PRO B 2 130 ? 37.42833 66.20507 -9.19030 1.000 37.26846 123 PRO H CA 1
ATOM 2431 C C . PRO B 2 130 ? 36.55285 67.43971 -9.11253 1.000 33.91940 123 PRO H C 1
ATOM 2432 O O . PRO B 2 130 ? 36.72756 68.39520 -9.87224 1.000 35.00526 123 PRO H O 1
ATOM 2436 N N . LEU B 2 131 ? 35.61589 67.44422 -8.13779 1.000 31.66909 124 LEU H N 1
ATOM 2437 C CA . LEU B 2 131 ? 34.78820 68.61781 -7.85025 1.000 30.71566 124 LEU H CA 1
ATOM 2438 C C . LEU B 2 131 ? 35.19275 69.07107 -6.44534 1.000 30.49671 124 LEU H C 1
ATOM 2439 O O . LEU B 2 131 ? 34.82054 68.43598 -5.45925 1.000 33.13702 124 LEU H O 1
ATOM 2444 N N . ALA B 2 132 ? 36.00069 70.12552 -6.36514 1.000 32.65829 125 ALA H N 1
ATOM 2445 C CA . ALA B 2 132 ? 36.64112 70.54213 -5.13378 1.000 32.31748 125 ALA H CA 1
ATOM 2446 C C . ALA B 2 132 ? 35.96999 71.78315 -4.55685 1.000 40.49532 125 ALA H C 1
ATOM 2447 O O . ALA B 2 132 ? 35.76534 72.74632 -5.29250 1.000 38.24849 125 ALA H O 1
ATOM 2449 N N . PRO B 2 133 ? 35.65127 71.83374 -3.24724 1.000 40.89540 126 PRO H N 1
ATOM 2450 C CA . PRO B 2 133 ? 34.94056 72.94530 -2.57656 1.000 43.47597 126 PRO H CA 1
ATOM 2451 C C . PRO B 2 133 ? 35.74504 74.23698 -2.55014 1.000 57.36021 126 PRO H C 1
ATOM 2452 O O . PRO B 2 133 ? 36.95644 74.09296 -2.39291 1.000 60.95456 126 PRO H O 1
ATOM 2456 N N . GLN B 2 138 ? 35.53119 74.75904 5.00089 1.000 79.18480 131 GLN H N 1
ATOM 2457 C CA . GLN B 2 138 ? 35.25920 76.18560 4.82014 1.000 73.17872 131 GLN H CA 1
ATOM 2458 C C . GLN B 2 138 ? 34.55639 76.77776 6.03437 1.000 79.31974 131 GLN H C 1
ATOM 2459 O O . GLN B 2 138 ? 34.85870 76.43888 7.18481 1.000 75.04677 131 GLN H O 1
ATOM 2465 N N . THR B 2 139 ? 33.60523 77.67538 5.76735 1.000 84.00616 132 THR H N 1
ATOM 2466 C CA . THR B 2 139 ? 32.84453 78.31004 6.84616 1.000 89.22908 132 THR H CA 1
ATOM 2467 C C . THR B 2 139 ? 31.94123 77.30830 7.58828 1.000 84.94610 132 THR H C 1
ATOM 2468 O O . THR B 2 139 ? 31.75267 77.43494 8.81030 1.000 81.20924 132 THR H O 1
ATOM 2472 N N . ASN B 2 140 ? 31.43241 76.28450 6.89090 1.000 86.91480 133 ASN H N 1
ATOM 2473 C CA . ASN B 2 140 ? 30.40228 75.36848 7.38293 1.000 88.05769 133 ASN H CA 1
ATOM 2474 C C . ASN B 2 140 ? 30.99425 74.18545 8.16165 1.000 79.42513 133 ASN H C 1
ATOM 2475 O O . ASN B 2 140 ? 32.20379 73.94920 8.16256 1.000 75.85345 133 ASN H O 1
ATOM 2480 N N . SER B 2 141 ? 30.10955 73.43433 8.83895 1.000 76.31839 134 SER H N 1
ATOM 2481 C CA . SER B 2 141 ? 30.52047 72.25655 9.60103 1.000 67.83970 134 SER H CA 1
ATOM 2482 C C . SER B 2 141 ? 30.59890 70.99786 8.75283 1.000 60.68894 134 SER H C 1
ATOM 2483 O O . SER B 2 141 ? 31.39762 70.10828 9.05632 1.000 65.17140 134 SER H O 1
ATOM 2486 N N . MET B 2 142 ? 29.77166 70.88552 7.72251 1.000 57.15473 135 MET H N 1
ATOM 2487 C CA . MET B 2 142 ? 29.89459 69.83307 6.72606 1.000 45.14088 135 MET H CA 1
ATOM 2488 C C . MET B 2 142 ? 30.35718 70.44291 5.40763 1.000 50.43028 135 MET H C 1
ATOM 2489 O O . MET B 2 142 ? 30.03029 71.58649 5.07644 1.000 51.70472 135 MET H O 1
ATOM 2494 N N . VAL B 2 143 ? 31.13016 69.67644 4.65656 1.000 40.53797 136 VAL H N 1
ATOM 2495 C CA . VAL B 2 143 ? 31.63733 70.11981 3.36215 1.000 39.44197 136 VAL H CA 1
ATOM 2496 C C . VAL B 2 143 ? 31.28836 69.05429 2.33400 1.000 38.68092 136 VAL H C 1
ATOM 2497 O O . VAL B 2 143 ? 31.44527 67.86256 2.59787 1.000 36.40022 136 VAL H O 1
ATOM 2501 N N . THR B 2 144 ? 30.80628 69.48061 1.16348 1.000 31.38927 137 THR H N 1
ATOM 2502 C CA . THR B 2 144 ? 30.40860 68.57915 0.08902 1.000 29.30453 137 THR H CA 1
ATOM 2503 C C . THR B 2 144 ? 31.45124 68.58108 -1.02225 1.000 35.55773 137 THR H C 1
ATOM 2504 O O . THR B 2 144 ? 31.88634 69.64112 -1.48284 1.000 32.79772 137 THR H O 1
ATOM 2508 N N . LEU B 2 145 ? 31.85469 67.38885 -1.44172 1.000 31.56920 138 LEU H N 1
ATOM 2509 C CA . LEU B 2 145 ? 32.86495 67.19268 -2.46233 1.000 28.19947 138 LEU H CA 1
ATOM 2510 C C . LEU B 2 145 ? 32.23620 66.37007 -3.57350 1.000 26.51437 138 LEU H C 1
ATOM 2511 O O . LEU B 2 145 ? 31.11200 65.88040 -3.45203 1.000 30.07489 138 LEU H O 1
ATOM 2516 N N . GLY B 2 146 ? 32.92291 66.29033 -4.69692 1.000 28.47950 139 GLY H N 1
ATOM 2517 C CA . GLY B 2 146 ? 32.29693 65.49131 -5.74475 1.000 28.25152 139 GLY H CA 1
ATOM 2518 C C . GLY B 2 146 ? 33.24987 65.01511 -6.81834 1.000 26.41582 139 GLY H C 1
ATOM 2519 O O . GLY B 2 146 ? 34.44591 65.31631 -6.82321 1.000 27.60859 139 GLY H O 1
ATOM 2520 N N . CYS B 2 147 ? 32.68101 64.24830 -7.75298 1.000 26.73596 140 CYS H N 1
ATOM 2521 C CA . CYS B 2 147 ? 33.42591 63.69125 -8.86504 1.000 28.20736 140 CYS H CA 1
ATOM 2522 C C . CYS B 2 147 ? 32.49908 63.73254 -10.05082 1.000 30.14483 140 CYS H C 1
ATOM 2523 O O . CYS B 2 147 ? 31.35184 63.30457 -9.94228 1.000 30.13657 140 CYS H O 1
ATOM 2526 N N . LEU B 2 148 ? 32.96809 64.31579 -11.13672 1.000 28.91084 141 LEU H N 1
ATOM 2527 C CA . LEU B 2 148 ? 32.25249 64.34855 -12.39410 1.000 26.17580 141 LEU H CA 1
ATOM 2528 C C . LEU B 2 148 ? 32.77323 63.23134 -13.31196 1.000 28.74275 141 LEU H C 1
ATOM 2529 O O . LEU B 2 148 ? 33.98877 63.11732 -13.54087 1.000 28.78882 141 LEU H O 1
ATOM 2534 N N . VAL B 2 149 ? 31.86180 62.38969 -13.79574 1.000 27.06932 142 VAL H N 1
ATOM 2535 C CA . VAL B 2 149 ? 32.21014 61.17208 -14.56075 1.000 27.18800 142 VAL H CA 1
ATOM 2536 C C . VAL B 2 149 ? 31.62221 61.40101 -15.95052 1.000 26.63181 142 VAL H C 1
ATOM 2537 O O . VAL B 2 149 ? 30.41072 61.24855 -16.15405 1.000 31.21257 142 VAL H O 1
ATOM 2541 N N . LYS B 2 150 ? 32.45800 61.78017 -16.90337 1.000 29.27344 143 LYS H N 1
ATOM 2542 C CA . LYS B 2 150 ? 31.96503 62.37523 -18.12865 1.000 29.00513 143 LYS H CA 1
ATOM 2543 C C . LYS B 2 150 ? 32.37844 61.58337 -19.37070 1.000 34.24977 143 LYS H C 1
ATOM 2544 O O . LYS B 2 150 ? 33.51719 61.12887 -19.47249 1.000 37.91738 143 LYS H O 1
ATOM 2550 N N . GLY B 2 151 ? 31.45950 61.46879 -20.32328 1.000 31.60864 144 GLY H N 1
ATOM 2551 C CA . GLY B 2 151 ? 31.82772 61.00280 -21.65165 1.000 34.54312 144 GLY H CA 1
ATOM 2552 C C . GLY B 2 151 ? 32.10476 59.50660 -21.80661 1.000 36.68922 144 GLY H C 1
ATOM 2553 O O . GLY B 2 151 ? 33.03221 59.12979 -22.54004 1.000 38.69552 144 GLY H O 1
ATOM 2554 N N . TYR B 2 152 ? 31.32076 58.65518 -21.14689 1.000 35.02878 145 TYR H N 1
ATOM 2555 C CA . TYR B 2 152 ? 31.49415 57.20933 -21.18069 1.000 37.22787 145 TYR H CA 1
ATOM 2556 C C . TYR B 2 152 ? 30.30296 56.52486 -21.83705 1.000 34.49480 145 TYR H C 1
ATOM 2557 O O . TYR B 2 152 ? 29.24362 57.12003 -22.06053 1.000 33.04203 145 TYR H O 1
ATOM 2566 N N . PHE B 2 153 ? 30.54061 55.26375 -22.22384 1.000 34.33148 146 PHE H N 1
ATOM 2567 C CA . PHE B 2 153 ? 29.53142 54.46909 -22.89998 1.000 35.38116 146 PHE H CA 1
ATOM 2568 C C . PHE B 2 153 ? 29.97470 53.01640 -22.91812 1.000 36.41141 146 PHE H C 1
ATOM 2569 O O . PHE B 2 153 ? 31.15438 52.73514 -23.15664 1.000 36.47754 146 PHE H O 1
ATOM 2577 N N . PRO B 2 154 ? 29.07457 52.06224 -22.66690 1.000 35.12199 147 PRO H N 1
ATOM 2578 C CA . PRO B 2 154 ? 27.69073 52.17273 -22.21667 1.000 33.78307 147 PRO H CA 1
ATOM 2579 C C . PRO B 2 154 ? 27.65302 52.30735 -20.71125 1.000 30.76255 147 PRO H C 1
ATOM 2580 O O . PRO B 2 154 ? 28.73693 52.36818 -20.10051 1.000 33.62310 147 PRO H O 1
ATOM 2584 N N . GLU B 2 155 ? 26.45501 52.29020 -20.13467 1.000 36.94866 148 GLU H N 1
ATOM 2585 C CA . GLU B 2 155 ? 26.30207 52.13504 -18.69641 1.000 37.29052 148 GLU H CA 1
ATOM 2586 C C . GLU B 2 155 ? 26.68048 50.69803 -18.32809 1.000 38.14839 148 GLU H C 1
ATOM 2587 O O . GLU B 2 155 ? 26.57658 49.79180 -19.15198 1.000 40.70724 148 GLU H O 1
ATOM 2593 N N . PRO B 2 156 ? 27.03445 50.44097 -17.05433 1.000 36.46210 149 PRO H N 1
ATOM 2594 C CA . PRO B 2 156 ? 27.11356 51.39987 -15.94917 1.000 34.43625 149 PRO H CA 1
ATOM 2595 C C . PRO B 2 156 ? 28.54336 51.74718 -15.53117 1.000 36.62437 149 PRO H C 1
ATOM 2596 O O . PRO B 2 156 ? 29.50496 51.09909 -15.97893 1.000 34.90338 149 PRO H O 1
ATOM 2600 N N . VAL B 2 157 ? 28.69036 52.72064 -14.63991 1.000 35.55885 150 VAL H N 1
ATOM 2601 C CA . VAL B 2 157 ? 29.93952 52.89911 -13.91438 1.000 40.75779 150 VAL H CA 1
ATOM 2602 C C . VAL B 2 157 ? 29.64876 52.57962 -12.45382 1.000 37.61735 150 VAL H C 1
ATOM 2603 O O . VAL B 2 157 ? 28.49756 52.54150 -12.01784 1.000 39.82937 150 VAL H O 1
ATOM 2607 N N . THR B 2 158 ? 30.70602 52.34118 -11.68161 1.000 37.06317 151 THR H N 1
ATOM 2608 C CA . THR B 2 158 ? 30.56042 52.14812 -10.23527 1.000 40.90362 151 THR H CA 1
ATOM 2609 C C . THR B 2 158 ? 31.44366 53.16167 -9.52947 1.000 35.57248 151 THR H C 1
ATOM 2610 O O . THR B 2 158 ? 32.67336 53.10237 -9.66527 1.000 35.13455 151 THR H O 1
ATOM 2614 N N . VAL B 2 159 ? 30.82605 54.06593 -8.74444 1.000 34.64561 152 VAL H N 1
ATOM 2615 C CA . VAL B 2 159 ? 31.55446 55.11804 -8.04109 1.000 32.85605 152 VAL H CA 1
ATOM 2616 C C . VAL B 2 159 ? 31.63983 54.75165 -6.56992 1.000 36.53985 152 VAL H C 1
ATOM 2617 O O . VAL B 2 159 ? 30.60623 54.50042 -5.92845 1.000 35.88012 152 VAL H O 1
ATOM 2621 N N . THR B 2 160 ? 32.85242 54.73045 -6.02721 1.000 33.69738 153 THR H N 1
ATOM 2622 C CA . THR B 2 160 ? 33.00270 54.63805 -4.57787 1.000 33.10124 153 THR H CA 1
ATOM 2623 C C . THR B 2 160 ? 33.84104 55.80716 -4.09569 1.000 37.61452 153 THR H C 1
ATOM 2624 O O . THR B 2 160 ? 34.48832 56.52164 -4.87615 1.000 35.01401 153 THR H O 1
ATOM 2628 N N . TRP B 2 161 ? 33.87925 55.95835 -2.77391 1.000 35.64838 154 TRP H N 1
ATOM 2629 C CA . TRP B 2 161 ? 34.65519 56.99831 -2.12753 1.000 32.65460 154 TRP H CA 1
ATOM 2630 C C . TRP B 2 161 ? 35.58527 56.35160 -1.11682 1.000 38.64365 154 TRP H C 1
ATOM 2631 O O . TRP B 2 161 ? 35.13730 55.52020 -0.34513 1.000 39.44270 154 TRP H O 1
ATOM 2642 N N . ASN B 2 162 ? 36.87404 56.69026 -1.16664 1.000 35.51710 155 ASN H N 1
ATOM 2643 C CA . ASN B 2 162 ? 37.88344 56.10658 -0.29842 1.000 37.62976 155 ASN H CA 1
ATOM 2644 C C . ASN B 2 162 ? 37.80159 54.57414 -0.33264 1.000 43.18809 155 ASN H C 1
ATOM 2645 O O . ASN B 2 162 ? 37.82258 53.88774 0.69383 1.000 41.72748 155 ASN H O 1
ATOM 2650 N N . SER B 2 163 ? 37.71580 54.04249 -1.55828 1.000 43.10124 156 SER H N 1
ATOM 2651 C CA . SER B 2 163 ? 37.68359 52.59600 -1.80607 1.000 44.75639 156 SER H CA 1
ATOM 2652 C C . SER B 2 163 ? 36.52878 51.92026 -1.07323 1.000 40.41272 156 SER H C 1
ATOM 2653 O O . SER B 2 163 ? 36.60439 50.74544 -0.75173 1.000 46.66056 156 SER H O 1
ATOM 2656 N N . GLY B 2 164 ? 35.43687 52.65775 -0.84115 1.000 43.84678 157 GLY H N 1
ATOM 2657 C CA . GLY B 2 164 ? 34.26969 52.10744 -0.19346 1.000 47.11449 157 GLY H CA 1
ATOM 2658 C C . GLY B 2 164 ? 34.20629 52.34799 1.29319 1.000 48.77410 157 GLY H C 1
ATOM 2659 O O . GLY B 2 164 ? 33.19826 51.99696 1.91733 1.000 52.82664 157 GLY H O 1
ATOM 2660 N N . SER B 2 165 ? 35.24785 52.92106 1.88673 1.000 47.10731 158 SER H N 1
ATOM 2661 C CA . SER B 2 165 ? 35.18168 53.17507 3.32521 1.000 50.01153 158 SER H CA 1
ATOM 2662 C C . SER B 2 165 ? 34.42185 54.45428 3.65664 1.000 50.96689 158 SER H C 1
ATOM 2663 O O . SER B 2 165 ? 34.15291 54.70445 4.83847 1.000 50.96535 158 SER H O 1
ATOM 2666 N N . LEU B 2 166 ? 34.10041 55.27791 2.64941 1.000 41.75685 159 LEU H N 1
ATOM 2667 C CA . LEU B 2 166 ? 33.19732 56.41548 2.79230 1.000 43.54372 159 LEU H CA 1
ATOM 2668 C C . LEU B 2 166 ? 31.92209 56.02603 2.07571 1.000 44.39166 159 LEU H C 1
ATOM 2669 O O . LEU B 2 166 ? 31.86901 56.06499 0.84562 1.000 51.13705 159 LEU H O 1
ATOM 2674 N N . SER B 2 167 ? 30.90204 55.64942 2.83332 1.000 50.79900 160 SER H N 1
ATOM 2675 C CA . SER B 2 167 ? 29.66201 55.17983 2.22807 1.000 60.39775 160 SER H CA 1
ATOM 2676 C C . SER B 2 167 ? 28.46332 56.00802 2.65435 1.000 49.85787 160 SER H C 1
ATOM 2677 O O . SER B 2 167 ? 27.44742 56.03325 1.94866 1.000 51.99817 160 SER H O 1
ATOM 2680 N N . SER B 2 168 ? 28.57322 56.69537 3.76181 1.000 44.07183 161 SER H N 1
ATOM 2681 C CA . SER B 2 168 ? 27.51693 57.52386 4.29887 1.000 45.57838 161 SER H CA 1
ATOM 2682 C C . SER B 2 168 ? 27.59679 58.88878 3.61746 1.000 48.68031 161 SER H C 1
ATOM 2683 O O . SER B 2 168 ? 28.68195 59.33956 3.24481 1.000 46.49749 161 SER H O 1
ATOM 2686 N N . GLY B 2 169 ? 26.43991 59.52021 3.40742 1.000 44.20419 162 GLY H N 1
ATOM 2687 C CA . GLY B 2 169 ? 26.45794 60.88139 2.89373 1.000 40.96939 162 GLY H CA 1
ATOM 2688 C C . GLY B 2 169 ? 26.77489 61.00715 1.41756 1.000 41.29817 162 GLY H C 1
ATOM 2689 O O . GLY B 2 169 ? 27.19988 62.07727 0.97589 1.000 37.08320 162 GLY H O 1
ATOM 2690 N N . VAL B 2 170 ? 26.59951 59.95206 0.64989 1.000 37.79818 163 VAL H N 1
ATOM 2691 C CA . VAL B 2 170 ? 26.91008 59.93784 -0.78371 1.000 34.09615 163 VAL H CA 1
ATOM 2692 C C . VAL B 2 170 ? 25.62674 60.05757 -1.58401 1.000 35.94847 163 VAL H C 1
ATOM 2693 O O . VAL B 2 170 ? 24.61261 59.43887 -1.24044 1.000 37.81306 163 VAL H O 1
ATOM 2697 N N . HIS B 2 171 ? 25.65332 60.85325 -2.65385 1.000 33.43220 164 HIS H N 1
ATOM 2698 C CA . HIS B 2 171 ? 24.61098 60.79805 -3.67260 1.000 33.75465 164 HIS H CA 1
ATOM 2699 C C . HIS B 2 171 ? 25.29463 60.57581 -5.01530 1.000 34.03043 164 HIS H C 1
ATOM 2700 O O . HIS B 2 171 ? 26.15432 61.35945 -5.38908 1.000 33.00692 164 HIS H O 1
ATOM 2707 N N . THR B 2 172 ? 24.95935 59.49601 -5.71160 1.000 32.22675 165 THR H N 1
ATOM 2708 C CA . THR B 2 172 ? 25.39312 59.29813 -7.08432 1.000 30.32683 165 THR H CA 1
ATOM 2709 C C . THR B 2 172 ? 24.17750 59.47961 -7.98056 1.000 34.15174 165 THR H C 1
ATOM 2710 O O . THR B 2 172 ? 23.14909 58.83989 -7.77411 1.000 36.60544 165 THR H O 1
ATOM 2714 N N . PHE B 2 173 ? 24.26982 60.42183 -8.90589 1.000 26.95160 166 PHE H N 1
ATOM 2715 C CA . PHE B 2 173 ? 23.08790 60.80115 -9.65067 1.000 24.49132 166 PHE H CA 1
ATOM 2716 C C . PHE B 2 173 ? 22.95367 59.90442 -10.85349 1.000 30.81090 166 PHE H C 1
ATOM 2717 O O . PHE B 2 173 ? 23.96139 59.39484 -11.34418 1.000 32.97103 166 PHE H O 1
ATOM 2725 N N . PRO B 2 174 ? 21.72410 59.73573 -11.31942 1.000 27.87744 167 PRO H N 1
ATOM 2726 C CA . PRO B 2 174 ? 21.51977 58.93450 -12.53139 1.000 37.63476 167 PRO H CA 1
ATOM 2727 C C . PRO B 2 174 ? 22.21263 59.57123 -13.73533 1.000 36.33902 167 PRO H C 1
ATOM 2728 O O . PRO B 2 174 ? 22.24200 60.79893 -13.90741 1.000 31.95793 167 PRO H O 1
ATOM 2732 N N . ALA B 2 175 ? 22.77087 58.70825 -14.58207 1.000 29.65925 168 ALA H N 1
ATOM 2733 C CA . ALA B 2 175 ? 23.46741 59.16987 -15.77247 1.000 32.92296 168 ALA H CA 1
ATOM 2734 C C . ALA B 2 175 ? 22.45984 59.75111 -16.76102 1.000 30.67159 168 ALA H C 1
ATOM 2735 O O . ALA B 2 175 ? 21.29099 59.33747 -16.81763 1.000 33.90348 168 ALA H O 1
ATOM 2737 N N . VAL B 2 176 ? 22.92585 60.69064 -17.54947 1.000 31.48754 169 VAL H N 1
ATOM 2738 C CA . VAL B 2 176 ? 22.14964 61.29066 -18.62368 1.000 33.35795 169 VAL H CA 1
ATOM 2739 C C . VAL B 2 176 ? 22.92899 61.07934 -19.91908 1.000 36.97904 169 VAL H C 1
ATOM 2740 O O . VAL B 2 176 ? 24.15446 61.25310 -19.95682 1.000 38.20915 169 VAL H O 1
ATOM 2744 N N . LEU B 2 177 ? 22.22674 60.66188 -20.95933 1.000 37.92031 170 LEU H N 1
ATOM 2745 C CA . LEU B 2 177 ? 22.84534 60.39061 -22.24425 1.000 39.82694 170 LEU H CA 1
ATOM 2746 C C . LEU B 2 177 ? 22.78779 61.64036 -23.11363 1.000 45.78360 170 LEU H C 1
ATOM 2747 O O . LEU B 2 177 ? 21.75664 62.32393 -23.17756 1.000 48.10047 170 LEU H O 1
ATOM 2752 N N . GLN B 2 178 ? 23.91040 61.93605 -23.77766 1.000 38.49159 171 GLN H N 1
ATOM 2753 C CA . GLN B 2 178 ? 23.98785 63.06450 -24.70644 1.000 47.99374 171 GLN H CA 1
ATOM 2754 C C . GLN B 2 178 ? 24.96670 62.70500 -25.81782 1.000 50.21793 171 GLN H C 1
ATOM 2755 O O . GLN B 2 178 ? 26.12802 62.40387 -25.53575 1.000 52.12843 171 GLN H O 1
ATOM 2761 N N . SER B 2 179 ? 24.52345 62.77040 -27.06957 1.000 61.74724 172 SER H N 1
ATOM 2762 C CA . SER B 2 179 ? 25.39651 62.50142 -28.21062 1.000 70.27022 172 SER H CA 1
ATOM 2763 C C . SER B 2 179 ? 26.18819 61.20921 -28.00202 1.000 66.46164 172 SER H C 1
ATOM 2764 O O . SER B 2 179 ? 27.40764 61.16039 -28.21408 1.000 56.21481 172 SER H O 1
ATOM 2767 N N . ASP B 2 180 ? 25.47686 60.15812 -27.56655 1.000 53.02573 173 ASP H N 1
ATOM 2768 C CA . ASP B 2 180 ? 26.01921 58.81199 -27.44680 1.000 48.83164 173 ASP H CA 1
ATOM 2769 C C . ASP B 2 180 ? 27.02333 58.70560 -26.31990 1.000 46.00435 173 ASP H C 1
ATOM 2770 O O . ASP B 2 180 ? 27.76225 57.72035 -26.24000 1.000 46.76520 173 ASP H O 1
ATOM 2775 N N . LEU B 2 181 ? 27.07678 59.69445 -25.43431 1.000 40.58315 174 LEU H N 1
ATOM 2776 C CA . LEU B 2 181 ? 27.91410 59.58401 -24.24486 1.000 33.42417 174 LEU H CA 1
ATOM 2777 C C . LEU B 2 181 ? 27.08695 59.88534 -23.00344 1.000 35.14770 174 LEU H C 1
ATOM 2778 O O . LEU B 2 181 ? 26.27147 60.81825 -22.99151 1.000 38.70612 174 LEU H O 1
ATOM 2783 N N . TYR B 2 182 ? 27.36548 59.14037 -21.93955 1.000 36.54362 175 TYR H N 1
ATOM 2784 C CA . TYR B 2 182 ? 26.74551 59.37285 -20.64910 1.000 32.87330 175 TYR H CA 1
ATOM 2785 C C . TYR B 2 182 ? 27.62821 60.23832 -19.78497 1.000 34.44756 175 TYR H C 1
ATOM 2786 O O . TYR B 2 182 ? 28.84900 60.21102 -19.89326 1.000 31.82458 175 TYR H O 1
ATOM 2795 N N . THR B 2 183 ? 26.99116 60.98697 -18.88504 1.000 30.01465 176 THR H N 1
ATOM 2796 C CA . THR B 2 183 ? 27.68955 61.74623 -17.86554 1.000 30.04018 176 THR H CA 1
ATOM 2797 C C . THR B 2 183 ? 26.92817 61.58746 -16.56783 1.000 31.47315 176 THR H C 1
ATOM 2798 O O . THR B 2 183 ? 25.69149 61.61022 -16.55567 1.000 27.93253 176 THR H O 1
ATOM 2802 N N . LEU B 2 184 ? 27.65996 61.43955 -15.47303 1.000 30.52359 177 LEU H N 1
ATOM 2803 C CA . LEU B 2 184 ? 27.00666 61.46581 -14.17185 1.000 28.39895 177 LEU H CA 1
ATOM 2804 C C . LEU B 2 184 ? 27.96334 62.08475 -13.18552 1.000 33.12041 177 LEU H C 1
ATOM 2805 O O . LEU B 2 184 ? 29.13195 62.35010 -13.49649 1.000 25.55726 177 LEU H O 1
ATOM 2810 N N . SER B 2 185 ? 27.41367 62.42129 -12.01473 1.000 31.11555 178 SER H N 1
ATOM 2811 C CA . SER B 2 185 ? 28.21417 62.99740 -10.96272 1.000 29.41902 178 SER H CA 1
ATOM 2812 C C . SER B 2 185 ? 27.86804 62.27359 -9.68092 1.000 27.27656 178 SER H C 1
ATOM 2813 O O . SER B 2 185 ? 26.82972 61.60007 -9.57681 1.000 27.30931 178 SER H O 1
ATOM 2816 N N . SER B 2 186 ? 28.78123 62.38418 -8.71433 1.000 25.65542 179 SER H N 1
ATOM 2817 C CA . SER B 2 186 ? 28.57518 61.80323 -7.40002 1.000 25.77352 179 SER H CA 1
ATOM 2818 C C . SER B 2 186 ? 29.01670 62.82739 -6.37571 1.000 31.78122 179 SER H C 1
ATOM 2819 O O . SER B 2 186 ? 30.05733 63.43790 -6.55437 1.000 26.94798 179 SER H O 1
ATOM 2822 N N . SER B 2 187 ? 28.24183 63.01553 -5.29824 1.000 32.75682 180 SER H N 1
ATOM 2823 C CA . SER B 2 187 ? 28.65836 63.93275 -4.23269 1.000 28.07554 180 SER H CA 1
ATOM 2824 C C . SER B 2 187 ? 28.80088 63.16629 -2.92787 1.000 30.41532 180 SER H C 1
ATOM 2825 O O . SER B 2 187 ? 28.13413 62.14291 -2.71082 1.000 30.27664 180 SER H O 1
ATOM 2828 N N . VAL B 2 188 ? 29.72345 63.62695 -2.09088 1.000 31.23635 181 VAL H N 1
ATOM 2829 C CA . VAL B 2 188 ? 29.87666 63.07176 -0.74912 1.000 28.39234 181 VAL H CA 1
ATOM 2830 C C . VAL B 2 188 ? 30.00407 64.23827 0.20838 1.000 37.68442 181 VAL H C 1
ATOM 2831 O O . VAL B 2 188 ? 30.57986 65.27622 -0.14183 1.000 32.20728 181 VAL H O 1
ATOM 2835 N N . THR B 2 189 ? 29.38856 64.10769 1.38908 1.000 34.23231 182 THR H N 1
ATOM 2836 C CA . THR B 2 189 ? 29.41134 65.16652 2.37965 1.000 32.82711 182 THR H CA 1
ATOM 2837 C C . THR B 2 189 ? 30.05020 64.60631 3.62968 1.000 38.49820 182 THR H C 1
ATOM 2838 O O . THR B 2 189 ? 29.59935 63.57711 4.12660 1.000 38.94594 182 THR H O 1
ATOM 2842 N N . VAL B 2 190 ? 31.08176 65.28456 4.12585 1.000 38.39141 183 VAL H N 1
ATOM 2843 C CA . VAL B 2 190 ? 31.84548 64.81299 5.27878 1.000 42.85824 183 VAL H CA 1
ATOM 2844 C C . VAL B 2 190 ? 32.00727 65.97260 6.24031 1.000 42.44122 183 VAL H C 1
ATOM 2845 O O . VAL B 2 190 ? 31.81288 67.14213 5.86847 1.000 46.31403 183 VAL H O 1
ATOM 2849 N N . PRO B 2 191 ? 32.34792 65.68176 7.50157 1.000 49.00666 184 PRO H N 1
ATOM 2850 C CA . PRO B 2 191 ? 32.63838 66.74512 8.45798 1.000 55.28390 184 PRO H CA 1
ATOM 2851 C C . PRO B 2 191 ? 33.80585 67.59023 7.98032 1.000 57.71762 184 PRO H C 1
ATOM 2852 O O . PRO B 2 191 ? 34.80735 67.06261 7.48992 1.000 52.49352 184 PRO H O 1
ATOM 2856 N N . SER B 2 192 ? 33.70919 68.91183 8.17291 1.000 55.51839 185 SER H N 1
ATOM 2857 C CA . SER B 2 192 ? 34.83236 69.73958 7.73354 1.000 52.06016 185 SER H CA 1
ATOM 2858 C C . SER B 2 192 ? 36.11652 69.37844 8.48653 1.000 66.73022 185 SER H C 1
ATOM 2859 O O . SER B 2 192 ? 37.21366 69.70157 8.01657 1.000 65.13236 185 SER H O 1
ATOM 2862 N N . SER B 2 193 ? 35.99738 68.69804 9.63409 1.000 67.87281 186 SER H N 1
ATOM 2863 C CA . SER B 2 193 ? 37.12159 68.21982 10.43604 1.000 66.74557 186 SER H CA 1
ATOM 2864 C C . SER B 2 193 ? 37.80697 66.99195 9.83916 1.000 69.78154 186 SER H C 1
ATOM 2865 O O . SER B 2 193 ? 38.85750 66.58169 10.34287 1.000 73.77121 186 SER H O 1
ATOM 2868 N N . THR B 2 194 ? 37.24981 66.38541 8.79707 1.000 58.31659 187 THR H N 1
ATOM 2869 C CA . THR B 2 194 ? 37.87143 65.22079 8.18557 1.000 68.76993 187 THR H CA 1
ATOM 2870 C C . THR B 2 194 ? 38.49624 65.50752 6.82353 1.000 52.98197 187 THR H C 1
ATOM 2871 O O . THR B 2 194 ? 39.19224 64.64065 6.28960 1.000 60.18455 187 THR H O 1
ATOM 2875 N N . TRP B 2 195 ? 38.28292 66.70034 6.25786 1.000 60.96841 188 TRP H N 1
ATOM 2876 C CA . TRP B 2 195 ? 38.81835 67.13872 4.94915 1.000 51.38301 188 TRP H CA 1
ATOM 2877 C C . TRP B 2 195 ? 38.97987 68.65045 5.03056 1.000 55.24786 188 TRP H C 1
ATOM 2878 O O . TRP B 2 195 ? 38.04350 69.33293 5.45812 1.000 56.25224 188 TRP H O 1
ATOM 2889 N N . PRO B 2 196 ? 40.12748 69.20887 4.60983 1.000 52.53907 189 PRO H N 1
ATOM 2890 C CA . PRO B 2 196 ? 41.19370 68.48616 3.89541 1.000 58.63414 189 PRO H CA 1
ATOM 2891 C C . PRO B 2 196 ? 42.18747 67.73187 4.80699 1.000 56.53798 189 PRO H C 1
ATOM 2892 O O . PRO B 2 196 ? 43.09786 67.09829 4.26535 1.000 57.35248 189 PRO H O 1
ATOM 2896 N N . SER B 2 197 ? 42.00712 67.77718 6.13693 1.000 55.90944 190 SER H N 1
ATOM 2897 C CA . SER B 2 197 ? 42.97902 67.14553 7.03438 1.000 58.64154 190 SER H CA 1
ATOM 2898 C C . SER B 2 197 ? 43.23813 65.68479 6.65895 1.000 59.35507 190 SER H C 1
ATOM 2899 O O . SER B 2 197 ? 44.38160 65.21947 6.71568 1.000 56.82206 190 SER H O 1
ATOM 2902 N N . GLU B 2 198 ? 42.19992 64.95691 6.25525 1.000 51.05442 191 GLU H N 1
ATOM 2903 C CA . GLU B 2 198 ? 42.30711 63.57598 5.80933 1.000 52.39861 191 GLU H CA 1
ATOM 2904 C C . GLU B 2 198 ? 41.85317 63.49893 4.35832 1.000 56.60157 191 GLU H C 1
ATOM 2905 O O . GLU B 2 198 ? 41.05959 64.32653 3.89487 1.000 55.39296 191 GLU H O 1
ATOM 2911 N N . THR B 2 199 ? 42.35033 62.50442 3.63573 1.000 49.21425 192 THR H N 1
ATOM 2912 C CA . THR B 2 199 ? 42.16561 62.53407 2.18702 1.000 49.56285 192 THR H CA 1
ATOM 2913 C C . THR B 2 199 ? 40.79894 61.98339 1.82049 1.000 42.08242 192 THR H C 1
ATOM 2914 O O . THR B 2 199 ? 40.23075 61.15079 2.53821 1.000 43.27195 192 THR H O 1
ATOM 2918 N N . VAL B 2 200 ? 40.27534 62.44935 0.68079 1.000 41.01934 193 VAL H N 1
ATOM 2919 C CA . VAL B 2 200 ? 39.01325 61.96022 0.12907 1.000 39.18903 193 VAL H CA 1
ATOM 2920 C C . VAL B 2 200 ? 39.24093 61.75212 -1.35298 1.000 41.72593 193 VAL H C 1
ATOM 2921 O O . VAL B 2 200 ? 39.69725 62.67205 -2.03728 1.000 35.64889 193 VAL H O 1
ATOM 2925 N N . THR B 2 201 ? 38.95332 60.53968 -1.83671 1.000 36.89644 194 THR H N 1
ATOM 2926 C CA . THR B 2 201 ? 39.28707 60.11314 -3.19164 1.000 37.91988 194 THR H CA 1
ATOM 2927 C C . THR B 2 201 ? 38.06590 59.42677 -3.77321 1.000 36.97818 194 THR H C 1
ATOM 2928 O O . THR B 2 201 ? 37.53128 58.51023 -3.14306 1.000 36.65366 194 THR H O 1
ATOM 2932 N N . CYS B 2 202 ? 37.63383 59.79977 -4.99129 1.000 34.94089 195 CYS H N 1
ATOM 2933 C CA . CYS B 2 202 ? 36.63223 58.93783 -5.61519 1.000 34.89483 195 CYS H CA 1
ATOM 2934 C C . CYS B 2 202 ? 37.30104 57.91361 -6.52141 1.000 38.73088 195 CYS H C 1
ATOM 2935 O O . CYS B 2 202 ? 38.35164 58.17217 -7.13695 1.000 34.60617 195 CYS H O 1
ATOM 2938 N N . ASN B 2 203 ? 36.67436 56.74159 -6.60781 1.000 34.63578 196 ASN H N 1
ATOM 2939 C CA . ASN B 2 203 ? 37.14451 55.64502 -7.45084 1.000 35.04442 196 ASN H CA 1
ATOM 2940 C C . ASN B 2 203 ? 36.01844 55.31033 -8.40915 1.000 34.97969 196 ASN H C 1
ATOM 2941 O O . ASN B 2 203 ? 34.89065 55.07963 -7.96872 1.000 34.39048 196 ASN H O 1
ATOM 2946 N N . VAL B 2 204 ? 36.31484 55.29344 -9.70138 1.000 30.16027 197 VAL H N 1
ATOM 2947 C CA . VAL B 2 204 ? 35.29508 55.12334 -10.73508 1.000 32.65361 197 VAL H CA 1
ATOM 2948 C C . VAL B 2 204 ? 35.69191 53.92933 -11.59963 1.000 32.87376 197 VAL H C 1
ATOM 2949 O O . VAL B 2 204 ? 36.71446 53.98349 -12.30190 1.000 33.48868 197 VAL H O 1
ATOM 2953 N N . ALA B 2 205 ? 34.91364 52.84797 -11.50553 1.000 32.33873 198 ALA H N 1
ATOM 2954 C CA . ALA B 2 205 ? 35.08308 51.62920 -12.29658 1.000 35.14086 198 ALA H CA 1
ATOM 2955 C C . ALA B 2 205 ? 34.13417 51.67803 -13.49411 1.000 36.79439 198 ALA H C 1
ATOM 2956 O O . ALA B 2 205 ? 32.97332 52.05922 -13.35788 1.000 36.45083 198 ALA H O 1
ATOM 2958 N N . HIS B 2 206 ? 34.64461 51.36652 -14.67698 1.000 38.35008 199 HIS H N 1
ATOM 2959 C CA . HIS B 2 206 ? 33.81632 51.23662 -15.88153 1.000 36.09115 199 HIS H CA 1
ATOM 2960 C C . HIS B 2 206 ? 34.12109 49.87306 -16.50544 1.000 38.02957 199 HIS H C 1
ATOM 2961 O O . HIS B 2 206 ? 35.03156 49.75807 -17.34805 1.000 35.33776 199 HIS H O 1
ATOM 2968 N N . PRO B 2 207 ? 33.36320 48.82203 -16.12963 1.000 41.12442 200 PRO H N 1
ATOM 2969 C CA . PRO B 2 207 ? 33.69383 47.45678 -16.57455 1.000 43.94392 200 PRO H CA 1
ATOM 2970 C C . PRO B 2 207 ? 33.75789 47.28890 -18.08286 1.000 38.20048 200 PRO H C 1
ATOM 2971 O O . PRO B 2 207 ? 34.62104 46.55722 -18.59538 1.000 44.84327 200 PRO H O 1
ATOM 2975 N N . ALA B 2 208 ? 32.85868 47.93647 -18.81330 1.000 41.27210 201 ALA H N 1
ATOM 2976 C CA . ALA B 2 208 ? 32.81210 47.75665 -20.26576 1.000 44.27238 201 ALA H CA 1
ATOM 2977 C C . ALA B 2 208 ? 34.10444 48.19442 -20.96904 1.000 45.14865 201 ALA H C 1
ATOM 2978 O O . ALA B 2 208 ? 34.40335 47.69228 -22.06420 1.000 44.80986 201 ALA H O 1
ATOM 2980 N N . SER B 2 209 ? 34.88342 49.09938 -20.37094 1.000 41.96235 202 SER H N 1
ATOM 2981 C CA . SER B 2 209 ? 36.16429 49.54354 -20.93168 1.000 42.94165 202 SER H CA 1
ATOM 2982 C C . SER B 2 209 ? 37.35936 49.03928 -20.13544 1.000 46.43036 202 SER H C 1
ATOM 2983 O O . SER B 2 209 ? 38.49285 49.42483 -20.43400 1.000 47.94846 202 SER H O 1
ATOM 2986 N N . SER B 2 210 ? 37.12160 48.22644 -19.10661 1.000 40.63157 203 SER H N 1
ATOM 2987 C CA . SER B 2 210 ? 38.17410 47.55155 -18.34122 1.000 49.71439 203 SER H CA 1
ATOM 2988 C C . SER B 2 210 ? 39.07810 48.58515 -17.68171 1.000 46.27076 203 SER H C 1
ATOM 2989 O O . SER B 2 210 ? 40.30985 48.48115 -17.72289 1.000 48.08345 203 SER H O 1
ATOM 2992 N N . THR B 2 211 ? 38.44886 49.59390 -17.09335 1.000 37.63348 204 THR H N 1
ATOM 2993 C CA . THR B 2 211 ? 39.15263 50.69957 -16.44809 1.000 43.09731 204 THR H CA 1
ATOM 2994 C C . THR B 2 211 ? 38.63793 50.93329 -15.03521 1.000 41.90761 204 THR H C 1
ATOM 2995 O O . THR B 2 211 ? 37.47086 50.70271 -14.71459 1.000 43.19973 204 THR H O 1
ATOM 2999 N N . LYS B 2 212 ? 39.51306 51.47899 -14.20433 1.000 39.91582 205 LYS H N 1
ATOM 3000 C CA . LYS B 2 212 ? 39.10433 51.90036 -12.87762 1.000 35.27252 205 LYS H CA 1
ATOM 3001 C C . LYS B 2 212 ? 40.09346 52.96023 -12.42688 1.000 39.21232 205 LYS H C 1
ATOM 3002 O O . LYS B 2 212 ? 41.30265 52.67386 -12.35073 1.000 39.48496 205 LYS H O 1
ATOM 3008 N N . VAL B 2 213 ? 39.60781 54.17472 -12.16622 1.000 36.45961 206 VAL H N 1
ATOM 3009 C CA . VAL B 2 213 ? 40.52771 55.26462 -11.89667 1.000 31.67919 206 VAL H CA 1
ATOM 3010 C C . VAL B 2 213 ? 40.17217 55.94593 -10.58958 1.000 34.68578 206 VAL H C 1
ATOM 3011 O O . VAL B 2 213 ? 39.03816 55.87312 -10.09109 1.000 36.08202 206 VAL H O 1
ATOM 3015 N N . ASP B 2 214 ? 41.17700 56.64086 -10.04651 1.000 36.10109 207 ASP H N 1
ATOM 3016 C CA . ASP B 2 214 ? 41.06955 57.36083 -8.78043 1.000 36.52807 207 ASP H CA 1
ATOM 3017 C C . ASP B 2 214 ? 41.26170 58.85147 -8.99569 1.000 36.25782 207 ASP H C 1
ATOM 3018 O O . ASP B 2 214 ? 42.13387 59.25010 -9.75889 1.000 38.64064 207 ASP H O 1
ATOM 3023 N N . LYS B 2 215 ? 40.51021 59.67713 -8.25913 1.000 34.45132 208 LYS H N 1
ATOM 3024 C CA . LYS B 2 215 ? 40.77622 61.10818 -8.28186 1.000 35.30126 208 LYS H CA 1
ATOM 3025 C C . LYS B 2 215 ? 40.72272 61.64428 -6.85589 1.000 38.09502 208 LYS H C 1
ATOM 3026 O O . LYS B 2 215 ? 39.66703 61.64318 -6.22458 1.000 33.70038 208 LYS H O 1
ATOM 3032 N N . LYS B 2 216 ? 41.84871 62.11237 -6.35216 1.000 33.44994 209 LYS H N 1
ATOM 3033 C CA . LYS B 2 216 ? 41.86908 62.70190 -5.02902 1.000 34.38061 209 LYS H CA 1
ATOM 3034 C C . LYS B 2 216 ? 41.33923 64.13329 -5.12683 1.000 40.78069 209 LYS H C 1
ATOM 3035 O O . LYS B 2 216 ? 41.61869 64.85229 -6.08926 1.000 37.84463 209 LYS H O 1
ATOM 3041 N N . ILE B 2 217 ? 40.51300 64.51776 -4.17251 1.000 33.83272 210 ILE H N 1
ATOM 3042 C CA . ILE B 2 217 ? 39.94737 65.86080 -4.16673 1.000 32.67313 210 ILE H CA 1
ATOM 3043 C C . ILE B 2 217 ? 40.87172 66.74315 -3.33605 1.000 44.19565 210 ILE H C 1
ATOM 3044 O O . ILE B 2 217 ? 41.07421 66.47751 -2.14434 1.000 47.10394 210 ILE H O 1
ATOM 3049 N N . VAL B 2 218 ? 41.41423 67.80016 -3.95190 1.000 42.95757 211 VAL H N 1
ATOM 3050 C CA . VAL B 2 218 ? 42.29889 68.74848 -3.27170 1.000 49.23285 211 VAL H CA 1
ATOM 3051 C C . VAL B 2 218 ? 41.66370 70.13669 -3.28032 1.000 49.69874 211 VAL H C 1
ATOM 3052 O O . VAL B 2 218 ? 40.96189 70.49115 -4.23743 1.000 52.31428 211 VAL H O 1
ATOM 3056 N N . PRO B 2 219 ? 41.88959 70.94446 -2.25396 1.000 54.80600 212 PRO H N 1
ATOM 3057 C CA . PRO B 2 219 ? 41.20059 72.24195 -2.13700 1.000 61.48061 212 PRO H CA 1
ATOM 3058 C C . PRO B 2 219 ? 41.46071 73.20739 -3.29516 1.000 65.99759 212 PRO H C 1
ATOM 3059 O O . PRO B 2 219 ? 42.59114 73.36076 -3.76214 1.000 69.36510 212 PRO H O 1
ATOM 3063 N N . ARG B 2 220 ? 40.39601 73.89811 -3.72291 1.000 69.74059 213 ARG H N 1
ATOM 3064 C CA . ARG B 2 220 ? 40.47787 74.94632 -4.73493 1.000 76.20909 213 ARG H CA 1
ATOM 3065 C C . ARG B 2 220 ? 40.83985 76.27890 -4.07894 1.000 87.96008 213 ARG H C 1
ATOM 3066 O O . ARG B 2 220 ? 40.63117 76.48368 -2.87765 1.000 80.17326 213 ARG H O 1
ATOM 3074 N N . ASP B 2 221 ? 41.37857 77.19190 -4.88969 1.000 92.74976 214 ASP H N 1
ATOM 3075 C CA . ASP B 2 221 ? 41.94386 78.45260 -4.38496 1.000 97.15604 214 ASP H CA 1
ATOM 3076 C C . ASP B 2 221 ? 40.93384 79.60324 -4.48471 1.000 88.99623 214 ASP H C 1
ATOM 3077 O O . ASP B 2 221 ? 41.30677 80.78046 -4.49465 1.000 85.81973 214 ASP H O 1
ATOM 3082 N N . ASN C 3 1 ? -7.48595 39.55156 -23.45030 1.000 52.55101 1 ASN L N 1
ATOM 3083 C CA . ASN C 3 1 ? -6.49038 40.18362 -22.58756 1.000 44.06473 1 ASN L CA 1
ATOM 3084 C C . ASN C 3 1 ? -7.21696 40.89658 -21.47996 1.000 42.65560 1 ASN L C 1
ATOM 3085 O O . ASN C 3 1 ? -8.09209 41.71708 -21.74174 1.000 36.73999 1 ASN L O 1
ATOM 3090 N N . ILE C 3 2 ? -6.84280 40.63379 -20.23510 1.000 30.29538 2 ILE L N 1
ATOM 3091 C CA . ILE C 3 2 ? -7.43545 41.34965 -19.11639 1.000 31.40568 2 ILE L CA 1
ATOM 3092 C C . ILE C 3 2 ? -6.60798 42.60267 -18.86292 1.000 31.78893 2 ILE L C 1
ATOM 3093 O O . ILE C 3 2 ? -5.39438 42.53313 -18.62788 1.000 35.79207 2 ILE L O 1
ATOM 3098 N N . VAL C 3 3 ? -7.23467 43.76431 -18.99547 1.000 30.42344 3 VAL L N 1
ATOM 3099 C CA . VAL C 3 3 ? -6.51802 45.00122 -18.79973 1.000 27.99597 3 VAL L CA 1
ATOM 3100 C C . VAL C 3 3 ? -6.68717 45.43391 -17.35609 1.000 31.03655 3 VAL L C 1
ATOM 3101 O O . VAL C 3 3 ? -7.81795 45.52410 -16.85690 1.000 31.69533 3 VAL L O 1
ATOM 3105 N N . LEU C 3 4 ? -5.56703 45.71178 -16.68889 1.000 28.45631 4 LEU L N 1
ATOM 3106 C CA . LEU C 3 4 ? -5.55700 46.18378 -15.31421 1.000 32.00783 4 LEU L CA 1
ATOM 3107 C C . LEU C 3 4 ? -5.26467 47.68092 -15.29513 1.000 29.88427 4 LEU L C 1
ATOM 3108 O O . LEU C 3 4 ? -4.24229 48.13067 -15.84185 1.000 29.68502 4 LEU L O 1
ATOM 3113 N N . THR C 3 5 ? -6.14866 48.42868 -14.66133 1.000 28.11048 5 THR L N 1
ATOM 3114 C CA . THR C 3 5 ? -6.06212 49.89202 -14.57749 1.000 26.37742 5 THR L CA 1
ATOM 3115 C C . THR C 3 5 ? -5.85716 50.24416 -13.11080 1.000 31.32352 5 THR L C 1
ATOM 3116 O O . THR C 3 5 ? -6.76656 50.02644 -12.30867 1.000 30.77919 5 THR L O 1
ATOM 3120 N N . GLN C 3 6 ? -4.67932 50.77303 -12.75962 1.000 29.74771 6 GLN L N 1
ATOM 3121 C CA . GLN C 3 6 ? -4.41040 51.17340 -11.37315 1.000 29.89771 6 GLN L CA 1
ATOM 3122 C C . GLN C 3 6 ? -4.81185 52.62572 -11.16034 1.000 31.18659 6 GLN L C 1
ATOM 3123 O O . GLN C 3 6 ? -4.67947 53.45773 -12.05913 1.000 36.24857 6 GLN L O 1
ATOM 3129 N N . SER C 3 7 ? -5.28588 52.90470 -9.93434 1.000 29.93490 7 SER L N 1
ATOM 3130 C CA . SER C 3 7 ? -5.70265 54.26767 -9.53916 1.000 33.40320 7 SER L CA 1
ATOM 3131 C C . SER C 3 7 ? -5.22125 54.48353 -8.10996 1.000 32.69911 7 SER L C 1
ATOM 3132 O O . SER C 3 7 ? -5.42012 53.59245 -7.24245 1.000 34.27098 7 SER L O 1
ATOM 3135 N N . PRO C 3 8 ? -4.58291 55.61921 -7.81886 1.000 34.00359 8 PRO L N 1
ATOM 3136 C CA . PRO C 3 8 ? -4.14556 56.69359 -8.73456 1.000 28.97522 8 PRO L CA 1
ATOM 3137 C C . PRO C 3 8 ? -2.83098 56.26362 -9.36951 1.000 30.70152 8 PRO L C 1
ATOM 3138 O O . PRO C 3 8 ? -2.26384 55.25808 -8.91339 1.000 33.07154 8 PRO L O 1
ATOM 3142 N N . ALA C 3 9 ? -2.38247 56.97473 -10.40287 1.000 36.65152 9 ALA L N 1
ATOM 3143 C CA . ALA C 3 9 ? -1.06783 56.70686 -10.98313 1.000 39.06690 9 ALA L CA 1
ATOM 3144 C C . ALA C 3 9 ? 0.04457 57.12753 -10.03009 1.000 38.56612 9 ALA L C 1
ATOM 3145 O O . ALA C 3 9 ? 1.12528 56.53284 -10.03327 1.000 33.05156 9 ALA L O 1
ATOM 3147 N N . SER C 3 10 ? -0.18596 58.17243 -9.22255 1.000 34.60840 10 SER L N 1
ATOM 3148 C CA . SER C 3 10 ? 0.79650 58.54653 -8.22318 1.000 33.17634 10 SER L CA 1
ATOM 3149 C C . SER C 3 10 ? 0.05765 59.04586 -6.98173 1.000 37.70844 10 SER L C 1
ATOM 3150 O O . SER C 3 10 ? -1.01033 59.65745 -7.08410 1.000 37.46042 10 SER L O 1
ATOM 3153 N N . LEU C 3 11 ? 0.64822 58.83195 -5.81876 1.000 32.96890 11 LEU L N 1
ATOM 3154 C CA . LEU C 3 11 ? 0.07945 59.52386 -4.65058 1.000 37.51556 11 LEU L CA 1
ATOM 3155 C C . LEU C 3 11 ? 1.19050 59.83286 -3.66249 1.000 35.52765 11 LEU L C 1
ATOM 3156 O O . LEU C 3 11 ? 2.22149 59.15247 -3.62655 1.000 33.37046 11 LEU L O 1
ATOM 3161 N N . ALA C 3 12 ? 0.95441 60.84580 -2.83990 1.000 32.19512 12 ALA L N 1
ATOM 3162 C CA . ALA C 3 12 ? 1.89715 61.23620 -1.81245 1.000 34.09598 12 ALA L CA 1
ATOM 3163 C C . ALA C 3 12 ? 1.18905 61.06401 -0.48143 1.000 29.77952 12 ALA L C 1
ATOM 3164 O O . ALA C 3 12 ? 0.12940 61.65862 -0.26932 1.000 34.75068 12 ALA L O 1
ATOM 3166 N N . VAL C 3 13 ? 1.80194 60.29053 0.41883 1.000 31.51292 13 VAL L N 1
ATOM 3167 C CA . VAL C 3 13 ? 1.21446 59.98401 1.70473 1.000 31.63469 13 VAL L CA 1
ATOM 3168 C C . VAL C 3 13 ? 2.24486 60.26520 2.79849 1.000 29.06285 13 VAL L C 1
ATOM 3169 O O . VAL C 3 13 ? 3.41708 59.87724 2.65824 1.000 29.28252 13 VAL L O 1
ATOM 3173 N N . SER C 3 14 ? 1.80687 60.86321 3.90538 1.000 29.01118 14 SER L N 1
ATOM 3174 C CA . SER C 3 14 ? 2.74333 61.14160 4.98820 1.000 30.97120 14 SER L CA 1
ATOM 3175 C C . SER C 3 14 ? 3.02072 59.91591 5.84856 1.000 33.61692 14 SER L C 1
ATOM 3176 O O . SER C 3 14 ? 2.26610 58.95191 5.86143 1.000 30.58368 14 SER L O 1
ATOM 3179 N N . LEU C 3 15 ? 4.11777 59.97930 6.59366 1.000 30.75102 15 LEU L N 1
ATOM 3180 C CA . LEU C 3 15 ? 4.41932 58.87200 7.48254 1.000 31.61014 15 LEU L CA 1
ATOM 3181 C C . LEU C 3 15 ? 3.27606 58.73585 8.45961 1.000 32.21769 15 LEU L C 1
ATOM 3182 O O . LEU C 3 15 ? 2.81686 59.72889 9.05762 1.000 34.53456 15 LEU L O 1
ATOM 3187 N N . GLY C 3 16 ? 2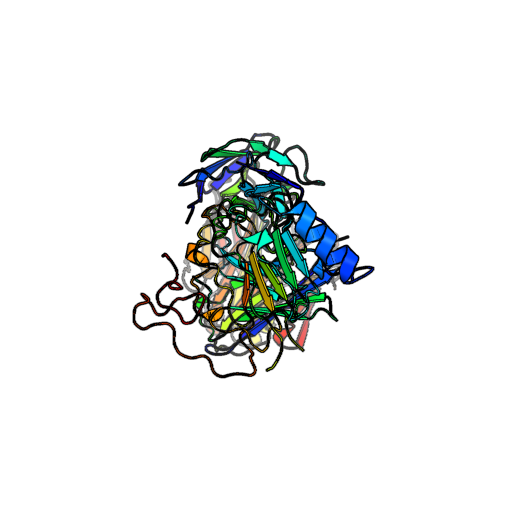.87608 57.50754 8.69993 1.000 33.17723 16 GLY L N 1
ATOM 3188 C CA . GLY C 3 16 ? 1.83365 57.21404 9.66583 1.000 30.71103 16 GLY L CA 1
ATOM 3189 C C . GLY C 3 16 ? 0.44520 57.22009 9.10341 1.000 31.27418 16 GLY L C 1
ATOM 3190 O O . GLY C 3 16 ? -0.47720 56.79510 9.80139 1.000 35.69007 16 GLY L O 1
ATOM 3191 N N . GLN C 3 17 ? 0.26769 57.73135 7.87105 1.000 32.40817 17 GLN L N 1
ATOM 3192 C CA . GLN C 3 17 ? -1.01486 57.71229 7.18395 1.000 32.78473 17 GLN L CA 1
ATOM 3193 C C . GLN C 3 17 ? -1.23759 56.39618 6.45505 1.000 34.78820 17 GLN L C 1
ATOM 3194 O O . GLN C 3 17 ? -0.37952 55.50224 6.41194 1.000 34.39476 17 GLN L O 1
ATOM 3200 N N . ARG C 3 18 ? -2.43977 56.26574 5.90906 1.000 33.51778 18 ARG L N 1
ATOM 3201 C CA . ARG C 3 18 ? -2.83124 55.07145 5.14810 1.000 36.95649 18 ARG L CA 1
ATOM 3202 C C . ARG C 3 18 ? -2.74552 55.36412 3.65711 1.000 39.33860 18 ARG L C 1
ATOM 3203 O O . ARG C 3 18 ? -3.20186 56.41580 3.21495 1.000 36.55086 18 ARG L O 1
ATOM 3211 N N . ALA C 3 19 ? -2.11812 54.46535 2.88676 1.000 31.83696 19 ALA L N 1
ATOM 3212 C CA . ALA C 3 19 ? -2.11017 54.52220 1.42855 1.000 32.93628 19 ALA L CA 1
ATOM 3213 C C . ALA C 3 19 ? -3.03825 53.44994 0.86824 1.000 37.24935 19 ALA L C 1
ATOM 3214 O O . ALA C 3 19 ? -2.98620 52.29661 1.30963 1.000 31.29798 19 ALA L O 1
ATOM 3216 N N . THR C 3 20 ? -3.89271 53.82006 -0.08926 1.000 32.57814 20 THR L N 1
ATOM 3217 C CA . THR C 3 20 ? -4.83042 52.87441 -0.69740 1.000 30.08111 20 THR L CA 1
ATOM 3218 C C . THR C 3 20 ? -4.63300 52.92745 -2.20324 1.000 28.81797 20 THR L C 1
ATOM 3219 O O . THR C 3 20 ? -4.71580 54.00115 -2.79975 1.000 31.80554 20 THR L O 1
ATOM 3223 N N . ILE C 3 21 ? -4.32934 51.78737 -2.81730 1.000 28.99749 21 ILE L N 1
ATOM 3224 C CA . ILE C 3 21 ? -4.07602 51.68291 -4.25996 1.000 32.71916 21 ILE L CA 1
ATOM 3225 C C . ILE C 3 21 ? -5.08951 50.70821 -4.84565 1.000 30.98284 21 ILE L C 1
ATOM 3226 O O . ILE C 3 21 ? -5.28260 49.62573 -4.30420 1.000 29.03698 21 ILE L O 1
ATOM 3231 N N . SER C 3 22 ? -5.77304 51.10083 -5.92466 1.000 31.27508 22 SER L N 1
ATOM 3232 C CA . SER C 3 22 ? -6.84014 50.26857 -6.47143 1.000 31.26509 22 SER L CA 1
ATOM 3233 C C . SER C 3 22 ? -6.39634 49.68785 -7.79931 1.000 30.51320 22 SER L C 1
ATOM 3234 O O . SER C 3 22 ? -5.63121 50.31263 -8.54126 1.000 30.81624 22 SER L O 1
ATOM 3237 N N . CYS C 3 23 ? -6.87456 48.47767 -8.07289 1.000 28.55587 23 CYS L N 1
ATOM 3238 C CA . CYS C 3 23 ? -6.66202 47.78355 -9.33955 1.000 27.91854 23 CYS L CA 1
ATOM 3239 C C . CYS C 3 23 ? -8.02543 47.35729 -9.86110 1.000 31.66175 23 CYS L C 1
ATOM 3240 O O . CYS C 3 23 ? -8.71749 46.58567 -9.20530 1.000 30.73285 23 CYS L O 1
ATOM 3243 N N . ARG C 3 24 ? -8.42867 47.89685 -11.00524 1.000 31.42447 24 ARG L N 1
ATOM 3244 C CA . ARG C 3 24 ? -9.71365 47.59627 -11.62839 1.000 33.17265 24 ARG L CA 1
ATOM 3245 C C . ARG C 3 24 ? -9.38713 46.78428 -12.87924 1.000 35.82769 24 ARG L C 1
ATOM 3246 O O . ARG C 3 24 ? -8.58533 47.23370 -13.71779 1.000 31.93059 24 ARG L O 1
ATOM 3254 N N . ALA C 3 25 ? -9.98500 45.59465 -12.98822 1.000 35.16434 25 ALA L N 1
ATOM 3255 C CA . ALA C 3 25 ? -9.75782 44.70778 -14.11894 1.000 29.06856 25 ALA L CA 1
ATOM 3256 C C . ALA C 3 25 ? -10.89787 44.83404 -15.10856 1.000 36.65617 25 ALA L C 1
ATOM 3257 O O . ALA C 3 25 ? -12.04607 45.07255 -14.72552 1.000 37.75076 25 ALA L O 1
ATOM 3259 N N . SER C 3 26 ? -10.58249 44.62105 -16.40090 1.000 27.78604 26 SER L N 1
ATOM 3260 C CA . SER C 3 26 ? -11.59281 44.79410 -17.43025 1.000 30.64816 26 SER L CA 1
ATOM 3261 C C . SER C 3 26 ? -12.56061 43.63291 -17.45254 1.000 35.41402 26 SER L C 1
ATOM 3262 O O . SER C 3 26 ? -13.62055 43.73550 -18.08873 1.000 36.69962 26 SER L O 1
ATOM 3265 N N . GLU C 3 27 ? -12.20013 42.52816 -16.80723 1.000 33.12184 27 GLU L N 1
ATOM 3266 C CA . GLU C 3 27 ? -13.12796 41.43290 -16.62680 1.000 35.03948 27 GLU L CA 1
ATOM 3267 C C . GLU C 3 27 ? -12.64410 40.65902 -15.41142 1.000 33.17451 27 GLU L C 1
ATOM 3268 O O . GLU C 3 27 ? -11.52916 40.87379 -14.92558 1.000 28.25596 27 GLU L O 1
ATOM 3274 N N . SER C 3 28 ? -13.49471 39.75451 -14.92452 1.000 32.69600 28 SER L N 1
ATOM 3275 C CA . SER C 3 28 ? -13.18222 39.04726 -13.68023 1.000 35.42737 28 SER L CA 1
ATOM 3276 C C . SER C 3 28 ? -11.83825 38.31872 -13.73350 1.000 32.47464 28 SER L C 1
ATOM 3277 O O . SER C 3 28 ? -11.50676 37.66838 -14.72549 1.000 31.56741 28 SER L O 1
ATOM 3280 N N . VAL C 3 29 ? -11.05613 38.41358 -12.64798 1.000 27.47754 29 VAL L N 1
ATOM 3281 C CA . VAL C 3 29 ? -9.85839 37.61479 -12.52974 1.000 26.89821 29 VAL L CA 1
ATOM 3282 C C . VAL C 3 29 ? -10.06644 36.42367 -11.59699 1.000 30.00089 29 VAL L C 1
ATOM 3283 O O . VAL C 3 29 ? -9.08113 35.83047 -11.13142 1.000 28.68270 29 VAL L O 1
ATOM 3287 N N . ASP C 3 30 ? -11.31984 36.05883 -11.32496 1.000 29.21876 30 ASP L N 1
ATOM 3288 C CA . ASP C 3 30 ? -11.63450 34.94984 -10.42266 1.000 29.74203 30 ASP L CA 1
ATOM 3289 C C . ASP C 3 30 ? -11.92245 33.68790 -11.22836 1.000 33.70766 30 ASP L C 1
ATOM 3290 O O . ASP C 3 30 ? -12.56239 33.74126 -12.29039 1.000 31.27171 30 ASP L O 1
ATOM 3295 N N . SER C 3 31 A -11.46766 32.54643 -10.71042 1.000 29.17798 30 SER L N 1
ATOM 3296 C CA . SER C 3 31 A -11.92580 31.24140 -11.18188 1.000 25.79371 30 SER L CA 1
ATOM 3297 C C . SER C 3 31 A -11.54638 30.18891 -10.13525 1.000 27.95175 30 SER L C 1
ATOM 3298 O O . SER C 3 31 A -10.58665 30.37827 -9.38036 1.000 30.92193 30 SER L O 1
ATOM 3301 N N . TYR C 3 32 B -12.32677 29.10521 -10.09899 1.000 32.95296 30 TYR L N 1
ATOM 3302 C CA . TYR C 3 32 B -12.08510 27.98225 -9.18557 1.000 36.72451 30 TYR L CA 1
ATOM 3303 C C . TYR C 3 32 B -11.98789 28.44672 -7.73286 1.000 44.81676 30 TYR L C 1
ATOM 3304 O O . TYR C 3 32 B -11.20040 27.90508 -6.95540 1.000 42.04143 30 TYR L O 1
ATOM 3313 N N . GLY C 3 33 C -12.78527 29.46329 -7.37345 1.000 37.67776 30 GLY L N 1
ATOM 3314 C CA . GLY C 3 33 C -12.78889 30.02394 -6.02423 1.000 37.39095 30 GLY L CA 1
ATOM 3315 C C . GLY C 3 33 C -11.54511 30.78287 -5.64523 1.000 45.31430 30 GLY L C 1
ATOM 3316 O O . GLY C 3 33 C -11.32463 31.04259 -4.46540 1.000 37.84933 30 GLY L O 1
ATOM 3317 N N . ASN C 3 34 D -10.71520 31.14343 -6.60804 1.000 32.89600 30 ASN L N 1
ATOM 3318 C CA . ASN C 3 34 D -9.52146 31.93410 -6.39922 1.000 33.63056 30 ASN L CA 1
ATOM 3319 C C . ASN C 3 34 D -9.63859 33.27747 -7.10754 1.000 32.06757 30 ASN L C 1
ATOM 3320 O O . ASN C 3 34 D -10.22502 33.36288 -8.19156 1.000 35.66491 30 ASN L O 1
ATOM 3325 N N . SER C 3 35 ? -9.03898 34.30648 -6.51376 1.000 28.80097 31 SER L N 1
ATOM 3326 C CA . SER C 3 35 ? -8.78620 35.58152 -7.21742 1.000 28.35795 31 SER L CA 1
ATOM 3327 C C . SER C 3 35 ? -7.34450 35.59081 -7.65991 1.000 28.41923 31 SER L C 1
ATOM 3328 O O . SER C 3 35 ? -6.44606 35.77468 -6.82511 1.000 26.94223 31 SER L O 1
ATOM 3331 N N . PHE C 3 36 ? -7.11949 35.51381 -8.98162 1.000 24.84934 32 PHE L N 1
ATOM 3332 C CA . PHE C 3 36 ? -5.73262 35.43414 -9.45116 1.000 25.54984 32 PHE L CA 1
ATOM 3333 C C . PHE C 3 36 ? -5.18161 36.84744 -9.67179 1.000 29.17477 32 PHE L C 1
ATOM 3334 O O . PHE C 3 36 ? -4.85695 37.23962 -10.77052 1.000 29.70243 32 PHE L O 1
ATOM 3342 N N . MET C 3 37 ? -5.03674 37.58169 -8.56032 1.000 25.74636 33 MET L N 1
ATOM 3343 C CA . MET C 3 37 ? -4.52094 38.96208 -8.51276 1.000 29.74333 33 MET L CA 1
ATOM 3344 C C . MET C 3 37 ? -3.37979 38.98680 -7.50759 1.000 29.76297 33 MET L C 1
ATOM 3345 O O . MET C 3 37 ? -3.57334 38.58171 -6.35980 1.000 29.10519 33 MET L O 1
ATOM 3350 N N . HIS C 3 38 ? -2.21786 39.50636 -7.90893 1.000 25.59987 34 HIS L N 1
ATOM 3351 C CA . HIS C 3 38 ? -1.08957 39.64717 -6.98569 1.000 24.00430 34 HIS L CA 1
ATOM 3352 C C . HIS C 3 38 ? -0.56577 41.07811 -6.99383 1.000 25.25608 34 HIS L C 1
ATOM 3353 O O . HIS C 3 38 ? -0.76321 41.81851 -7.95796 1.000 25.87907 34 HIS L O 1
ATOM 3360 N N . TRP C 3 39 ? 0.20339 41.43017 -5.95490 1.000 25.84258 35 TRP L N 1
ATOM 3361 C CA . TRP C 3 39 ? 0.74555 42.78301 -5.84790 1.000 26.35067 35 TRP L CA 1
ATOM 3362 C C . TRP C 3 39 ? 2.23780 42.72839 -5.54994 1.000 25.99051 35 TRP L C 1
ATOM 3363 O O . TRP C 3 39 ? 2.70109 41.89219 -4.75336 1.000 24.69567 35 TRP L O 1
ATOM 3374 N N . TYR C 3 40 ? 2.97874 43.64639 -6.19180 1.000 24.24040 36 TYR L N 1
ATOM 3375 C CA . TYR C 3 40 ? 4.42786 43.73718 -6.11476 1.000 25.62854 36 TYR L CA 1
ATOM 3376 C C . TYR C 3 40 ? 4.84387 45.16416 -5.76030 1.000 30.54172 36 TYR L C 1
ATOM 3377 O O . TYR C 3 40 ? 4.19813 46.14002 -6.16481 1.000 28.67242 36 TYR L O 1
ATOM 3386 N N . GLN C 3 41 ? 5.97032 45.27805 -5.05749 1.000 21.81172 37 GLN L N 1
ATOM 3387 C CA . GLN C 3 41 ? 6.63533 46.52972 -4.76334 1.000 23.23045 37 GLN L CA 1
ATOM 3388 C C . GLN C 3 41 ? 7.93280 46.56024 -5.55178 1.000 25.09045 37 GLN L C 1
ATOM 3389 O O . GLN C 3 41 ? 8.69380 45.58324 -5.53660 1.000 26.75007 37 GLN L O 1
ATOM 3395 N N . GLN C 3 42 ? 8.19462 47.66332 -6.25619 1.000 23.82435 38 GLN L N 1
ATOM 3396 C CA . GLN C 3 42 ? 9.47901 47.82614 -6.96036 1.000 22.55525 38 GLN L CA 1
ATOM 3397 C C . GLN C 3 42 ? 10.13162 49.13090 -6.56629 1.000 27.80788 38 GLN L C 1
ATOM 3398 O O . GLN C 3 42 ? 9.62604 50.22380 -6.84748 1.000 26.18894 38 GLN L O 1
ATOM 3404 N N . LYS C 3 43 ? 11.22535 49.01644 -5.86952 1.000 35.30220 39 LYS L N 1
ATOM 3405 C CA . LYS C 3 43 ? 12.02479 50.17650 -5.64142 1.000 37.95985 39 LYS L CA 1
ATOM 3406 C C . LYS C 3 43 ? 12.89601 50.49005 -6.86481 1.000 40.57447 39 LYS L C 1
ATOM 3407 O O . LYS C 3 43 ? 13.26983 49.60508 -7.64074 1.000 34.12713 39 LYS L O 1
ATOM 3413 N N . PRO C 3 44 ? 13.24254 51.76213 -7.06073 1.000 38.58248 40 PRO L N 1
ATOM 3414 C CA . PRO C 3 44 ? 14.01980 52.14659 -8.23628 1.000 40.16617 40 PRO L CA 1
ATOM 3415 C C . PRO C 3 44 ? 15.30909 51.34960 -8.32310 1.000 40.14954 40 PRO L C 1
ATOM 3416 O O . PRO C 3 44 ? 16.03179 51.21654 -7.33156 1.000 43.18283 40 PRO L O 1
ATOM 3420 N N . GLY C 3 45 ? 15.57391 50.79010 -9.50571 1.000 40.97062 41 GLY L N 1
ATOM 3421 C CA . GLY C 3 45 ? 16.78933 50.02261 -9.76988 1.000 43.30066 41 GLY L CA 1
ATOM 3422 C C . GLY C 3 45 ? 16.80455 48.60238 -9.22599 1.000 39.67422 41 GLY L C 1
ATOM 3423 O O . GLY C 3 45 ? 17.82544 47.90778 -9.37091 1.000 41.88648 41 GLY L O 1
ATOM 3424 N N . GLN C 3 46 ? 15.71653 48.14551 -8.62615 1.000 33.86587 42 GLN L N 1
ATOM 3425 C CA . GLN C 3 46 ? 15.59626 46.81683 -8.03450 1.000 34.94794 42 GLN L CA 1
ATOM 3426 C C . GLN C 3 46 ? 14.55957 46.00656 -8.78418 1.000 31.91987 42 GLN L C 1
ATOM 3427 O O . GLN C 3 46 ? 13.66943 46.57542 -9.42417 1.000 30.11274 42 GLN L O 1
ATOM 3433 N N . PRO C 3 47 ? 14.56812 44.67678 -8.64176 1.000 30.08917 43 PRO L N 1
ATOM 3434 C CA . PRO C 3 47 ? 13.46017 43.89379 -9.13152 1.000 26.86077 43 PRO L CA 1
ATOM 3435 C C . PRO C 3 47 ? 12.21392 44.10139 -8.28565 1.000 23.72175 43 PRO L C 1
ATOM 3436 O O . PRO C 3 47 ? 12.29333 44.48537 -7.10545 1.000 26.84705 43 PRO L O 1
ATOM 3440 N N . PRO C 3 48 ? 11.05150 43.84780 -8.86611 1.000 23.82936 44 PRO L N 1
ATOM 3441 C CA . PRO C 3 48 ? 9.83324 43.78722 -8.07434 1.000 24.78307 44 PRO L CA 1
ATOM 3442 C C . PRO C 3 48 ? 9.99775 42.72488 -7.00191 1.000 29.03107 44 PRO L C 1
ATOM 3443 O O . PRO C 3 48 ? 10.74994 41.73899 -7.15667 1.000 29.00763 44 PRO L O 1
ATOM 3447 N N . LYS C 3 49 ? 9.25622 42.91639 -5.92198 1.000 26.11006 45 LYS L N 1
ATOM 3448 C CA . LYS C 3 49 ? 9.16892 41.96093 -4.81462 1.000 25.99779 45 LYS L CA 1
ATOM 3449 C C . LYS C 3 49 ? 7.69957 41.64001 -4.57806 1.000 25.05931 45 LYS L C 1
ATOM 3450 O O . LYS C 3 49 ? 6.87483 42.54543 -4.54492 1.000 24.08672 45 LYS L O 1
ATOM 3456 N N . LEU C 3 50 ? 7.35096 40.34946 -4.45689 1.000 25.29142 46 LEU L N 1
ATOM 3457 C CA . LEU C 3 50 ? 5.97169 39.95746 -4.18211 1.000 21.47522 46 LEU L CA 1
ATOM 3458 C C . LEU C 3 50 ? 5.54980 40.40314 -2.77711 1.000 25.29886 46 LEU L C 1
ATOM 3459 O O . LEU C 3 50 ? 6.22812 40.08768 -1.79769 1.000 26.96753 46 LEU L O 1
ATOM 3464 N N . LEU C 3 51 ? 4.41551 41.09729 -2.68986 1.000 23.90081 47 LEU L N 1
ATOM 3465 C CA . LEU C 3 51 ? 3.80790 41.50934 -1.42416 1.000 24.28227 47 LEU L CA 1
ATOM 3466 C C . LEU C 3 51 ? 2.63494 40.62397 -1.04016 1.000 26.04538 47 LEU L C 1
ATOM 3467 O O . LEU C 3 51 ? 2.51075 40.18071 0.09781 1.000 26.59629 47 LEU L O 1
ATOM 3472 N N . ILE C 3 52 ? 1.69658 40.47323 -1.96897 1.000 27.48556 48 ILE L N 1
ATOM 3473 C CA . ILE C 3 52 ? 0.41235 39.84697 -1.70002 1.000 24.70536 48 ILE L CA 1
ATOM 3474 C C . ILE C 3 52 ? 0.13396 38.88642 -2.84777 1.000 26.66397 48 ILE L C 1
ATOM 3475 O O . ILE C 3 52 ? 0.27077 39.26750 -4.01816 1.000 24.95170 48 ILE L O 1
ATOM 3480 N N . PHE C 3 53 ? -0.27687 37.68194 -2.54679 1.000 25.85733 49 PHE L N 1
ATOM 3481 C CA . PHE C 3 53 ? -0.68723 36.80567 -3.62181 1.000 25.00298 49 PHE L CA 1
ATOM 3482 C C . PHE C 3 53 ? -2.11839 36.34297 -3.44841 1.000 26.51369 49 PHE L C 1
ATOM 3483 O O . PHE C 3 53 ? -2.61971 36.27443 -2.34167 1.000 28.06491 49 PHE L O 1
ATOM 3491 N N . LEU C 3 54 ? -2.77030 35.98675 -4.57512 1.000 25.35093 50 LEU L N 1
ATOM 3492 C CA . LEU C 3 54 ? -4.14445 35.51988 -4.54235 1.000 23.59634 50 LEU L CA 1
ATOM 3493 C C . LEU C 3 54 ? -5.03410 36.49629 -3.76433 1.000 29.65762 50 LEU L C 1
ATOM 3494 O O . LEU C 3 54 ? -5.85413 36.10352 -2.93034 1.000 29.07124 50 LEU L O 1
ATOM 3499 N N . ALA C 3 55 ? -4.87513 37.76298 -4.10264 1.000 29.82879 51 ALA L N 1
ATOM 3500 C CA . ALA C 3 55 ? -5.61738 38.97068 -3.68517 1.000 26.45771 51 ALA L CA 1
ATOM 3501 C C . ALA C 3 55 ? -5.40711 39.34819 -2.23462 1.000 28.50408 51 ALA L C 1
ATOM 3502 O O . ALA C 3 55 ? -5.30904 40.53599 -1.94696 1.000 27.71043 51 ALA L O 1
ATOM 3504 N N . SER C 3 56 ? -5.36996 38.38415 -1.31003 1.000 28.60895 52 SER L N 1
ATOM 3505 C CA . SER C 3 56 ? -5.38226 38.76584 0.11810 1.000 30.13423 52 SER L CA 1
ATOM 3506 C C . SER C 3 56 ? -4.28904 38.11060 0.97564 1.000 33.00318 52 SER L C 1
ATOM 3507 O O . SER C 3 56 ? -4.25084 38.36544 2.20429 1.000 32.76859 52 SER L O 1
ATOM 3510 N N . ASN C 3 57 ? -3.43057 37.24957 0.40105 1.000 29.54973 53 ASN L N 1
ATOM 3511 C CA . ASN C 3 57 ? -2.46356 36.49453 1.20152 1.000 29.54896 53 ASN L CA 1
ATOM 3512 C C . ASN C 3 57 ? -1.16079 37.25861 1.30088 1.000 33.14132 53 ASN L C 1
ATOM 3513 O O . ASN C 3 57 ? -0.52803 37.56089 0.28332 1.000 29.38115 53 ASN L O 1
ATOM 3518 N N . LEU C 3 58 ? -0.73803 37.53998 2.54648 1.000 31.14913 54 LEU L N 1
ATOM 3519 C CA . LEU C 3 58 ? 0.51364 38.25472 2.76094 1.000 29.67957 54 LEU L CA 1
ATOM 3520 C C . LEU C 3 58 ? 1.69335 37.31814 2.53886 1.000 32.79220 54 LEU L C 1
ATOM 3521 O O . LEU C 3 58 ? 1.79570 36.25487 3.18780 1.000 32.06778 54 LEU L O 1
ATOM 3526 N N . GLU C 3 59 ? 2.61649 37.70748 1.65686 1.000 29.52557 55 GLU L N 1
ATOM 3527 C CA . GLU C 3 59 ? 3.77559 36.85512 1.37510 1.000 33.18478 55 GLU L CA 1
ATOM 3528 C C . GLU C 3 59 ? 4.66425 36.79814 2.61159 1.000 37.64910 55 GLU L C 1
ATOM 3529 O O . GLU C 3 59 ? 4.83885 37.79946 3.29913 1.000 34.41412 55 GLU L O 1
ATOM 3535 N N . SER C 3 60 ? 5.18445 35.60559 2.91611 1.000 34.73500 56 SER L N 1
ATOM 3536 C CA . SER C 3 60 ? 5.98818 35.42721 4.12565 1.000 39.90622 56 SER L CA 1
ATOM 3537 C C . SER C 3 60 ? 7.17713 36.38080 4.11431 1.000 41.48900 56 SER L C 1
ATOM 3538 O O . SER C 3 60 ? 7.84983 36.56551 3.09201 1.000 34.91426 56 SER L O 1
ATOM 3541 N N . GLY C 3 61 ? 7.43014 37.00274 5.26143 1.000 36.60277 57 GLY L N 1
ATOM 3542 C CA . GLY C 3 61 ? 8.48303 37.99526 5.38375 1.000 36.86778 57 GLY L CA 1
ATOM 3543 C C . GLY C 3 61 ? 8.07449 39.42257 5.09708 1.000 35.65200 57 GLY L C 1
ATOM 3544 O O . GLY C 3 61 ? 8.82887 40.33703 5.43448 1.000 37.80534 57 GLY L O 1
ATOM 3545 N N . VAL C 3 62 ? 6.91920 39.64966 4.47781 1.000 31.52982 58 VAL L N 1
ATOM 3546 C CA . VAL C 3 62 ? 6.40433 41.00703 4.22171 1.000 31.65309 58 VAL L CA 1
ATOM 3547 C C . VAL C 3 62 ? 5.71807 41.53126 5.47849 1.000 37.05914 58 VAL L C 1
ATOM 3548 O O . VAL C 3 62 ? 4.95588 40.77616 6.10533 1.000 32.06836 58 VAL L O 1
ATOM 3552 N N . PRO C 3 63 ? 5.98622 42.76893 5.88835 1.000 36.22302 59 PRO L N 1
ATOM 3553 C CA . PRO C 3 63 ? 5.35096 43.34871 7.07868 1.000 37.83782 59 PRO L CA 1
ATOM 3554 C C . PRO C 3 63 ? 3.83782 43.32736 6.97220 1.000 35.30875 59 PRO L C 1
ATOM 3555 O O . PRO C 3 63 ? 3.28185 43.61845 5.86768 1.000 32.05675 59 PRO L O 1
ATOM 3559 N N . PRO C 3 64 ? 3.12789 43.11216 8.05374 1.000 37.44748 60 PRO L N 1
ATOM 3560 C CA . PRO C 3 64 ? 1.65702 43.11305 8.00329 1.000 33.66549 60 PRO L CA 1
ATOM 3561 C C . PRO C 3 64 ? 1.06087 44.51762 7.85145 1.000 38.51058 60 PRO L C 1
ATOM 3562 O O . PRO C 3 64 ? -0.16987 44.66397 7.91869 1.000 37.82659 60 PRO L O 1
ATOM 3566 N N . ARG C 3 65 ? 1.88891 45.55800 7.69124 1.000 32.99875 61 ARG L N 1
ATOM 3567 C CA . ARG C 3 65 ? 1.37452 46.86178 7.26608 1.000 29.85167 61 ARG L CA 1
ATOM 3568 C C . ARG C 3 65 ? 0.73781 46.78604 5.88497 1.000 33.42375 61 ARG L C 1
ATOM 3569 O O . ARG C 3 65 ? -0.02241 47.68967 5.51182 1.000 32.97918 61 ARG L O 1
ATOM 3577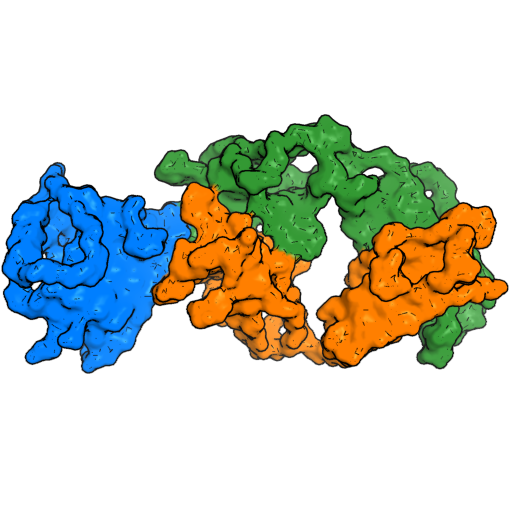 N N . PHE C 3 66 ? 1.07971 45.77828 5.10336 1.000 29.77501 62 PHE L N 1
ATOM 3578 C CA . PHE C 3 66 ? 0.52565 45.58471 3.76075 1.000 29.85578 62 PHE L CA 1
ATOM 3579 C C . PHE C 3 66 ? -0.65847 44.61778 3.84525 1.000 29.16602 62 PHE L C 1
ATOM 3580 O O . PHE C 3 66 ? -0.58702 43.61167 4.53883 1.000 33.04603 62 PHE L O 1
ATOM 3588 N N . SER C 3 67 ? -1.74789 44.91687 3.14558 1.000 29.89852 63 SER L N 1
ATOM 3589 C CA . SER C 3 67 ? -2.86991 43.98221 3.04995 1.000 30.20498 63 SER L CA 1
ATOM 3590 C C . SER C 3 67 ? -3.53197 44.16002 1.69063 1.000 37.61639 63 SER L C 1
ATOM 3591 O O . SER C 3 67 ? -3.41107 45.20014 1.04458 1.000 31.66443 63 SER L O 1
ATOM 3594 N N . GLY C 3 68 ? -4.19729 43.10952 1.24352 1.000 34.19754 64 GLY L N 1
ATOM 3595 C CA . GLY C 3 68 ? -4.90472 43.12727 -0.02669 1.000 26.87489 64 GLY L CA 1
ATOM 3596 C C . GLY C 3 68 ? -6.34017 42.67242 0.17255 1.000 29.70719 64 GLY L C 1
ATOM 3597 O O . GLY C 3 68 ? -6.64380 41.81991 1.01852 1.000 29.43703 64 GLY L O 1
ATOM 3598 N N . SER C 3 69 ? -7.24314 43.27642 -0.59342 1.000 30.07146 65 SER L N 1
ATOM 3599 C CA . SER C 3 69 ? -8.63979 42.86287 -0.52904 1.000 32.25347 65 SER L CA 1
ATOM 3600 C C . SER C 3 69 ? -9.23197 42.95823 -1.92117 1.000 30.64142 65 SER L C 1
ATOM 3601 O O . SER C 3 69 ? -8.60152 43.47283 -2.86339 1.000 30.71618 65 SER L O 1
ATOM 3604 N N . GLY C 3 70 ? -10.46717 42.48033 -2.02964 1.000 30.69255 66 GLY L N 1
ATOM 3605 C CA . GLY C 3 70 ? -11.22566 42.63971 -3.25600 1.000 30.73241 66 GLY L CA 1
ATOM 3606 C C . GLY C 3 70 ? -11.48903 41.30615 -3.91079 1.000 34.67013 66 GLY L C 1
ATOM 3607 O O . GLY C 3 70 ? -11.09051 40.24955 -3.41528 1.000 34.15739 66 GLY L O 1
ATOM 3608 N N . SER C 3 71 ? -12.18256 41.37905 -5.04770 1.000 30.69181 67 SER L N 1
ATOM 3609 C CA . SER C 3 71 ? -12.61333 40.18194 -5.76504 1.000 36.79984 67 SER L CA 1
ATOM 3610 C C . SER C 3 71 ? -13.16140 40.61605 -7.12059 1.000 36.28015 67 SER L C 1
ATOM 3611 O O . SER C 3 71 ? -13.44416 41.79621 -7.35383 1.000 31.61664 67 SER L O 1
ATOM 3614 N N . ARG C 3 72 ? -13.33802 39.62861 -7.99900 1.000 32.61102 68 ARG L N 1
ATOM 3615 C CA . ARG C 3 72 ? -13.88554 39.80725 -9.33854 1.000 31.61900 68 ARG L CA 1
ATOM 3616 C C . ARG C 3 72 ? -13.08509 40.82269 -10.15078 1.000 31.28680 68 ARG L C 1
ATOM 3617 O O . ARG C 3 72 ? -12.07897 40.44517 -10.76347 1.000 33.15118 68 ARG L O 1
ATOM 3625 N N . THR C 3 73 ? -13.49796 42.10275 -10.19557 1.000 34.14300 69 THR L N 1
ATOM 3626 C CA . THR C 3 73 ? -12.78446 43.08845 -11.01826 1.000 28.54131 69 THR L CA 1
ATOM 3627 C C . THR C 3 73 ? -12.24440 44.29007 -10.23343 1.000 33.47989 69 THR L C 1
ATOM 3628 O O . THR C 3 73 ? -11.79788 45.26170 -10.85425 1.000 33.72981 69 THR L O 1
ATOM 3632 N N . ASP C 3 74 ? -12.28469 44.27253 -8.90062 1.000 31.49967 70 ASP L N 1
ATOM 3633 C CA . ASP C 3 74 ? -11.95722 45.46040 -8.11721 1.000 34.36940 70 ASP L CA 1
ATOM 3634 C C . ASP C 3 74 ? -11.12688 45.03898 -6.91144 1.000 37.70090 70 ASP L C 1
ATOM 3635 O O . ASP C 3 74 ? -11.63780 44.33272 -6.04019 1.000 34.00088 70 ASP L O 1
ATOM 3640 N N . PHE C 3 75 ? -9.85884 45.47858 -6.85443 1.000 29.89736 71 PHE L N 1
ATOM 3641 C CA . PHE C 3 75 ? -8.91409 45.01896 -5.83210 1.000 27.96619 71 PHE L CA 1
ATOM 3642 C C . PHE C 3 75 ? -8.19905 46.20429 -5.21345 1.000 30.19215 71 PHE L C 1
ATOM 3643 O O . PHE C 3 75 ? -8.05971 47.26148 -5.83144 1.000 30.70765 71 PHE L O 1
ATOM 3651 N N . THR C 3 76 ? -7.76310 46.03414 -3.96303 1.000 28.38345 72 THR L N 1
ATOM 3652 C CA . THR C 3 76 ? -7.14840 47.15964 -3.26778 1.000 30.77080 72 THR L CA 1
ATOM 3653 C C . THR C 3 76 ? -5.92620 46.64393 -2.51990 1.000 38.04464 72 THR L C 1
ATOM 3654 O O . THR C 3 76 ? -5.99248 45.60082 -1.85464 1.000 33.74486 72 THR L O 1
ATOM 3658 N N . LEU C 3 77 ? -4.82167 47.35452 -2.65208 1.000 27.77116 73 LEU L N 1
ATOM 3659 C CA . LEU C 3 77 ? -3.66232 47.20072 -1.77643 1.000 26.88329 73 LEU L CA 1
ATOM 3660 C C . LEU C 3 77 ? -3.67379 48.36021 -0.78019 1.000 29.42305 73 LEU L C 1
ATOM 3661 O O . LEU C 3 77 ? -3.77360 49.53063 -1.18470 1.000 30.37982 73 LEU L O 1
ATOM 3666 N N . THR C 3 78 ? -3.60735 48.02986 0.52242 1.000 27.43079 74 THR L N 1
ATOM 3667 C CA . THR C 3 78 ? -3.56654 49.01484 1.58502 1.000 30.07777 74 THR L CA 1
ATOM 3668 C C . THR C 3 78 ? -2.21269 48.94766 2.28086 1.000 29.16545 74 THR L C 1
ATOM 3669 O O . THR C 3 78 ? -1.73436 47.86029 2.57086 1.000 28.56988 74 THR L O 1
ATOM 3673 N N . ILE C 3 79 ? -1.57940 50.11081 2.50321 1.000 28.84211 75 ILE L N 1
ATOM 3674 C CA . ILE C 3 79 ? -0.37065 50.21870 3.30772 1.000 31.42807 75 ILE L CA 1
ATOM 3675 C C . ILE C 3 79 ? -0.70150 51.08863 4.51967 1.000 30.54672 75 ILE L C 1
ATOM 3676 O O . ILE C 3 79 ? -1.02245 52.27832 4.39051 1.000 32.70689 75 ILE L O 1
ATOM 3681 N N . ASP C 3 80 ? -0.63896 50.49068 5.70540 1.000 27.38496 76 ASP L N 1
ATOM 3682 C CA . ASP C 3 80 ? -1.01303 51.25014 6.89329 1.000 27.96440 76 ASP L CA 1
ATOM 3683 C C . ASP C 3 80 ? -0.29926 50.67459 8.10604 1.000 28.32751 76 ASP L C 1
ATOM 3684 O O . ASP C 3 80 ? -0.62051 49.53791 8.51113 1.000 31.49463 76 ASP L O 1
ATOM 3689 N N . PRO C 3 81 ? 0.58200 51.45069 8.78830 1.000 33.12351 77 PRO L N 1
ATOM 3690 C CA . PRO C 3 81 ? 1.00252 52.82980 8.52270 1.000 28.01525 77 PRO L CA 1
ATOM 3691 C C . PRO C 3 81 ? 2.06243 52.91909 7.44204 1.000 29.77725 77 PRO L C 1
ATOM 3692 O O . PRO C 3 81 ? 2.86622 51.99937 7.31145 1.000 31.19587 77 PRO L O 1
ATOM 3696 N N . VAL C 3 82 ? 2.02183 53.97171 6.63499 1.000 29.81038 78 VAL L N 1
ATOM 3697 C CA . VAL C 3 82 ? 3.09506 54.22186 5.67695 1.000 29.13654 78 VAL L CA 1
ATOM 3698 C C . VAL C 3 82 ? 4.39340 54.54827 6.41320 1.000 30.64276 78 VAL L C 1
ATOM 3699 O O . VAL C 3 82 ? 4.40295 55.28030 7.42784 1.000 30.59010 78 VAL L O 1
ATOM 3703 N N . GLU C 3 83 ? 5.50765 53.99354 5.91371 1.000 26.14399 79 GLU L N 1
ATOM 3704 C CA . GLU C 3 83 ? 6.84353 54.20717 6.45749 1.000 29.32970 79 GLU L CA 1
ATOM 3705 C C . GLU C 3 83 ? 7.77539 54.61328 5.32235 1.000 25.02763 79 GLU L C 1
ATOM 3706 O O . GLU C 3 83 ? 7.45116 54.40358 4.14215 1.000 29.02664 79 GLU L O 1
ATOM 3712 N N . ALA C 3 84 ? 8.92049 55.22536 5.67525 1.000 26.35362 80 ALA L N 1
ATOM 3713 C CA . ALA C 3 84 ? 9.79055 55.82047 4.63752 1.000 28.94650 80 ALA L CA 1
ATOM 3714 C C . ALA C 3 84 ? 10.19491 54.77823 3.59388 1.000 25.80059 80 ALA L C 1
ATOM 3715 O O . ALA C 3 84 ? 10.33181 55.09098 2.39952 1.000 28.38574 80 ALA L O 1
ATOM 3717 N N . ASP C 3 85 ? 10.41349 53.53006 4.03667 1.000 26.18996 81 ASP L N 1
ATOM 3718 C CA . ASP C 3 85 ? 10.87054 52.46724 3.13772 1.000 27.40715 81 ASP L CA 1
ATOM 3719 C C . ASP C 3 85 ? 9.82043 52.09846 2.11535 1.000 29.67776 81 ASP L C 1
ATOM 3720 O O . ASP C 3 85 ? 10.12273 51.37013 1.16277 1.000 31.00323 81 ASP L O 1
ATOM 3725 N N . ASP C 3 86 ? 8.60994 52.60898 2.24495 1.000 26.97312 82 ASP L N 1
ATOM 3726 C CA . ASP C 3 86 ? 7.60941 52.25953 1.25793 1.000 25.58095 82 ASP L CA 1
ATOM 3727 C C . ASP C 3 86 ? 7.68551 53.06370 -0.02395 1.000 26.86125 82 ASP L C 1
ATOM 3728 O O . ASP C 3 86 ? 6.88592 52.77948 -0.93845 1.000 28.87219 82 ASP L O 1
ATOM 3733 N N . ALA C 3 87 ? 8.58145 54.06628 -0.11401 1.000 25.40492 83 ALA L N 1
ATOM 3734 C CA . ALA C 3 87 ? 8.72598 54.79169 -1.37005 1.000 26.00916 83 ALA L CA 1
ATOM 3735 C C . ALA C 3 87 ? 9.10392 53.79358 -2.46102 1.000 24.72384 83 ALA L C 1
ATOM 3736 O O . ALA C 3 87 ? 10.15978 53.16881 -2.38981 1.000 30.31105 83 ALA L O 1
ATOM 3738 N N . ALA C 3 88 ? 8.26654 53.68778 -3.48836 1.000 26.02057 84 ALA L N 1
ATOM 3739 C CA . ALA C 3 88 ? 8.39832 52.60663 -4.45068 1.000 24.64893 84 ALA L CA 1
ATOM 3740 C C . ALA C 3 88 ? 7.27009 52.77376 -5.46187 1.000 25.02159 84 ALA L C 1
ATOM 3741 O O . ALA C 3 88 ? 6.32745 53.52489 -5.23726 1.000 25.16633 84 ALA L O 1
ATOM 3743 N N . THR C 3 89 ? 7.32288 51.99978 -6.53030 1.000 22.98437 85 THR L N 1
ATOM 3744 C CA . THR C 3 89 ? 6.17415 51.82546 -7.39957 1.000 25.80564 85 THR L CA 1
ATOM 3745 C C . THR C 3 89 ? 5.53882 50.47151 -7.12313 1.000 27.35911 85 THR L C 1
ATOM 3746 O O . THR C 3 89 ? 6.24726 49.50379 -6.89400 1.000 28.64194 85 THR L O 1
ATOM 3750 N N . TYR C 3 90 ? 4.20362 50.44400 -7.05139 1.000 24.46849 86 TYR L N 1
ATOM 3751 C CA . TYR C 3 90 ? 3.44078 49.23148 -6.76827 1.000 26.01861 86 TYR L CA 1
ATOM 3752 C C . TYR C 3 90 ? 2.71056 48.79553 -8.01586 1.000 28.23550 86 TYR L C 1
ATOM 3753 O O . TYR C 3 90 ? 2.13568 49.63728 -8.70149 1.000 26.22962 86 TYR L O 1
ATOM 3762 N N . TYR C 3 91 ? 2.74765 47.47367 -8.32404 1.000 25.76763 87 TYR L N 1
ATOM 3763 C CA . TYR C 3 91 ? 2.08610 46.90123 -9.49265 1.000 24.65165 87 TYR L CA 1
ATOM 3764 C C . TYR C 3 91 ? 1.10963 45.82032 -9.05764 1.000 25.91543 87 TYR L C 1
ATOM 3765 O O . TYR C 3 91 ? 1.44093 45.00242 -8.19621 1.000 26.39582 87 TYR L O 1
ATOM 3774 N N . CYS C 3 92 ? -0.05343 45.76842 -9.70547 1.000 24.65450 88 CYS L N 1
ATOM 3775 C CA . CYS C 3 92 ? -0.90984 44.59965 -9.63699 1.000 26.54614 88 CYS L CA 1
ATOM 3776 C C . CYS C 3 92 ? -0.65772 43.75860 -10.88601 1.000 26.96744 88 CYS L C 1
ATOM 3777 O O . CYS C 3 92 ? -0.07443 44.21975 -11.86963 1.000 24.48861 88 CYS L O 1
ATOM 3780 N N . GLN C 3 93 ? -0.99116 42.48596 -10.79014 1.000 22.18695 89 GLN L N 1
ATOM 3781 C CA . GLN C 3 93 ? -0.72660 41.53748 -11.87250 1.000 24.03661 89 GLN L CA 1
ATOM 3782 C C . GLN C 3 93 ? -1.77102 40.44589 -11.80829 1.000 25.65843 89 GLN L C 1
ATOM 3783 O O . GLN C 3 93 ? -2.07557 39.95029 -10.72682 1.000 25.94050 89 GLN L O 1
ATOM 3789 N N . GLN C 3 94 ? -2.29730 40.01431 -12.95087 1.000 24.69518 90 GLN L N 1
ATOM 3790 C CA . GLN C 3 94 ? -3.26248 38.92499 -12.88552 1.000 23.13807 90 GLN L CA 1
ATOM 3791 C C . GLN C 3 94 ? -2.83197 37.74248 -13.75755 1.000 22.97584 90 GLN L C 1
ATOM 3792 O O . GLN C 3 94 ? -1.99042 37.86447 -14.68583 1.000 25.42706 90 GLN L O 1
ATOM 3798 N N . ASN C 3 95 ? -3.34493 36.57524 -13.38348 1.000 23.43036 91 ASN L N 1
ATOM 3799 C CA . ASN C 3 95 ? -3.15692 35.37810 -14.26172 1.000 23.11244 91 ASN L CA 1
ATOM 3800 C C . ASN C 3 95 ? -4.38213 34.48803 -14.13678 1.000 25.78265 91 ASN L C 1
ATOM 3801 O O . ASN C 3 95 ? -4.30301 33.27441 -13.84364 1.000 28.36447 91 ASN L O 1
ATOM 3806 N N . ASN C 3 96 ? -5.55675 35.08581 -14.38049 1.000 26.18800 92 ASN L N 1
ATOM 3807 C CA . ASN C 3 96 ? -6.77154 34.30794 -14.59867 1.000 26.43702 92 ASN L CA 1
ATOM 3808 C C . ASN C 3 96 ? -6.88689 33.80991 -16.03910 1.000 30.06232 92 ASN L C 1
ATOM 3809 O O . ASN C 3 96 ? -7.83114 33.09768 -16.38443 1.000 31.42349 92 ASN L O 1
ATOM 3814 N N . GLU C 3 97 ? -5.97887 34.22475 -16.89210 1.000 29.88836 93 GLU L N 1
ATOM 3815 C CA . GLU C 3 97 ? -5.82758 33.70339 -18.23439 1.000 27.52014 93 GLU L CA 1
ATOM 3816 C C . GLU C 3 97 ? -4.36404 33.39013 -18.38793 1.000 26.05255 93 GLU L C 1
ATOM 3817 O O . GLU C 3 97 ? -3.54666 33.87228 -17.59717 1.000 27.00954 93 GLU L O 1
ATOM 3823 N N . ASP C 3 98 ? -4.00671 32.62855 -19.42467 1.000 25.87931 94 ASP L N 1
ATOM 3824 C CA . ASP C 3 98 ? -2.58170 32.36151 -19.61017 1.000 25.41122 94 ASP L CA 1
ATOM 3825 C C . ASP C 3 98 ? -1.78761 33.63008 -19.91138 1.000 28.67354 94 ASP L C 1
ATOM 3826 O O . ASP C 3 98 ? -0.61671 33.73121 -19.52642 1.000 27.87174 94 ASP L O 1
ATOM 3831 N N . LEU C 3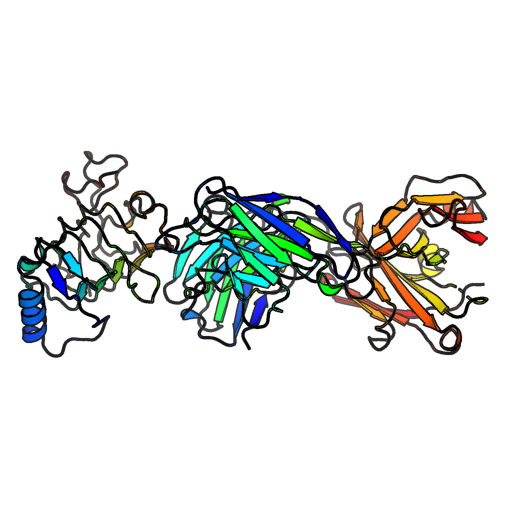 99 ? -2.36906 34.58241 -20.64651 1.000 25.35692 95 LEU L N 1
ATOM 3832 C CA . LEU C 3 99 ? -1.69468 35.86031 -20.88703 1.000 23.76257 95 LEU L CA 1
ATOM 3833 C C . LEU C 3 99 ? -1.62900 36.67893 -19.59924 1.000 28.70360 95 LEU L C 1
ATOM 3834 O O . LEU C 3 99 ? -2.58854 37.35360 -19.22930 1.000 30.08637 95 LEU L O 1
ATOM 3839 N N . ARG C 3 100 ? -0.48238 36.65490 -18.93422 1.000 26.68608 96 ARG L N 1
ATOM 3840 C CA . ARG C 3 100 ? -0.27063 37.50389 -17.76088 1.000 26.44170 96 ARG L CA 1
ATOM 3841 C C . ARG C 3 100 ? -0.24591 38.96808 -18.14723 1.000 24.54430 96 ARG L C 1
ATOM 3842 O O . ARG C 3 100 ? 0.45333 39.35989 -19.08712 1.000 26.04107 96 ARG L O 1
ATOM 3850 N N . THR C 3 101 ? -0.89813 39.81649 -17.33598 1.000 22.71694 97 THR L N 1
ATOM 3851 C CA . THR C 3 101 ? -0.81420 41.25849 -17.55374 1.000 23.57236 97 THR L CA 1
ATOM 3852 C C . THR C 3 101 ? -0.57783 41.95971 -16.22083 1.000 25.20725 97 THR L C 1
ATOM 3853 O O . THR C 3 101 ? -0.93456 41.43651 -15.16866 1.000 26.77720 97 THR L O 1
ATOM 3857 N N . PHE C 3 102 ? 0.05161 43.13089 -16.28309 1.000 27.56011 98 PHE L N 1
ATOM 3858 C CA . PHE C 3 102 ? 0.34489 43.95348 -15.11057 1.000 23.98538 98 PHE L CA 1
ATOM 3859 C C . PHE C 3 102 ? -0.39389 45.27183 -15.23519 1.000 25.35329 98 PHE L C 1
ATOM 3860 O O . PHE C 3 102 ? -0.63887 45.74537 -16.35548 1.000 27.82034 98 PHE L O 1
ATOM 3868 N N . GLY C 3 103 ? -0.69687 45.89198 -14.08856 1.000 22.81755 99 GLY L N 1
ATOM 3869 C CA . GLY C 3 103 ? -1.13846 47.28428 -14.09580 1.000 23.06780 99 GLY L CA 1
ATOM 3870 C C . GLY C 3 103 ? -0.00672 48.20185 -14.50160 1.000 24.67648 99 GLY L C 1
ATOM 3871 O O . GLY C 3 103 ? 1.15268 47.79910 -14.55170 1.000 26.51985 99 GLY L O 1
ATOM 3872 N N . GLY C 3 104 ? -0.34747 49.47311 -14.79181 1.000 29.86546 100 GLY L N 1
ATOM 3873 C CA . GLY C 3 104 ? 0.64093 50.48575 -15.17496 1.000 29.10871 100 GLY L CA 1
ATOM 3874 C C . GLY C 3 104 ? 1.52538 50.99628 -14.07205 1.000 29.87712 100 GLY L C 1
ATOM 3875 O O . GLY C 3 104 ? 2.50424 51.70816 -14.33599 1.000 29.15627 100 GLY L O 1
ATOM 3876 N N . GLY C 3 105 ? 1.20566 50.65598 -12.84298 1.000 28.28510 101 GLY L N 1
ATOM 3877 C CA . GLY C 3 105 ? 2.05144 51.03363 -11.73789 1.000 25.42280 101 GLY L CA 1
ATOM 3878 C C . GLY C 3 105 ? 1.45801 52.23041 -11.02185 1.000 27.87920 101 GLY L C 1
ATOM 3879 O O . GLY C 3 105 ? 0.78644 53.09042 -11.62975 1.000 30.67753 101 GLY L O 1
ATOM 3880 N N . THR C 3 106 ? 1.65678 52.25248 -9.70426 1.000 26.24067 102 THR L N 1
ATOM 3881 C CA . THR C 3 106 ? 1.34674 53.41467 -8.86391 1.000 29.19522 102 THR L CA 1
ATOM 3882 C C . THR C 3 106 ? 2.60726 53.81084 -8.11598 1.000 25.92727 102 THR L C 1
ATOM 3883 O O . THR C 3 106 ? 3.12930 53.01999 -7.31420 1.000 26.51176 102 THR L O 1
ATOM 3887 N N . LYS C 3 107 ? 3.02687 55.06230 -8.28770 1.000 24.87518 103 LYS L N 1
ATOM 3888 C CA . LYS C 3 107 ? 4.19979 55.58703 -7.61151 1.000 27.30785 103 LYS L CA 1
ATOM 3889 C C . LYS C 3 107 ? 3.78916 56.22453 -6.28395 1.000 27.85346 103 LYS L C 1
ATOM 3890 O O . LYS C 3 107 ? 3.00504 57.16684 -6.27199 1.000 27.18957 103 LYS L O 1
ATOM 3896 N N . LEU C 3 108 ? 4.37605 55.73793 -5.19147 1.000 25.64620 104 LEU L N 1
ATOM 3897 C CA . LEU C 3 108 ? 4.05660 56.20952 -3.84956 1.000 26.72400 104 LEU L CA 1
ATOM 3898 C C . LEU C 3 108 ? 5.21199 57.08706 -3.42911 1.000 28.34234 104 LEU L C 1
ATOM 3899 O O . LEU C 3 108 ? 6.36383 56.60824 -3.37333 1.000 27.94473 104 LEU L O 1
ATOM 3904 N N . GLU C 3 109 ? 4.91670 58.37982 -3.25206 1.000 25.21112 105 GLU L N 1
ATOM 3905 C CA . GLU C 3 109 ? 5.84777 59.36405 -2.74596 1.000 26.40466 105 GLU L CA 1
ATOM 3906 C C . GLU C 3 109 ? 5.55235 59.55195 -1.26914 1.000 25.12397 105 GLU L C 1
ATOM 3907 O O . GLU C 3 109 ? 4.39331 59.60344 -0.85761 1.000 25.60759 105 GLU L O 1
ATOM 3913 N N . ILE C 3 110 ? 6.59341 59.56772 -0.46499 1.000 22.09167 106 ILE L N 1
ATOM 3914 C CA . ILE C 3 110 ? 6.43490 59.76052 0.97634 1.000 25.10491 106 ILE L CA 1
ATOM 3915 C C . ILE C 3 110 ? 6.42261 61.25857 1.26102 1.000 30.60172 106 ILE L C 1
ATOM 3916 O O . ILE C 3 110 ? 7.36343 61.97300 0.90133 1.000 28.51964 106 ILE L O 1
ATOM 3921 N N . LYS C 3 111 ? 5.35044 61.74884 1.88545 1.000 26.16126 107 LYS L N 1
ATOM 3922 C CA . LYS C 3 111 ? 5.27328 63.18666 2.20952 1.000 26.68614 107 LYS L CA 1
ATOM 3923 C C . LYS C 3 111 ? 5.99075 63.39798 3.53921 1.000 29.84084 107 LYS L C 1
ATOM 3924 O O . LYS C 3 111 ? 5.55850 62.87798 4.56141 1.000 44.98000 107 LYS L O 1
ATOM 3930 N N . ARG C 3 112 ? 7.10776 64.08094 3.53223 1.000 36.60095 108 ARG L N 1
ATOM 3931 C CA . ARG C 3 112 ? 7.73474 64.54887 4.77213 1.000 27.22875 108 ARG L CA 1
ATOM 3932 C C . ARG C 3 112 ? 7.62103 66.05148 4.86391 1.000 31.98225 108 ARG L C 1
ATOM 3933 O O . ARG C 3 112 ? 7.11744 66.72748 3.96182 1.000 30.67964 108 ARG L O 1
ATOM 3941 N N . ALA C 3 113 ? 8.12329 66.59282 5.97104 1.000 30.42671 109 ALA L N 1
ATOM 3942 C CA . ALA C 3 113 ? 8.18984 68.03530 6.11244 1.000 25.21068 109 ALA L CA 1
ATOM 3943 C C . ALA C 3 113 ? 9.13206 68.65514 5.06332 1.000 27.66583 109 ALA L C 1
ATOM 3944 O O . ALA C 3 113 ? 10.15541 68.08191 4.67497 1.000 25.18295 109 ALA L O 1
ATOM 3946 N N . ASP C 3 114 ? 8.79444 69.86473 4.63346 1.000 28.51862 110 ASP L N 1
ATOM 3947 C CA . ASP C 3 114 ? 9.60460 70.49901 3.60333 1.000 29.34434 110 ASP L CA 1
ATOM 3948 C C . ASP C 3 114 ? 11.02043 70.70458 4.10699 1.000 30.62510 110 ASP L C 1
ATOM 3949 O O . ASP C 3 114 ? 11.23486 71.02667 5.28335 1.000 29.64706 110 ASP L O 1
ATOM 3954 N N . ALA C 3 115 ? 11.98574 70.59432 3.19455 1.000 24.35377 111 ALA L N 1
ATOM 3955 C CA . ALA C 3 115 ? 13.38179 70.79784 3.56373 1.000 28.67037 111 ALA L CA 1
ATOM 3956 C C . ALA C 3 115 ? 14.08584 71.52613 2.43986 1.000 26.22739 111 ALA L C 1
ATOM 3957 O O . ALA C 3 115 ? 13.93749 71.16629 1.26133 1.000 28.53027 111 ALA L O 1
ATOM 3959 N N . ALA C 3 116 ? 14.79781 72.60567 2.78834 1.000 29.26657 112 ALA L N 1
ATOM 3960 C CA . ALA C 3 116 ? 15.47510 73.37003 1.75030 1.000 28.83052 112 ALA L CA 1
ATOM 3961 C C . ALA C 3 116 ? 16.73219 72.61968 1.29172 1.000 26.96144 112 ALA L C 1
ATOM 3962 O O . ALA C 3 116 ? 17.34144 71.89885 2.09071 1.000 29.31817 112 ALA L O 1
ATOM 3964 N N . PRO C 3 117 ? 17.17027 72.81707 0.04735 1.000 28.99446 113 PRO L N 1
ATOM 3965 C CA . PRO C 3 117 ? 18.36214 72.09687 -0.43910 1.000 29.43514 113 PRO L CA 1
ATOM 3966 C C . PRO C 3 117 ? 19.62322 72.69359 0.15405 1.000 31.45164 113 PRO L C 1
ATOM 3967 O O . PRO C 3 117 ? 19.69036 73.89255 0.49233 1.000 31.93294 113 PRO L O 1
ATOM 3971 N N . THR C 3 118 ? 20.62980 71.82393 0.27588 1.000 27.60450 114 THR L N 1
ATOM 3972 C CA . THR C 3 118 ? 21.99623 72.22709 0.57040 1.000 29.07191 114 THR L CA 1
ATOM 3973 C C . THR C 3 118 ? 22.71248 72.39737 -0.76065 1.000 29.38250 114 THR L C 1
ATOM 3974 O O . THR C 3 118 ? 22.82952 71.44192 -1.52461 1.000 29.29532 114 THR L O 1
ATOM 3978 N N . VAL C 3 119 ? 23.11777 73.63195 -1.07882 1.000 28.98714 115 VAL L N 1
ATOM 3979 C CA . VAL C 3 119 ? 23.60087 73.94583 -2.42761 1.000 28.85002 115 VAL L CA 1
ATOM 3980 C C . VAL C 3 119 ? 25.11626 74.10752 -2.41197 1.000 27.80462 115 VAL L C 1
ATOM 3981 O O . VAL C 3 119 ? 25.66627 74.81108 -1.55390 1.000 30.29583 115 VAL L O 1
ATOM 3985 N N . SER C 3 120 ? 25.78252 73.54107 -3.41282 1.000 27.73643 116 SER L N 1
ATOM 3986 C CA . SER C 3 120 ? 27.23206 73.62112 -3.54016 1.000 29.28084 116 SER L CA 1
ATOM 3987 C C . SER C 3 120 ? 27.55790 73.82191 -5.00252 1.000 30.79254 116 SER L C 1
ATOM 3988 O O . SER C 3 120 ? 27.03517 73.07956 -5.83399 1.000 31.64642 116 SER L O 1
ATOM 3991 N N . ILE C 3 121 ? 28.44631 74.78409 -5.32163 1.000 29.78571 117 ILE L N 1
ATOM 3992 C CA . ILE C 3 121 ? 28.90367 75.00176 -6.69922 1.000 28.46564 117 ILE L CA 1
ATOM 3993 C C . ILE C 3 121 ? 30.37409 74.62585 -6.82862 1.000 31.10699 117 ILE L C 1
ATOM 3994 O O . ILE C 3 121 ? 31.15078 74.77426 -5.87912 1.000 30.96657 117 ILE L O 1
ATOM 3999 N N . PHE C 3 122 ? 30.77224 74.13702 -8.02404 1.000 26.91726 118 PHE L N 1
ATOM 4000 C CA . PHE C 3 122 ? 32.14284 73.65506 -8.23800 1.000 29.38630 118 PHE L CA 1
ATOM 4001 C C . PHE C 3 122 ? 32.66085 74.14854 -9.57821 1.000 30.53820 118 PHE L C 1
ATOM 4002 O O . PHE C 3 122 ? 31.98445 73.98407 -10.60951 1.000 32.36713 118 PHE L O 1
ATOM 4010 N N . PRO C 3 123 ? 33.86518 74.67811 -9.59961 1.000 31.89150 119 PRO L N 1
ATOM 4011 C CA . PRO C 3 123 ? 34.47417 75.16685 -10.85141 1.000 32.71760 119 PRO L CA 1
ATOM 4012 C C . PRO C 3 123 ? 34.93560 74.00976 -11.70701 1.000 32.26107 119 PRO L C 1
ATOM 4013 O O . PRO C 3 123 ? 35.05362 72.87917 -11.22508 1.000 31.85635 119 PRO L O 1
ATOM 4017 N N . PRO C 3 124 ? 35.21929 74.25322 -12.97476 1.000 33.51663 120 PRO L N 1
ATOM 4018 C CA . PRO C 3 124 ? 35.84485 73.19913 -13.78989 1.000 35.83278 120 PRO L CA 1
ATOM 4019 C C . PRO C 3 124 ? 37.15911 72.79812 -13.16032 1.000 36.34517 120 PRO L C 1
ATOM 4020 O O . PRO C 3 124 ? 37.88855 73.64300 -12.62760 1.000 36.49981 120 PRO L O 1
ATOM 4024 N N . SER C 3 125 ? 37.46086 71.50999 -13.23640 1.000 32.23808 121 SER L N 1
ATOM 4025 C CA . SER C 3 125 ? 38.72310 71.00377 -12.71844 1.000 35.34226 121 SER L CA 1
ATOM 4026 C C . SER C 3 125 ? 39.87174 71.41082 -13.64024 1.000 36.33981 121 SER L C 1
ATOM 4027 O O . SER C 3 125 ? 39.68853 71.64945 -14.84526 1.000 33.04484 121 SER L O 1
ATOM 4030 N N . SER C 3 126 ? 41.07600 71.50110 -13.07124 1.000 32.39753 122 SER L N 1
ATOM 4031 C CA . SER C 3 126 ? 42.23045 71.75588 -13.92813 1.000 35.27712 122 SER L CA 1
ATOM 4032 C C . SER C 3 126 ? 42.40683 70.64146 -14.96265 1.000 35.18172 122 SER L C 1
ATOM 4033 O O . SER C 3 126 ? 42.80810 70.91343 -16.10103 1.000 34.72456 122 SER L O 1
ATOM 4036 N N . GLU C 3 127 ? 42.06866 69.39599 -14.60646 1.000 31.32725 123 GLU L N 1
ATOM 4037 C CA . GLU C 3 127 ? 42.18634 68.30511 -15.57516 1.000 34.11365 123 GLU L CA 1
ATOM 4038 C C . GLU C 3 127 ? 41.25631 68.51142 -16.77268 1.000 34.06907 123 GLU L C 1
ATOM 4039 O O . GLU C 3 127 ? 41.65703 68.28639 -17.92839 1.000 33.59615 123 GLU L O 1
ATOM 4045 N N . GLN C 3 128 ? 40.00713 68.90059 -16.52487 1.000 31.52932 124 GLN L N 1
ATOM 4046 C CA . GLN C 3 128 ? 39.08655 69.08082 -17.64385 1.000 31.35465 124 GLN L CA 1
ATOM 4047 C C . GLN C 3 128 ? 39.49786 70.26099 -18.51194 1.000 32.12097 124 GLN L C 1
ATOM 4048 O O . GLN C 3 128 ? 39.43233 70.18461 -19.74769 1.000 31.37127 124 GLN L O 1
ATOM 4054 N N . LEU C 3 129 ? 39.89888 71.36516 -17.87613 1.000 29.84067 125 LEU L N 1
ATOM 4055 C CA . LEU C 3 129 ? 40.33670 72.54401 -18.60459 1.000 30.88921 125 LEU L CA 1
ATOM 4056 C C . LEU C 3 129 ? 41.51841 72.20806 -19.49816 1.000 33.01740 125 LEU L C 1
ATOM 4057 O O . LEU C 3 129 ? 41.57451 72.62444 -20.66376 1.000 32.68476 125 LEU L O 1
ATOM 4062 N N . THR C 3 130 ? 42.46431 71.42914 -18.97097 1.000 34.36496 126 THR L N 1
ATOM 4063 C CA . THR C 3 130 ? 43.58624 70.92924 -19.77370 1.000 33.92986 126 THR L CA 1
ATOM 4064 C C . THR C 3 130 ? 43.13869 70.20219 -21.05500 1.000 35.20324 126 THR L C 1
ATOM 4065 O O . THR C 3 130 ? 43.82701 70.28795 -22.07980 1.000 31.87158 126 THR L O 1
ATOM 4069 N N . SER C 3 131 ? 42.02118 69.47523 -21.00658 1.000 28.48937 127 SER L N 1
ATOM 4070 C CA . SER C 3 131 ? 41.48692 68.76002 -22.16917 1.000 31.84074 127 SER L CA 1
ATOM 4071 C C . SER C 3 131 ? 40.67114 69.65402 -23.10979 1.000 32.14556 127 SER L C 1
ATOM 4072 O O . SER C 3 131 ? 40.31731 69.18728 -24.21444 1.000 34.53780 127 SER L O 1
ATOM 4075 N N . GLY C 3 132 ? 40.39687 70.89692 -22.71621 1.000 35.84703 128 GLY L N 1
ATOM 4076 C CA . GLY C 3 132 ? 39.69771 71.86201 -23.54555 1.000 42.26377 128 GLY L CA 1
ATOM 4077 C C . GLY C 3 132 ? 38.24840 72.08146 -23.15830 1.000 36.70815 128 GLY L C 1
ATOM 4078 O O . GLY C 3 132 ? 37.54716 72.84393 -23.82638 1.000 36.66988 128 GLY L O 1
ATOM 4079 N N . GLY C 3 133 ? 37.75700 71.40466 -22.12506 1.000 34.58265 129 GLY L N 1
ATOM 4080 C CA . GLY C 3 133 ? 36.36803 71.50232 -21.74235 1.000 36.96961 129 GLY L CA 1
ATOM 4081 C C . GLY C 3 133 ? 36.23740 72.24069 -20.42311 1.000 32.91115 129 GLY L C 1
ATOM 4082 O O . GLY C 3 133 ? 37.21260 72.46374 -19.70831 1.000 34.52766 129 GLY L O 1
ATOM 4083 N N . ALA C 3 134 ? 34.98169 72.55044 -20.05375 1.000 31.32234 130 ALA L N 1
ATOM 4084 C CA . ALA C 3 134 ? 34.73953 73.29787 -18.83402 1.000 28.62866 130 ALA L CA 1
ATOM 4085 C C . ALA C 3 134 ? 33.30781 73.01683 -18.38093 1.000 39.97749 130 ALA L C 1
ATOM 4086 O O . ALA C 3 134 ? 32.36805 73.63083 -18.89346 1.000 40.02221 130 ALA L O 1
ATOM 4088 N N . SER C 3 135 ? 33.15603 72.10647 -17.42182 1.000 27.84634 131 SER L N 1
ATOM 4089 C CA . SER C 3 135 ? 31.84763 71.83540 -16.81700 1.000 27.46856 131 SER L CA 1
ATOM 4090 C C . SER C 3 135 ? 31.77794 72.52035 -15.46187 1.000 28.45551 131 SER L C 1
ATOM 4091 O O . SER C 3 135 ? 32.70444 72.37483 -14.65889 1.000 34.79022 131 SER L O 1
ATOM 4094 N N . VAL C 3 136 ? 30.69261 73.28357 -15.20196 1.000 28.28889 132 VAL L N 1
ATOM 4095 C CA . VAL C 3 136 ? 30.41681 73.86815 -13.88240 1.000 29.38996 132 VAL L CA 1
ATOM 4096 C C . VAL C 3 136 ? 29.28504 73.05784 -13.26814 1.000 27.10743 132 VAL L C 1
ATOM 4097 O O . VAL C 3 136 ? 28.29934 72.74126 -13.95535 1.000 25.98381 132 VAL L O 1
ATOM 4101 N N . VAL C 3 137 ? 29.45694 72.64153 -12.02415 1.000 27.66772 133 VAL L N 1
ATOM 4102 C CA . VAL C 3 137 ? 28.51574 71.70836 -11.39997 1.000 25.45879 133 VAL L CA 1
ATOM 4103 C C . VAL C 3 137 ? 27.90790 72.35937 -10.14725 1.000 29.54786 133 VAL L C 1
ATOM 4104 O O . VAL C 3 137 ? 28.61071 72.95065 -9.31231 1.000 30.36879 133 VAL L O 1
ATOM 4108 N N . CYS C 3 138 ? 26.60783 72.16291 -9.97604 1.000 28.65686 134 CYS L N 1
ATOM 4109 C CA . CYS C 3 138 ? 25.89529 72.61463 -8.78812 1.000 26.00595 134 CYS L CA 1
ATOM 4110 C C . CYS C 3 138 ? 25.17404 71.40616 -8.19016 1.000 30.06269 134 CYS L C 1
ATOM 4111 O O . CYS C 3 138 ? 24.37906 70.78546 -8.89635 1.000 28.54318 134 CYS L O 1
ATOM 4114 N N . PHE C 3 139 ? 25.42535 71.08380 -6.90277 1.000 26.19832 135 PHE L N 1
ATOM 4115 C CA . PHE C 3 139 ? 24.64601 70.05007 -6.22753 1.000 23.90994 135 PHE L CA 1
ATOM 4116 C C . PHE C 3 139 ? 23.59696 70.72111 -5.35862 1.000 25.68114 135 PHE L C 1
ATOM 4117 O O . PHE C 3 139 ? 23.88686 71.72870 -4.69331 1.000 27.90071 135 PHE L O 1
ATOM 4125 N N . LEU C 3 140 ? 22.37351 70.17551 -5.38105 1.000 26.66112 136 LEU L N 1
ATOM 4126 C CA . LEU C 3 140 ? 21.25352 70.70347 -4.58035 1.000 28.11244 136 LEU L CA 1
ATOM 4127 C C . LEU C 3 140 ? 20.79918 69.46399 -3.81428 1.000 28.71107 136 LEU L C 1
ATOM 4128 O O . LEU C 3 140 ? 20.12437 68.60719 -4.38313 1.000 28.29032 136 LEU L O 1
ATOM 4133 N N . ASN C 3 141 ? 21.23991 69.30916 -2.58621 1.000 24.79312 137 ASN L N 1
ATOM 4134 C CA . ASN C 3 141 ? 21.08520 68.00961 -1.90618 1.000 23.20078 137 ASN L CA 1
ATOM 4135 C C . ASN C 3 141 ? 20.04904 68.02650 -0.78036 1.000 28.23089 137 ASN L C 1
ATOM 4136 O O . ASN C 3 141 ? 19.89367 69.02722 -0.04833 1.000 29.35322 137 ASN L O 1
ATOM 4141 N N . ASN C 3 142 ? 19.37683 66.87390 -0.63469 1.000 26.10341 138 ASN L N 1
ATOM 4142 C CA . ASN C 3 142 ? 18.47250 66.55278 0.49119 1.000 29.56315 138 ASN L CA 1
ATOM 4143 C C . ASN C 3 142 ? 17.35935 67.57337 0.71404 1.000 28.67600 138 ASN L C 1
ATOM 4144 O O . ASN C 3 142 ? 17.18822 68.11729 1.81039 1.000 29.85228 138 ASN L O 1
ATOM 4149 N N . PHE C 3 143 ? 16.53070 67.76939 -0.31305 1.000 26.05522 139 PHE L N 1
ATOM 4150 C CA . PHE C 3 143 ? 15.40515 68.67990 -0.20051 1.000 26.26693 139 PHE L CA 1
ATOM 4151 C C . PHE C 3 143 ? 14.08938 67.94699 -0.41737 1.000 25.08143 139 PHE L C 1
ATOM 4152 O O . PHE C 3 143 ? 14.04531 66.82488 -0.92025 1.000 28.53975 139 PHE L O 1
ATOM 4160 N N . TYR C 3 144 ? 13.00443 68.61990 -0.03876 1.000 24.83874 140 TYR L N 1
ATOM 4161 C CA . TYR C 3 144 ? 11.65308 68.10817 -0.19916 1.000 25.46481 140 TYR L CA 1
ATOM 4162 C C . TYR C 3 144 ? 10.71934 69.32320 -0.16259 1.000 26.71708 140 TYR L C 1
ATOM 4163 O O . TYR C 3 144 ? 10.84249 70.18058 0.72408 1.000 26.69537 140 TYR L O 1
ATOM 4172 N N . PRO C 3 145 ? 9.72990 69.42434 -1.06637 1.000 27.55530 141 PRO L N 1
ATOM 4173 C CA . PRO C 3 145 ? 9.36625 68.50956 -2.15699 1.000 25.04450 141 PRO L CA 1
ATOM 4174 C C . PRO C 3 145 ? 10.32513 68.54064 -3.33289 1.000 26.35359 141 PRO L C 1
ATOM 4175 O O . PRO C 3 145 ? 11.29505 69.32092 -3.33434 1.000 27.57150 141 PRO L O 1
ATOM 4179 N N . LYS C 3 146 ? 10.02772 67.71775 -4.36428 1.000 27.12900 142 LYS L N 1
ATOM 4180 C CA . LYS C 3 146 ? 10.95709 67.48894 -5.48292 1.000 26.17554 142 LYS L CA 1
ATOM 4181 C C . LYS C 3 146 ? 11.03715 68.70246 -6.41423 1.000 26.90105 142 LYS L C 1
ATOM 4182 O O . LYS C 3 146 ? 12.08753 68.97415 -7.01953 1.000 29.70373 142 LYS L O 1
ATOM 4188 N N . ASP C 3 147 ? 9.95808 69.46639 -6.49804 1.000 32.13612 143 ASP L N 1
ATOM 4189 C CA . ASP C 3 147 ? 9.90597 70.61688 -7.40754 1.000 35.59779 143 ASP L CA 1
ATOM 4190 C C . ASP C 3 147 ? 10.96875 71.65360 -7.04756 1.000 33.09268 143 ASP L C 1
ATOM 4191 O O . ASP C 3 147 ? 11.09156 72.05986 -5.89248 1.000 30.70982 143 ASP L O 1
ATOM 4196 N N . ILE C 3 148 ? 11.76214 72.07421 -8.02971 1.000 30.39344 144 ILE L N 1
ATOM 4197 C CA . ILE C 3 148 ? 12.83671 73.01491 -7.75331 1.000 29.88972 144 ILE L CA 1
ATOM 4198 C C . ILE C 3 148 ? 13.22738 73.68063 -9.05620 1.000 36.47162 144 ILE L C 1
ATOM 4199 O O . ILE C 3 148 ? 12.98197 73.14231 -10.14816 1.000 31.90606 144 ILE L O 1
ATOM 4204 N N . ASN C 3 149 ? 13.73936 74.91102 -8.95001 1.000 32.50678 145 ASN L N 1
ATOM 4205 C CA . ASN C 3 149 ? 14.21871 75.65043 -10.11785 1.000 30.47712 145 ASN L CA 1
ATOM 4206 C C . ASN C 3 149 ? 15.69972 75.94735 -9.90955 1.000 35.86116 145 ASN L C 1
ATOM 4207 O O . ASN C 3 149 ? 16.10058 76.38288 -8.82056 1.000 33.46575 145 ASN L O 1
ATOM 4212 N N . VAL C 3 150 ? 16.51982 75.71979 -10.93717 1.000 30.00012 146 VAL L N 1
ATOM 4213 C CA . VAL C 3 150 ? 17.92444 76.10287 -10.87890 1.000 29.90917 146 VAL L CA 1
ATOM 4214 C C . VAL C 3 150 ? 18.16179 77.06163 -12.01968 1.000 38.67405 146 VAL L C 1
ATOM 4215 O O . VAL C 3 150 ? 17.68359 76.83027 -13.14116 1.000 38.74165 146 VAL L O 1
ATOM 4219 N N . LYS C 3 151 ? 18.88024 78.13511 -11.73384 1.000 35.09947 147 LYS L N 1
ATOM 4220 C CA . LYS C 3 151 ? 19.24947 79.12791 -12.73393 1.000 34.43019 147 LYS L CA 1
ATOM 4221 C C . LYS C 3 151 ? 20.75396 79.30117 -12.68313 1.000 37.03543 147 LYS L C 1
ATOM 4222 O O . LYS C 3 151 ? 21.33537 79.42640 -11.60264 1.000 40.90328 147 LYS L O 1
ATOM 4228 N N . TRP C 3 152 ? 21.38635 79.30014 -13.85150 1.000 37.15441 148 TRP L N 1
ATOM 4229 C CA . TRP C 3 152 ? 22.80685 79.56742 -13.97530 1.000 34.12883 148 TRP L CA 1
ATOM 4230 C C . TRP C 3 152 ? 22.98088 81.01742 -14.42662 1.000 39.52136 148 TRP L C 1
ATOM 4231 O O . TRP C 3 152 ? 22.28553 81.47142 -15.34287 1.000 43.73621 148 TRP L O 1
ATOM 4242 N N . LYS C 3 153 ? 23.87793 81.75632 -13.77530 1.000 41.48044 149 LYS L N 1
ATOM 4243 C CA . LYS C 3 153 ? 24.17133 83.13218 -14.17987 1.000 41.53084 149 LYS L CA 1
ATOM 4244 C C . LYS C 3 153 ? 25.65438 83.21463 -14.46700 1.000 41.25795 149 LYS L C 1
ATOM 4245 O O . LYS C 3 153 ? 26.47364 82.68817 -13.69667 1.000 43.94804 149 LYS L O 1
ATOM 4251 N N . ILE C 3 154 ? 26.00121 83.81766 -15.59339 1.000 39.16825 150 ILE L N 1
ATOM 4252 C CA . ILE C 3 154 ? 27.38930 84.02118 -15.95032 1.000 38.90854 150 ILE L CA 1
ATOM 4253 C C . ILE C 3 154 ? 27.57294 85.52670 -16.07345 1.000 50.17957 150 ILE L C 1
ATOM 4254 O O . ILE C 3 154 ? 26.93980 86.16176 -16.92732 1.000 49.57426 150 ILE L O 1
ATOM 4259 N N . ASP C 3 155 ? 28.37242 86.10697 -15.16968 1.000 44.63739 151 ASP L N 1
ATOM 4260 C CA . ASP C 3 155 ? 28.55490 87.56918 -15.09449 1.000 47.35081 151 ASP L CA 1
ATOM 4261 C C . ASP C 3 155 ? 27.20632 88.28373 -14.92695 1.000 57.40796 151 ASP L C 1
ATOM 4262 O O . ASP C 3 155 ? 26.93719 89.28853 -15.57995 1.000 62.86956 151 ASP L O 1
ATOM 4267 N N . GLY C 3 156 ? 26.33323 87.72273 -14.08408 1.000 56.61555 152 GLY L N 1
ATOM 4268 C CA . GLY C 3 156 ? 24.99456 88.22261 -13.89616 1.000 59.67819 152 GLY L CA 1
ATOM 4269 C C . GLY C 3 156 ? 23.97322 87.89119 -14.97228 1.000 61.33672 152 GLY L C 1
ATOM 4270 O O . GLY C 3 156 ? 22.80040 88.24530 -14.80717 1.000 64.41803 152 GLY L O 1
ATOM 4271 N N . SER C 3 157 ? 24.35354 87.25183 -16.07773 1.000 58.38448 153 SER L N 1
ATOM 4272 C CA . SER C 3 157 ? 23.40502 87.00264 -17.16007 1.000 56.34252 153 SER L CA 1
ATOM 4273 C C . SER C 3 157 ? 22.99961 85.52675 -17.20322 1.000 61.37508 153 SER L C 1
ATOM 4274 O O . SER C 3 157 ? 23.83768 84.63083 -17.10389 1.000 50.20019 153 SER L O 1
ATOM 4277 N N . GLU C 3 158 ? 21.71274 85.27344 -17.37993 1.000 54.84500 154 GLU L N 1
ATOM 4278 C CA . GLU C 3 158 ? 21.24943 83.90591 -17.30935 1.000 53.98230 154 GLU L CA 1
ATOM 4279 C C . GLU C 3 158 ? 21.69156 83.08384 -18.51692 1.000 61.47878 154 GLU L C 1
ATOM 4280 O O . GLU C 3 158 ? 21.67078 83.55306 -19.65561 1.000 57.87538 154 GLU L O 1
ATOM 4286 N N . ARG C 3 159 ? 22.06422 81.83057 -18.26449 1.000 51.15296 155 ARG L N 1
ATOM 4287 C CA . ARG C 3 159 ? 22.41644 80.88975 -19.31437 1.000 47.87274 155 ARG L CA 1
ATOM 4288 C C . ARG C 3 159 ? 21.49533 79.68460 -19.25698 1.000 54.10556 155 ARG L C 1
ATOM 4289 O O . ARG C 3 159 ? 21.45894 78.99274 -18.24143 1.000 46.96590 155 ARG L O 1
ATOM 4297 N N . GLN C 3 160 ? 20.78035 79.40747 -20.34639 1.000 58.72943 156 GLN L N 1
ATOM 4298 C CA . GLN C 3 160 ? 19.91610 78.22811 -20.40487 1.000 64.97911 156 GLN L CA 1
ATOM 4299 C C . GLN C 3 160 ? 20.48012 77.08052 -21.23012 1.000 61.83781 156 GLN L C 1
ATOM 4300 O O . GLN C 3 160 ? 20.22489 75.91790 -20.90823 1.000 65.77874 156 GLN L O 1
ATOM 4306 N N . ASN C 3 161 ? 21.27219 77.37227 -22.25331 1.000 59.23814 157 ASN L N 1
ATOM 4307 C CA . ASN C 3 161 ? 21.77913 76.32981 -23.12824 1.000 65.40961 157 ASN L CA 1
ATOM 4308 C C . ASN C 3 161 ? 22.94003 75.57615 -22.49416 1.000 54.67572 157 ASN L C 1
ATOM 4309 O O . ASN C 3 161 ? 23.81081 76.16628 -21.84795 1.000 50.93801 157 ASN L O 1
ATOM 4314 N N . GLY C 3 162 ? 22.94874 74.26091 -22.68360 1.000 48.02341 158 GLY L N 1
ATOM 4315 C CA . GLY C 3 162 ? 24.07979 73.47622 -22.24424 1.000 45.62407 158 GLY L CA 1
ATOM 4316 C C . GLY C 3 162 ? 24.01951 73.03978 -20.80257 1.000 45.24664 158 GLY L C 1
ATOM 4317 O O . GLY C 3 162 ? 25.06151 72.75250 -20.21152 1.000 38.54709 158 GLY L O 1
ATOM 4318 N N . VAL C 3 163 ? 22.82709 72.97994 -20.22150 1.000 38.39609 159 VAL L N 1
ATOM 4319 C CA . VAL C 3 163 ? 22.62448 72.59465 -18.83529 1.000 34.42109 159 VAL L CA 1
ATOM 4320 C C . VAL C 3 163 ? 21.96285 71.21675 -18.82768 1.000 40.49627 159 VAL L C 1
ATOM 4321 O O . VAL C 3 163 ? 20.97437 70.99643 -19.52876 1.000 45.07535 159 VAL L O 1
ATOM 4325 N N . LEU C 3 164 ? 22.50359 70.29787 -18.04330 1.000 41.28809 160 LEU L N 1
ATOM 4326 C CA . LEU C 3 164 ? 21.94329 68.95706 -17.89858 1.000 40.20428 160 LEU L CA 1
ATOM 4327 C C . LEU C 3 164 ? 21.58459 68.76855 -16.43280 1.000 32.53393 160 LEU L C 1
ATOM 4328 O O . LEU C 3 164 ? 22.40319 69.08351 -15.56184 1.000 36.49076 160 LEU L O 1
ATOM 4333 N N . ASN C 3 165 ? 20.36237 68.30814 -16.13164 1.000 35.02781 161 ASN L N 1
ATOM 4334 C CA . ASN C 3 165 ? 19.95772 68.11599 -14.74043 1.000 34.63459 161 ASN L CA 1
ATOM 4335 C C . ASN C 3 165 ? 19.60257 66.65438 -14.48301 1.000 33.05591 161 ASN L C 1
ATOM 4336 O O . ASN C 3 165 ? 19.07590 65.97119 -15.36664 1.000 37.13402 161 ASN L O 1
ATOM 4341 N N . SER C 3 166 ? 19.93295 66.17472 -13.28095 1.000 27.98586 162 SER L N 1
ATOM 4342 C CA . SER C 3 166 ? 19.66206 64.79088 -12.90685 1.000 30.89220 162 SER L CA 1
ATOM 4343 C C . SER C 3 166 ? 19.15846 64.77319 -11.47889 1.000 27.11512 162 SER L C 1
ATOM 4344 O O . SER C 3 166 ? 19.78257 65.40623 -10.62878 1.000 25.99562 162 SER L O 1
ATOM 4347 N N . TRP C 3 167 ? 18.05194 64.07187 -11.22366 1.000 30.49004 163 TRP L N 1
ATOM 4348 C CA . TRP C 3 167 ? 17.52220 63.93212 -9.85533 1.000 29.49440 163 TRP L CA 1
ATOM 4349 C C . TRP C 3 167 ? 17.74863 62.51058 -9.35035 1.000 26.98018 163 TRP L C 1
ATOM 4350 O O . TRP C 3 167 ? 17.56181 61.55091 -10.08270 1.000 30.99510 163 TRP L O 1
ATOM 4361 N N . THR C 3 168 ? 18.06351 62.37458 -8.06681 1.000 25.73759 164 THR L N 1
ATOM 4362 C CA . THR C 3 168 ? 17.92561 61.04111 -7.44964 1.000 26.86636 164 THR L CA 1
ATOM 4363 C C . THR C 3 168 ? 16.46344 60.67716 -7.24752 1.000 30.55174 164 THR L C 1
ATOM 4364 O O . THR C 3 168 ? 15.57467 61.53112 -7.23109 1.000 28.40514 164 THR L O 1
ATOM 4368 N N . ASP C 3 169 ? 16.21556 59.36955 -7.10348 1.000 26.63964 165 ASP L N 1
ATOM 4369 C CA . ASP C 3 169 ? 14.91992 58.92652 -6.62416 1.000 26.01604 165 ASP L CA 1
ATOM 4370 C C . ASP C 3 169 ? 14.76029 59.30096 -5.14720 1.000 29.36194 165 ASP L C 1
ATOM 4371 O O . ASP C 3 169 ? 15.72702 59.58862 -4.44642 1.000 30.55844 165 ASP L O 1
ATOM 4376 N N . GLN C 3 170 ? 13.51804 59.29506 -4.67484 1.000 26.02651 166 GLN L N 1
ATOM 4377 C CA . GLN C 3 170 ? 13.29949 59.62351 -3.27537 1.000 22.72049 166 GLN L CA 1
ATOM 4378 C C . GLN C 3 170 ? 14.07289 58.68031 -2.38626 1.000 28.30588 166 GLN L C 1
ATOM 4379 O O . GLN C 3 170 ? 13.95741 57.45266 -2.52381 1.000 27.46660 166 GLN L O 1
ATOM 4385 N N . ASP C 3 171 ? 14.79740 59.24208 -1.41832 1.000 23.46473 167 ASP L N 1
ATOM 4386 C CA . ASP C 3 171 ? 15.58899 58.41329 -0.51612 1.000 31.70245 167 ASP L CA 1
ATOM 4387 C C . ASP C 3 171 ? 14.72108 57.55269 0.41577 1.000 31.20102 167 ASP L C 1
ATOM 4388 O O . ASP C 3 171 ? 13.70655 57.99903 0.98399 1.000 27.93655 167 ASP L O 1
ATOM 4393 N N . SER C 3 172 ? 15.09331 56.26830 0.53027 1.000 28.32125 168 SER L N 1
ATOM 4394 C CA . SER C 3 172 ? 14.27292 55.35121 1.31009 1.000 28.81141 168 SER L CA 1
ATOM 4395 C C . SER C 3 172 ? 14.41121 55.55310 2.81700 1.000 30.66408 168 SER L C 1
ATOM 4396 O O . SER C 3 172 ? 13.64347 54.94475 3.57176 1.000 31.69821 168 SER L O 1
ATOM 4399 N N . LYS C 3 173 ? 15.40659 56.31105 3.26507 1.000 32.15834 169 LYS L N 1
ATOM 4400 C CA . LYS C 3 173 ? 15.57568 56.55439 4.69638 1.000 29.46343 169 LYS L CA 1
ATOM 4401 C C . LYS C 3 173 ? 15.07708 57.94774 5.11770 1.000 28.05205 169 LYS L C 1
ATOM 4402 O O . LYS C 3 173 ? 14.32766 58.04501 6.09621 1.000 32.14781 169 LYS L O 1
ATOM 4408 N N . ASP C 3 174 ? 15.43236 59.00844 4.40150 1.000 28.91163 170 ASP L N 1
ATOM 4409 C CA . ASP C 3 174 ? 15.06241 60.36704 4.85305 1.000 27.89799 170 ASP L CA 1
ATOM 4410 C C . ASP C 3 174 ? 14.01342 61.02169 3.95189 1.000 25.49751 170 ASP L C 1
ATOM 4411 O O . ASP C 3 174 ? 13.56563 62.15152 4.23628 1.000 29.44218 170 ASP L O 1
ATOM 4416 N N . SER C 3 175 ? 13.56817 60.32228 2.90172 1.000 23.49163 171 SER L N 1
ATOM 4417 C CA . SER C 3 175 ? 12.43384 60.76935 2.07193 1.000 25.12977 171 SER L CA 1
ATOM 4418 C C . SER C 3 175 ? 12.72956 62.09334 1.36630 1.000 26.50023 171 SER L C 1
ATOM 4419 O O . SER C 3 175 ? 11.80984 62.82874 0.99561 1.000 25.03820 171 SER L O 1
ATOM 4422 N N . THR C 3 176 ? 14.01179 62.38819 1.13769 1.000 23.01841 172 THR L N 1
ATOM 4423 C CA . THR C 3 176 ? 14.35527 63.58912 0.40070 1.000 23.32359 172 THR L CA 1
ATOM 4424 C C . THR C 3 176 ? 14.80861 63.23670 -1.00105 1.000 26.69708 172 THR L C 1
ATOM 4425 O O . THR C 3 176 ? 14.96498 62.07202 -1.38581 1.000 24.93863 172 THR L O 1
ATOM 4429 N N . TYR C 3 177 ? 15.00808 64.30035 -1.76864 1.000 24.98412 173 TYR L N 1
ATOM 4430 C CA . TYR C 3 177 ? 15.54334 64.23985 -3.11945 1.000 25.08192 173 TYR L CA 1
ATOM 4431 C C . TYR C 3 177 ? 16.86346 65.00849 -3.16746 1.000 26.10661 173 TYR L C 1
ATOM 4432 O O . TYR C 3 177 ? 17.11967 65.91996 -2.34733 1.000 26.21338 173 TYR L O 1
ATOM 4441 N N . SER C 3 178 ? 17.68065 64.68746 -4.18683 1.000 25.58159 174 SER L N 1
ATOM 4442 C CA . SER C 3 178 ? 18.85385 65.49020 -4.47914 1.000 25.31462 174 SER L CA 1
ATOM 4443 C C . SER C 3 178 ? 18.92211 65.69698 -5.97950 1.000 26.07721 174 SER L C 1
ATOM 4444 O O . SER C 3 178 ? 18.30359 64.96275 -6.75543 1.000 25.90238 174 SER L O 1
ATOM 4447 N N . MET C 3 179 ? 19.64316 66.73535 -6.39750 1.000 25.61274 175 MET L N 1
ATOM 4448 C CA . MET C 3 179 ? 19.66360 66.98324 -7.83049 1.000 26.05719 175 MET L CA 1
ATOM 4449 C C . MET C 3 179 ? 21.05763 67.52379 -8.17377 1.000 25.66303 175 MET L C 1
ATOM 4450 O O . MET C 3 179 ? 21.70249 68.16838 -7.34659 1.000 28.56234 175 MET L O 1
ATOM 4455 N N . SER C 3 180 ? 21.55040 67.23808 -9.38134 1.000 26.33208 176 SER L N 1
ATOM 4456 C CA . SER C 3 180 ? 22.77253 67.88471 -9.88483 1.000 25.07040 176 SER L CA 1
ATOM 4457 C C . SER C 3 180 ? 22.41696 68.67448 -11.12853 1.000 28.24910 176 SER L C 1
ATOM 4458 O O . SER C 3 180 ? 21.62368 68.20722 -11.95073 1.000 28.66225 176 SER L O 1
ATOM 4461 N N . SER C 3 181 ? 23.03371 69.85560 -11.28324 1.000 28.15807 177 SER L N 1
ATOM 4462 C CA . SER C 3 181 ? 22.91362 70.64867 -12.49307 1.000 31.88677 177 SER L CA 1
ATOM 4463 C C . SER C 3 181 ? 24.31353 70.87317 -13.03732 1.000 28.11275 177 SER L C 1
ATOM 4464 O O . SER C 3 181 ? 25.19096 71.31438 -12.30836 1.000 30.73748 177 SER L O 1
ATOM 4467 N N . THR C 3 182 ? 24.53000 70.57193 -14.30171 1.000 29.42530 178 THR L N 1
ATOM 4468 C CA . THR C 3 182 ? 25.87132 70.66134 -14.87129 1.000 30.51215 178 THR L CA 1
ATOM 4469 C C . THR C 3 182 ? 25.77105 71.54938 -16.09151 1.000 31.37796 178 THR L C 1
ATOM 4470 O O . THR C 3 182 ? 25.04635 71.22572 -17.03834 1.000 33.09057 178 THR L O 1
ATOM 4474 N N . LEU C 3 183 ? 26.52872 72.61968 -16.06216 1.000 29.56116 179 LEU L N 1
ATOM 4475 C CA . LEU C 3 183 ? 26.66703 73.55741 -17.17612 1.000 30.30580 179 LEU L CA 1
ATOM 4476 C C . LEU C 3 183 ? 27.96906 73.26504 -17.91602 1.000 31.57057 179 LEU L C 1
ATOM 4477 O O . LEU C 3 183 ? 29.05239 73.40001 -17.34437 1.000 35.64089 179 LEU L O 1
ATOM 4482 N N . THR C 3 184 ? 27.88366 72.87302 -19.17643 1.000 34.79603 180 THR L N 1
ATOM 4483 C CA . THR C 3 184 ? 29.10690 72.53761 -19.89600 1.000 37.20953 180 THR L CA 1
ATOM 4484 C C . THR C 3 184 ? 29.41066 73.59791 -20.95004 1.000 45.76116 180 THR L C 1
ATOM 4485 O O . THR C 3 184 ? 28.55241 73.95014 -21.76122 1.000 45.69623 180 THR L O 1
ATOM 4489 N N . LEU C 3 185 ? 30.63928 74.08862 -20.91327 1.000 43.45660 181 LEU L N 1
ATOM 4490 C CA . LEU C 3 185 ? 31.14450 75.13075 -21.78136 1.000 42.32431 181 LEU L CA 1
ATOM 4491 C C . LEU C 3 185 ? 32.44996 74.63226 -22.37732 1.000 42.72579 181 LEU L C 1
ATOM 4492 O O . LEU C 3 185 ? 33.00027 73.60579 -21.96370 1.000 45.93790 181 LEU L O 1
ATOM 4497 N N . THR C 3 186 ? 32.93053 75.33384 -23.39224 1.000 47.95669 182 THR L N 1
ATOM 4498 C CA . THR C 3 186 ? 34.28920 75.11438 -23.84879 1.000 48.34172 182 THR L CA 1
ATOM 4499 C C . THR C 3 186 ? 35.23234 75.89696 -22.95930 1.000 45.95543 182 THR L C 1
ATOM 4500 O O . THR C 3 186 ? 34.82225 76.83086 -22.28504 1.000 46.52377 182 THR L O 1
ATOM 4504 N N . LYS C 3 187 ? 36.49679 75.46922 -22.91378 1.000 47.47765 183 LYS L N 1
ATOM 4505 C CA . LYS C 3 187 ? 37.45406 76.21778 -22.11150 1.000 46.60953 183 LYS L CA 1
ATOM 4506 C C . LYS C 3 187 ? 37.47779 77.68611 -22.54022 1.000 50.11511 183 LYS L C 1
ATOM 4507 O O . LYS C 3 187 ? 37.39655 78.59389 -21.69415 1.000 47.69481 183 LYS L O 1
ATOM 4513 N N . ASP C 3 188 ? 37.50486 77.92892 -23.84730 1.000 52.01576 184 ASP L N 1
ATOM 4514 C CA . ASP C 3 188 ? 37.62456 79.30479 -24.32915 1.000 54.80481 184 ASP L CA 1
ATOM 4515 C C . ASP C 3 188 ? 36.41457 80.13610 -23.93684 1.000 56.79337 184 ASP L C 1
ATOM 4516 O O . ASP C 3 188 ? 36.56288 81.30420 -23.57570 1.000 53.80187 184 ASP L O 1
ATOM 4521 N N . GLU C 3 189 ? 35.21418 79.54337 -23.95878 1.000 50.58798 185 GLU L N 1
ATOM 4522 C CA . GLU C 3 189 ? 34.04083 80.30255 -23.55210 1.000 54.50250 185 GLU L CA 1
ATOM 4523 C C . GLU C 3 189 ? 34.03754 80.52581 -22.05039 1.000 49.96054 185 GLU L C 1
ATOM 4524 O O . GLU C 3 189 ? 33.71598 81.62279 -21.58095 1.000 47.14725 185 GLU L O 1
ATOM 4530 N N . TYR C 3 190 ? 34.43125 79.51036 -21.28482 1.000 48.85510 186 TYR L N 1
ATOM 4531 C CA . TYR C 3 190 ? 34.54316 79.66928 -19.83602 1.000 44.69341 186 TYR L CA 1
ATOM 4532 C C . TYR C 3 190 ? 35.49564 80.80121 -19.48959 1.000 43.89822 186 TYR L C 1
ATOM 4533 O O . TYR C 3 190 ? 35.23564 81.58196 -18.56596 1.000 42.65019 186 TYR L O 1
ATOM 4542 N N . GLU C 3 191 ? 36.57774 80.93986 -20.25586 1.000 47.45699 187 GLU L N 1
ATOM 4543 C CA . GLU C 3 191 ? 37.60613 81.92626 -19.97352 1.000 54.18026 187 GLU L CA 1
ATOM 4544 C C . GLU C 3 191 ? 37.19777 83.33667 -20.38430 1.000 50.80420 187 GLU L C 1
ATOM 4545 O O . GLU C 3 191 ? 37.90442 84.27843 -20.06014 1.000 53.99021 187 GLU L O 1
ATOM 4551 N N . ARG C 3 192 ? 36.06942 83.48542 -21.07194 1.000 53.23655 188 ARG L N 1
ATOM 4552 C CA . ARG C 3 192 ? 35.52384 84.77102 -21.45793 1.000 59.68165 188 ARG L CA 1
ATOM 4553 C C . ARG C 3 192 ? 34.85631 85.51227 -20.29921 1.000 59.38941 188 ARG L C 1
ATOM 4554 O O . ARG C 3 192 ? 34.61325 86.72449 -20.40362 1.000 59.73869 188 ARG L O 1
ATOM 4562 N N . HIS C 3 193 ? 34.55205 84.82618 -19.20437 1.000 50.60350 189 HIS L N 1
ATOM 4563 C CA . HIS C 3 193 ? 33.71691 85.40782 -18.15899 1.000 54.97253 189 HIS L CA 1
ATOM 4564 C C . HIS C 3 193 ? 34.29923 85.08233 -16.79648 1.000 53.58029 189 HIS L C 1
ATOM 4565 O O . HIS C 3 193 ? 35.15505 84.20675 -16.65593 1.000 53.82284 189 HIS L O 1
ATOM 4572 N N . ASN C 3 194 ? 33.82593 85.79480 -15.77790 1.000 50.24757 190 ASN L N 1
ATOM 4573 C CA . ASN C 3 194 ? 34.44670 85.68600 -14.46763 1.000 49.81977 190 ASN L CA 1
ATOM 4574 C C . ASN C 3 194 ? 33.52324 85.09208 -13.41602 1.000 51.82399 190 ASN L C 1
ATOM 4575 O O . ASN C 3 194 ? 33.93927 84.18805 -12.69075 1.000 46.74887 190 ASN L O 1
ATOM 4580 N N . SER C 3 195 ? 32.29888 85.60021 -13.27824 1.000 43.40742 191 SER L N 1
ATOM 4581 C CA . SER C 3 195 ? 31.40918 85.18659 -12.20326 1.000 40.85998 191 SER L CA 1
ATOM 4582 C C . SER C 3 195 ? 30.47563 84.06863 -12.65603 1.000 42.26727 191 SER L C 1
ATOM 4583 O O . SER C 3 195 ? 29.73025 84.23431 -13.62551 1.000 42.91837 191 SER L O 1
ATOM 4586 N N . TYR C 3 196 ? 30.48042 82.94859 -11.92308 1.000 37.68140 192 TYR L N 1
ATOM 4587 C CA . TYR C 3 196 ? 29.58686 81.82446 -12.18845 1.000 35.82021 192 TYR L CA 1
ATOM 4588 C C . TYR C 3 196 ? 28.74137 81.57099 -10.94827 1.000 35.22507 192 TYR L C 1
ATOM 4589 O O . TYR C 3 196 ? 29.27043 81.48754 -9.83098 1.000 40.73796 192 TYR L O 1
ATOM 4598 N N . THR C 3 197 ? 27.43084 81.47369 -11.14984 1.000 34.63063 193 THR L N 1
ATOM 4599 C CA . THR C 3 197 ? 26.44416 81.41179 -10.06692 1.000 34.92785 193 THR L CA 1
ATOM 4600 C C . THR C 3 197 ? 25.35450 80.40295 -10.38118 1.000 36.58284 193 THR L C 1
ATOM 4601 O O . THR C 3 197 ? 24.81035 80.43441 -11.48763 1.000 37.95863 193 THR L O 1
ATOM 4605 N N . CYS C 3 198 ? 24.97853 79.55556 -9.41209 1.000 34.01919 194 CYS L N 1
ATOM 4606 C CA . CYS C 3 198 ? 23.73086 78.78079 -9.53041 1.000 34.12105 194 CYS L CA 1
ATOM 4607 C C . CYS C 3 198 ? 22.78738 79.20745 -8.41082 1.000 35.23460 194 CYS L C 1
ATOM 4608 O O . CYS C 3 198 ? 23.21597 79.46703 -7.28201 1.000 38.93540 194 CYS L O 1
ATOM 4611 N N . GLU C 3 199 ? 21.55182 79.48551 -8.79253 1.000 33.54895 195 GLU L N 1
ATOM 4612 C CA . GLU C 3 199 ? 20.52521 80.06058 -7.93833 1.000 34.21701 195 GLU L CA 1
ATOM 4613 C C . GLU C 3 199 ? 19.42381 79.03382 -7.86459 1.000 33.33476 195 GLU L C 1
ATOM 4614 O O . GLU C 3 199 ? 18.91200 78.61117 -8.91151 1.000 38.71715 195 GLU L O 1
ATOM 4620 N N . ALA C 3 200 ? 19.11728 78.57011 -6.64973 1.000 29.13195 196 ALA L N 1
ATOM 4621 C CA . ALA C 3 200 ? 18.13244 77.50952 -6.43253 1.000 26.82077 196 ALA L CA 1
ATOM 4622 C C . ALA C 3 200 ? 16.89953 78.12670 -5.78295 1.000 35.41233 196 ALA L C 1
ATOM 4623 O O . ALA C 3 200 ? 17.01251 78.75368 -4.72665 1.000 35.82777 196 ALA L O 1
ATOM 4625 N N . THR C 3 201 ? 15.75422 78.01494 -6.44070 1.000 29.88860 197 THR L N 1
ATOM 4626 C CA . THR C 3 201 ? 14.49048 78.52175 -5.92524 1.000 31.30705 197 THR L CA 1
ATOM 4627 C C . THR C 3 201 ? 13.61962 77.32723 -5.55681 1.000 34.28983 197 THR L C 1
ATOM 4628 O O . THR C 3 201 ? 13.38502 76.45259 -6.38775 1.000 33.45435 197 THR L O 1
ATOM 4632 N N . HIS C 3 202 ? 13.18673 77.27284 -4.30468 1.000 32.34699 198 HIS L N 1
ATOM 4633 C CA . HIS C 3 202 ? 12.47659 76.13302 -3.74727 1.000 31.84529 198 HIS L CA 1
ATOM 4634 C C . HIS C 3 202 ? 11.39729 76.65677 -2.80635 1.000 33.16252 198 HIS L C 1
ATOM 4635 O O . HIS C 3 202 ? 11.53139 77.74892 -2.24565 1.000 33.95070 198 HIS L O 1
ATOM 4642 N N . LYS C 3 203 ? 10.32583 75.86186 -2.65294 1.000 36.46356 199 LYS L N 1
ATOM 4643 C CA . LYS C 3 203 ? 9.12275 76.28246 -1.91666 1.000 37.81692 199 LYS L CA 1
ATOM 4644 C C . LYS C 3 203 ? 9.44947 76.79216 -0.51863 1.000 37.54109 199 LYS L C 1
ATOM 4645 O O . LYS C 3 203 ? 8.71400 77.60957 0.03954 1.000 40.10456 199 LYS L O 1
ATOM 4651 N N . THR C 3 204 ? 10.54698 76.30137 0.06952 1.000 36.28121 200 THR L N 1
ATOM 4652 C CA . THR C 3 204 ? 10.94638 76.64842 1.43723 1.000 34.28098 200 THR L CA 1
ATOM 4653 C C . THR C 3 204 ? 11.38748 78.09700 1.60803 1.000 46.18848 200 THR L C 1
ATOM 4654 O O . THR C 3 204 ? 11.59081 78.52367 2.74808 1.000 41.43627 200 THR L O 1
ATOM 4658 N N . SER C 3 205 ? 11.54610 78.86811 0.53468 1.000 37.98261 201 SER L N 1
ATOM 4659 C CA . SER C 3 205 ? 11.89488 80.27923 0.73223 1.000 41.73090 201 SER L CA 1
ATOM 4660 C C . SER C 3 205 ? 11.49865 81.09196 -0.48078 1.000 39.92069 201 SER L C 1
ATOM 4661 O O . SER C 3 205 ? 11.53344 80.59303 -1.60370 1.000 44.34896 201 SER L O 1
ATOM 4664 N N . THR C 3 206 ? 11.15731 82.36834 -0.24721 1.000 47.36897 202 THR L N 1
ATOM 4665 C CA . THR C 3 206 ? 10.94052 83.27914 -1.36856 1.000 52.65628 202 THR L CA 1
ATOM 4666 C C . THR C 3 206 ? 12.25774 83.73957 -1.98004 1.000 53.42803 202 THR L C 1
ATOM 4667 O O . THR C 3 206 ? 12.28796 84.22394 -3.12855 1.000 54.14913 202 THR L O 1
ATOM 4671 N N . SER C 3 207 ? 13.32550 83.60973 -1.24360 1.000 51.90003 203 SER L N 1
ATOM 4672 C CA . SER C 3 207 ? 14.62034 84.07430 -1.68874 1.000 50.23271 203 SER L CA 1
ATOM 4673 C C . SER C 3 207 ? 15.38793 82.89162 -2.21456 1.000 44.78783 203 SER L C 1
ATOM 4674 O O . SER C 3 207 ? 15.40361 81.83914 -1.55895 1.000 40.92275 203 SER L O 1
ATOM 4677 N N . PRO C 3 208 ? 16.01339 83.01347 -3.38279 1.000 41.28446 204 PRO L N 1
ATOM 4678 C CA . PRO C 3 208 ? 16.81500 81.90261 -3.88819 1.000 36.87627 204 PRO L CA 1
ATOM 4679 C C . PRO C 3 208 ? 18.06734 81.73212 -3.05329 1.000 39.85177 204 PRO L C 1
ATOM 4680 O O . PRO C 3 208 ? 18.57379 82.67503 -2.45617 1.000 39.54213 204 PRO L O 1
ATOM 4684 N N . ILE C 3 209 ? 18.54308 80.50221 -2.99562 1.000 33.16457 205 ILE L N 1
ATOM 4685 C CA . ILE C 3 209 ? 19.85496 80.18866 -2.43975 1.000 34.08351 205 ILE L CA 1
ATOM 4686 C C . ILE C 3 209 ? 20.84251 80.35461 -3.57916 1.000 38.28273 205 ILE L C 1
ATOM 4687 O O . ILE C 3 209 ? 20.71285 79.69099 -4.61377 1.000 34.24947 205 ILE L O 1
ATOM 4692 N N . VAL C 3 210 ? 21.83796 81.19320 -3.37947 1.000 38.25414 206 VAL L N 1
ATOM 4693 C CA . VAL C 3 210 ? 22.77077 81.56435 -4.42625 1.000 37.80480 206 VAL L CA 1
ATOM 4694 C C . VAL C 3 210 ? 24.15268 81.10173 -4.00005 1.000 40.38523 206 VAL L C 1
ATOM 4695 O O . VAL C 3 210 ? 24.58194 81.39786 -2.87858 1.000 41.77126 206 VAL L O 1
ATOM 4699 N N . LYS C 3 211 ? 24.83538 80.34076 -4.87303 1.000 33.57324 207 LYS L N 1
ATOM 4700 C CA . LYS C 3 211 ? 26.21679 79.96985 -4.63981 1.000 33.73147 207 LYS L CA 1
ATOM 4701 C C . LYS C 3 211 ? 27.02864 80.41571 -5.83724 1.000 36.33072 207 LYS L C 1
ATOM 4702 O O . LYS C 3 211 ? 26.58650 80.24735 -6.97936 1.000 38.48128 207 LYS L O 1
ATOM 4708 N N . SER C 3 212 ? 28.22558 80.93815 -5.58851 1.000 35.85484 208 SER L N 1
ATOM 4709 C CA . SER C 3 212 ? 28.99736 81.55675 -6.66058 1.000 35.43410 208 SER L CA 1
ATOM 4710 C C . SER C 3 212 ? 30.47681 81.28750 -6.48525 1.000 35.40771 208 SER L C 1
ATOM 4711 O O . SER C 3 212 ? 30.94170 81.02662 -5.37519 1.000 44.32982 208 SER L O 1
ATOM 4714 N N . PHE C 3 213 ? 31.22793 81.44281 -7.58610 1.000 36.41185 209 PHE L N 1
ATOM 4715 C CA . PHE C 3 213 ? 32.68130 81.54976 -7.53089 1.000 37.53350 209 PHE L CA 1
ATOM 4716 C C . PHE C 3 213 ? 33.14244 82.47999 -8.64291 1.000 47.47420 209 PHE L C 1
ATOM 4717 O O . PHE C 3 213 ? 32.40362 82.76600 -9.59249 1.000 42.29254 209 PHE L O 1
ATOM 4725 N N . ASN C 3 214 ? 34.37969 82.95219 -8.51966 1.000 41.25127 210 ASN L N 1
ATOM 4726 C CA . ASN C 3 214 ? 34.99126 83.76247 -9.55372 1.000 44.80182 210 ASN L CA 1
ATOM 4727 C C . ASN C 3 214 ? 36.15308 82.98894 -10.13542 1.000 45.30965 210 ASN L C 1
ATOM 4728 O O . ASN C 3 214 ? 37.02367 82.52391 -9.39095 1.000 52.39325 210 ASN L O 1
ATOM 4733 N N . ARG C 3 215 ? 36.15578 82.84700 -11.45647 1.000 44.46729 211 ARG L N 1
ATOM 4734 C CA . ARG C 3 215 ? 37.17358 82.07723 -12.16393 1.000 50.85137 211 ARG L CA 1
ATOM 4735 C C . ARG C 3 215 ? 38.56088 82.62667 -11.84136 1.000 62.27245 211 ARG L C 1
ATOM 4736 O O . ARG C 3 215 ? 39.43040 81.86408 -11.40866 1.000 65.18630 211 ARG L O 1
#

Nearest PDB structures (foldseek):
  8jyr-assembly1_A  TM=1.006E+00  e=2.241E-34  Homo sapiens
  6bgt-assembly1_C  TM=9.891E-01  e=2.064E-29  Homo sapiens
  9l1s-assembly1_A  TM=9.840E-01  e=1.134E-26  Homo sapiens
  4hrl-assembly1_C  TM=9.934E-01  e=1.216E-25  Homo sapiens
  5wb8-assembly1_A  TM=9.441E-01  e=2.318E-15  Homo sapiens

GO terms:
  GO:0008283 cell population proliferation (P, IDA)
  GO:0038134 ERBB2-EGFR signaling pathway (P, IDA)
  GO:0043235 signaling receptor complex (C, IDA)
  GO:0007166 cell surface receptor signaling pathway (P, IDA)
  GO:0035556 intracellular signal transduction (P, IDA)
  GO:0005634 nucleus (C, IDA)
  GO:0005886 plasma membrane (C, IDA)
  GO:0010008 endosome membrane (C, IDA)
  GO:0001042 RNA polymerase I core binding (F, IDA)
  GO:0032886 regulation of microtubule-based process (P, IDA)
  GO:0090314 positive regulation of protein targeting to membrane (P, IDA)
  GO:0071363 cellular response to growth factor stimulus (P, IDA)
  GO:0004713 protein tyrosine kinase activity (F, EXP)
  GO:0005769 early endosome (C, EXP)
  GO:0005886 plasma membrane (C, EXP)
  GO:0045727 positive regulation of translation (P, IMP)
  GO:0045943 positive regulation of transcription by RNA polymerase I (P, IMP)
  GO:0030307 positive regulation of cell growth (P, IMP)
  GO:0070372 regulation of ERK1 and ERK2 cascade (P, IMP)
  GO:0071364 cellular response to epidermal growth factor stimulus (P, IMP)

InterPro domains:
  IPR000494 Receptor L-domain [PF01030] (52-172)
  IPR000494 Receptor L-domain [PF01030] (366-484)
  IPR000719 Protein kinase domain [PS50011] (720-987)
  IPR001245 Serine-threonine/tyrosine-protein kinase, catalytic domain [PF07714] (722-975)
  IPR001245 Serine-threonine/tyrosine-protein kinase, catalytic domain [PR00109] (798-811)
  IPR001245 Serine-threonine/tyrosine-protein kinase, catalytic domain [PR00109] (835-853)
  IPR001245 Serine-threonine/tyrosine-protein kinase, catalytic domain [PR00109] (884-894)
  IPR001245 Serine-threonine/tyrosine-protein kinase, catalytic domain [PR00109] (903-925)
  IPR001245 Serine-threonine/tyrosine-protein kinase, catalytic domain [PR00109] (947-969)
  IPR006211 Furin-like cysteine-rich domain [PF00757] (190-343)
  IPR006212 Furin-like repeat [SM00261] (232-275)
  IPR006212 Furin-like repeat [SM00261] (501-552)
  IPR006212 Furin-like repeat [SM00261] (557-606)
  IPR006212 Furin-like repeat [cd00064] (235-280)
  IPR006212 Furin-like repeat [cd00064] (510-544)
  IPR006212 Furin-like repeat [cd00064] (562-607)
  IPR008266 Tyrosine-protein kinase, active site [PS00109] (841-853)
  IPR009030 Growth factor receptor cysteine-rich domain superfamily [SSF57184] (189-343)
  IPR009030 Growth factor receptor cysteine-rich domain superfamily [SSF57184] (511-642)
  IPR011009 Protein kinase-like domain superfamily [SSF56112] (716-992)